Protein AF-A0A520Y6E5-F1 (afdb_monomer)

Secondary structure (DSSP, 8-state):
-THHHHHHHHHHSGGGSSS--GGGS-EEEEEE-TT--GGGGTTTS-SEETTEE-EEEEEETT----EEE--TTTS-HHHHHHHHHHHHHHHHHHHH-SSS-GGGS----HHHHHHHHHHT-------TT--HHHHHHHHHHH-TTSEEEEETTEEEEHHHHHHHHHHHHHHHHHTTPPTT-EEEEE--SSHHHHHHHHHHHHTTPEEEE--TTS-HHHHHHHHHHHT-SEEEESS--TTTGGGSS-EEEETGGGHHHHHHS--SPP-----TTSEEEEEEE--TTSS-EEEEEEHHHHHHHHHHHHTTS-SS--EEEE-S-TTSTTHHIIIIIHHTTTPEEEE---TTSS---------------------------SSPPPPP--EE---B--HHHHH-TTTTHHHHHHHHHHHHTT-SEEEEPPP-SSSBTTT-S-HHHHHHHHHHH-SSSEEEEEEEEGGGS-HHHHHHHHHHHHHHHTS-EEEEEE----GGGGGS-GGGSTTHHHHHHHHHHHHHHHHHT--EEEEETTEEEEE--SSPPSSSS--EEEE--S-HHHHHHHHHTT-EEEEE-TT--HHHHHHHHHHHHHHHHHTT-SS---EEEE------S-HHHHHHHHHS--

pLDDT: mean 82.21, std 18.99, range [22.2, 98.75]

Foldseek 3Di:
DPPPVVVVVCVVVVVSVPPCDVVQAAEAEDEAEPVDDPVNCVPVDDCADPNGRYWYWYHYPVDDDIDTDGDCVRDPPVRVVLVVQLVVQQVVVCVVDVPDDPVPRGSDDPVNVVVVVVVPPPDDDDDLFDFLLVLLVVLCVVFVQAWAEDEPPDTDGSLRLLLLLQLVLVVVVVLPQAAQAEEEEAEAQDSVSLSPLSNCVLVNYAYEYQDPQDDLVLLLLSQAVRLHAAYEYQDDDPDSCVSHNHHYDHVVVCVVSSVPDGRDGDPDDHTQQGWSYWAWDCDPVRRIDTDTDGRSNLVVVLVVVPVVDDQDAEEAEQDDRPSDPVSSCLRRSNSSRSHYRYYDDPPFVDDDDDDDDDDDDDDDDDDDDDDDDDDDPDDDDDDAAEAEDWFQADPVLVVDPCNCVVVQVVLLVCLHPRHQAYEQEEDDPISTCPVPNDLLVSLLVSLQRHAHHAYEHPEDLQLLDQLQCVLQSVLNSLVSNVNRYAYEYELDDRQRSCVSPNVCNVVSLVSRLVSVLVNFCLQLFHWDWDQDPVGTDTDHYPPHGPDNGHQYEYEDADDLVSLLSCLLSVHAYEYEPVVHDPVRVVVSLVNNQVSNVVNPHPDRHYYHYDDDDDDDPDPVVRVVVVPPDD

Sequence (630 aa):
MASGFLKDLYAREPRLDAGKSVSLYPIKIRVLDAGNQVGDLAGKYPVEVEGQNSLLIDIPVSGGKMQLRYCPQVLSKKEVSKISGLFLQLLGQLKLSTDRDIGRYTMLVEEDAAKISSWNNTGFSYDRSQCVHRLIEQQVAQSPDVMACRFENQRISFHELNQRANQLARLLVDEGVCVGDLVGIMLNRSINMLVALIAVHKAGAAYVPLDPVYPRARLQYMVEDSGLKVLLQEEATDGIALCSNAKALCIEQQAARLAAYPGGNLNRAVGADALAYVIYTSGSTGKPKGVMVEHGSVVNFFVGMDQRIEPGPGVWLAVTSISFDISVLELFWTLARGFTVLLYADALRQKTSNTPAALEVAGSQFASRPARHMHNEAAAPALEFGLFYWNVATEESEYDNDKYKLLLDSARYADQHGFNAVWTPERHFASFGGLYPNPSVTSAALATITTHVALRAGSCVVPLHSPIRIAEEWSVVDNLSRGRVGISIAAGWAPPDFAIKPENFDDAKNIMFESAQQVQKLWRGETLEFPGPNGSIKVRTLPRPIQNELPLWVTTAGNIDSFKRAGEIGANVLTHLLGQTIEEVAGKVKAYREAWQKAGHGGRGVITVMLHTFAGQDQQQVEGLVREPM

Radius of gyration: 31.66 Å; Cα contacts (8 Å, |Δi|>4): 998; chains: 1; bounding box: 92×65×75 Å

Mean predicted aligned error: 18.16 Å

Solvent-accessible surface area (backbone atoms only — not comparable to full-atom values): 35847 Å² total; per-residue (Å²): 131,72,69,60,61,53,52,54,49,26,71,77,40,56,82,75,57,64,85,67,55,67,90,74,36,53,75,46,81,43,78,33,56,90,87,59,56,81,76,85,47,73,84,79,65,68,52,50,55,98,89,36,59,22,41,36,38,40,41,50,72,76,60,80,82,69,47,77,44,64,46,69,94,80,46,49,73,69,57,52,53,48,53,51,52,28,50,49,47,38,52,56,49,48,73,77,51,74,91,62,63,79,89,74,64,60,52,76,46,71,70,57,51,52,48,55,50,58,73,67,64,70,85,76,92,72,81,68,66,46,35,65,56,55,41,33,51,51,32,28,74,76,42,32,83,44,57,33,37,34,40,88,95,45,72,37,26,27,44,57,45,48,23,53,13,26,15,47,15,49,50,43,41,77,75,64,52,44,70,70,37,41,32,32,40,39,54,67,85,47,68,65,39,57,27,48,57,47,8,33,44,55,36,30,13,15,37,28,54,42,65,85,84,52,56,66,71,58,50,41,48,52,49,54,76,61,63,29,54,35,31,40,26,70,62,92,62,92,60,57,48,77,74,41,93,29,48,71,42,42,59,75,85,37,48,73,61,40,70,72,42,66,49,61,82,68,91,65,95,62,57,14,82,37,45,47,32,35,45,61,42,88,31,97,83,77,54,70,42,72,48,77,39,32,17,31,59,53,50,52,49,43,60,57,44,63,77,75,47,83,91,71,65,49,78,40,77,30,72,61,57,74,58,39,75,70,24,49,52,40,54,49,45,34,38,44,59,55,15,24,29,35,47,53,59,77,68,53,83,71,79,82,89,87,87,90,88,85,86,86,86,82,89,79,91,85,88,85,89,84,92,82,86,84,91,77,93,88,65,83,78,72,90,79,52,58,52,75,50,78,49,72,38,45,76,66,49,75,70,43,93,61,66,56,47,67,64,54,54,50,44,44,47,33,38,73,67,80,31,54,29,40,26,34,33,33,56,36,84,47,24,51,17,41,85,33,75,45,39,53,60,56,42,38,56,49,23,78,68,42,85,68,39,24,40,28,30,57,30,40,46,45,39,61,54,53,43,67,54,53,34,24,50,46,14,48,30,12,54,64,36,71,50,35,53,33,39,19,35,23,39,70,86,63,71,76,51,28,74,76,34,60,89,35,62,91,50,11,62,59,48,24,57,55,38,49,53,49,24,49,41,32,47,59,63,40,75,46,77,41,89,48,100,90,44,80,38,80,45,65,56,64,60,70,41,69,45,72,64,76,52,41,26,37,49,53,77,75,63,57,62,61,35,25,54,25,13,54,74,68,31,20,37,34,33,54,53,82,98,46,54,72,66,60,51,49,55,30,52,49,48,15,40,52,29,20,54,74,60,66,46,79,85,72,69,55,80,45,73,57,75,92,78,89,85,64,97,43,71,68,60,43,54,50,60,69,68,47,86,130

Structure (mmCIF, N/CA/C/O backbone):
data_AF-A0A520Y6E5-F1
#
_entry.id   AF-A0A520Y6E5-F1
#
loop_
_atom_site.group_PDB
_atom_site.id
_atom_site.type_symbol
_atom_site.label_atom_id
_atom_site.label_alt_id
_atom_site.label_comp_id
_atom_site.label_asym_id
_atom_site.label_entity_id
_atom_site.label_seq_id
_atom_site.pdbx_PDB_ins_code
_atom_site.Cartn_x
_atom_site.Cartn_y
_atom_site.Cartn_z
_atom_site.occupancy
_atom_site.B_iso_or_equiv
_atom_site.auth_seq_id
_atom_site.auth_comp_id
_atom_site.auth_asym_id
_atom_site.auth_atom_id
_atom_site.pdbx_PDB_model_num
ATOM 1 N N . MET A 1 1 ? -23.614 -12.145 1.615 1.00 30.94 1 MET A N 1
ATOM 2 C CA . MET A 1 1 ? -23.249 -11.447 0.360 1.00 30.94 1 MET A CA 1
ATOM 3 C C . MET A 1 1 ? -23.806 -10.019 0.237 1.00 30.94 1 MET A C 1
ATOM 5 O O . MET A 1 1 ? -23.295 -9.281 -0.586 1.00 30.94 1 MET A O 1
ATOM 9 N N . ALA A 1 2 ? -24.761 -9.567 1.065 1.00 31.97 2 ALA A N 1
ATOM 10 C CA . ALA A 1 2 ? -25.351 -8.220 0.947 1.00 31.97 2 ALA A CA 1
ATOM 11 C C . ALA A 1 2 ? -24.549 -7.054 1.588 1.00 31.97 2 ALA A C 1
ATOM 13 O O . ALA A 1 2 ? -24.962 -5.905 1.479 1.00 31.97 2 ALA A O 1
ATOM 14 N N . SER A 1 3 ? -23.415 -7.307 2.258 1.00 48.91 3 SER A N 1
ATOM 15 C CA . SER A 1 3 ? -22.697 -6.273 3.030 1.00 48.91 3 SER A CA 1
ATOM 16 C C . SER A 1 3 ? -21.775 -5.370 2.202 1.00 48.91 3 SER A C 1
ATOM 18 O O . SER A 1 3 ? -21.513 -4.248 2.621 1.00 48.91 3 SER A O 1
ATOM 20 N N . GLY A 1 4 ? -21.281 -5.832 1.047 1.00 41.09 4 GLY A N 1
ATOM 21 C CA . GLY A 1 4 ? -20.385 -5.045 0.187 1.00 41.09 4 GLY A CA 1
ATOM 22 C C . GLY A 1 4 ? -21.124 -3.980 -0.624 1.00 41.09 4 GLY A C 1
ATOM 23 O O . GLY A 1 4 ? -20.715 -2.826 -0.640 1.00 41.09 4 GLY A O 1
ATOM 24 N N . PHE A 1 5 ? -22.262 -4.351 -1.219 1.00 42.41 5 PHE A N 1
ATOM 25 C CA . PHE A 1 5 ? -23.087 -3.440 -2.018 1.00 42.41 5 PHE A CA 1
ATOM 26 C C . PHE A 1 5 ? -23.641 -2.276 -1.190 1.00 42.41 5 PHE A C 1
ATOM 28 O O . PHE A 1 5 ? -23.579 -1.132 -1.622 1.00 42.41 5 PHE A O 1
ATOM 35 N N . LEU A 1 6 ? -24.133 -2.552 0.025 1.00 45.72 6 LEU A N 1
ATOM 36 C CA . LEU A 1 6 ? -24.637 -1.503 0.914 1.00 45.72 6 LEU A CA 1
ATOM 37 C C . LEU A 1 6 ? -23.528 -0.527 1.321 1.00 45.72 6 LEU A C 1
ATOM 39 O O . LEU A 1 6 ? -23.761 0.672 1.313 1.00 45.72 6 LEU A O 1
ATOM 43 N N . LYS A 1 7 ? -22.314 -1.019 1.595 1.00 51.03 7 LYS A N 1
ATOM 44 C CA . LYS A 1 7 ? -21.162 -0.161 1.911 1.00 51.03 7 LYS A CA 1
ATOM 45 C C . LYS A 1 7 ? -20.758 0.748 0.748 1.00 51.03 7 LYS A C 1
ATOM 47 O O . LYS A 1 7 ? -20.533 1.929 0.975 1.00 51.03 7 LYS A O 1
ATOM 52 N N . ASP A 1 8 ? -20.699 0.226 -0.477 1.00 44.12 8 ASP A N 1
ATOM 53 C CA . ASP A 1 8 ? -20.383 1.031 -1.670 1.00 44.12 8 ASP A CA 1
ATOM 54 C C . ASP A 1 8 ? -21.492 2.062 -1.961 1.00 44.12 8 ASP A C 1
ATOM 56 O O . ASP A 1 8 ? -21.220 3.219 -2.275 1.00 44.12 8 ASP A O 1
ATOM 60 N N . LEU A 1 9 ? -22.759 1.683 -1.758 1.00 43.88 9 LEU A N 1
ATOM 61 C CA . LEU A 1 9 ? -23.900 2.592 -1.878 1.00 43.88 9 LEU A CA 1
ATOM 62 C C . LEU A 1 9 ? -23.854 3.720 -0.829 1.00 43.88 9 LEU A C 1
ATOM 64 O O . LEU A 1 9 ? -24.098 4.876 -1.171 1.00 43.88 9 LEU A O 1
ATOM 68 N N . TYR A 1 10 ? -23.512 3.403 0.424 1.00 55.84 10 TYR A N 1
ATOM 69 C CA . TYR A 1 10 ? -23.336 4.379 1.505 1.00 55.84 10 TYR A CA 1
ATOM 70 C C . TYR A 1 10 ? -22.151 5.321 1.252 1.00 55.84 10 TYR A C 1
ATOM 72 O O . TYR A 1 10 ? -22.281 6.522 1.470 1.00 55.84 10 TYR A O 1
ATOM 80 N N . ALA A 1 11 ? -21.043 4.814 0.706 1.00 50.19 11 ALA A N 1
ATOM 81 C CA . ALA A 1 11 ? -19.883 5.629 0.346 1.00 50.19 11 ALA A CA 1
ATOM 82 C C . ALA A 1 11 ? -20.179 6.619 -0.798 1.00 50.19 11 ALA A C 1
ATOM 84 O O . ALA A 1 11 ? -19.700 7.751 -0.781 1.00 50.19 11 ALA A O 1
ATOM 85 N N . ARG A 1 12 ? -20.986 6.213 -1.789 1.00 45.78 12 ARG A N 1
ATOM 86 C CA . ARG A 1 12 ? -21.353 7.052 -2.947 1.00 45.78 12 ARG A CA 1
ATOM 87 C C . ARG A 1 12 ? -22.487 8.031 -2.657 1.00 45.78 12 ARG A C 1
ATOM 89 O O . ARG A 1 12 ? -22.552 9.093 -3.269 1.00 45.78 12 ARG A O 1
ATOM 96 N N . GLU A 1 13 ? -23.377 7.691 -1.728 1.00 44.69 13 GLU A N 1
ATOM 97 C CA . GLU A 1 13 ? -24.490 8.536 -1.288 1.00 44.69 13 GLU A CA 1
ATOM 98 C C . GLU A 1 13 ? -24.489 8.642 0.252 1.00 44.69 13 GLU A C 1
ATOM 100 O O . GLU A 1 13 ? -25.340 8.037 0.910 1.00 44.69 13 GLU A O 1
ATOM 105 N N . PRO A 1 14 ? -23.595 9.456 0.855 1.00 48.09 14 PRO A N 1
ATOM 106 C CA . PRO A 1 14 ? -23.373 9.524 2.312 1.00 48.09 14 PRO A CA 1
ATOM 107 C C . PRO A 1 14 ? -24.615 9.873 3.140 1.00 48.09 14 PRO A C 1
ATOM 109 O O . PRO A 1 14 ? -24.704 9.585 4.329 1.00 48.09 14 PRO A O 1
ATOM 112 N N . ARG A 1 15 ? -25.631 10.467 2.502 1.00 43.84 15 ARG A N 1
ATOM 113 C CA . ARG A 1 15 ? -26.946 10.728 3.110 1.00 43.84 15 ARG A CA 1
ATOM 114 C C . ARG A 1 15 ? -27.683 9.446 3.512 1.00 43.84 15 ARG A C 1
ATOM 116 O O . ARG A 1 15 ? -28.558 9.508 4.369 1.00 43.84 15 ARG A O 1
ATOM 123 N N . LEU A 1 16 ? -27.352 8.312 2.897 1.00 45.22 16 LEU A N 1
ATOM 124 C CA . LEU A 1 16 ? -27.880 6.994 3.244 1.00 45.22 16 LEU A CA 1
ATOM 125 C C . LEU A 1 16 ? -27.176 6.392 4.477 1.00 45.22 16 LEU A C 1
ATOM 127 O O . LEU A 1 16 ? -27.778 5.563 5.154 1.00 45.22 16 LEU A O 1
ATOM 131 N N . ASP A 1 17 ? -25.952 6.835 4.788 1.00 49.78 17 ASP A N 1
ATOM 132 C CA . ASP A 1 17 ? -25.125 6.380 5.921 1.00 49.78 17 ASP A CA 1
ATOM 133 C C . ASP A 1 17 ? -25.363 7.187 7.211 1.00 49.78 17 ASP A C 1
ATOM 135 O O . ASP A 1 17 ? -24.704 6.996 8.230 1.00 49.78 17 ASP A O 1
ATOM 139 N N . ALA A 1 18 ? -26.322 8.119 7.198 1.00 44.62 18 ALA A N 1
ATOM 140 C CA . ALA A 1 18 ? -26.621 8.998 8.322 1.00 44.62 18 ALA A CA 1
ATOM 141 C C . ALA A 1 18 ? -27.307 8.253 9.488 1.00 44.62 18 ALA A C 1
ATOM 143 O O . ALA A 1 18 ? -28.463 8.531 9.800 1.00 44.62 18 ALA A O 1
ATOM 144 N N . GLY A 1 19 ? -26.620 7.298 10.127 1.00 45.38 19 GLY A N 1
ATOM 145 C CA . GLY A 1 19 ? -26.845 6.811 11.498 1.00 45.38 19 GLY A CA 1
ATOM 146 C C . GLY A 1 19 ? -28.229 6.251 11.848 1.00 45.38 19 GLY A C 1
ATOM 147 O O . GLY A 1 19 ? -28.466 5.875 12.992 1.00 45.38 19 GLY A O 1
ATOM 148 N N . LYS A 1 20 ? -29.153 6.169 10.895 1.00 46.59 20 LYS A N 1
ATOM 149 C CA . LYS A 1 20 ? -30.518 5.677 11.066 1.00 46.59 20 LYS A CA 1
ATOM 150 C C . LYS A 1 20 ? -30.644 4.374 10.306 1.00 46.59 20 LYS A C 1
ATOM 152 O O . LYS A 1 20 ? -31.428 4.244 9.371 1.00 46.59 20 LYS A O 1
ATOM 157 N N . SER A 1 21 ? -29.847 3.389 10.718 1.00 44.38 21 SER A N 1
ATOM 158 C CA . SER A 1 21 ? -30.196 2.009 10.411 1.00 44.38 21 SER A CA 1
ATOM 159 C C . SER A 1 21 ? -31.646 1.809 10.847 1.00 44.38 21 SER A C 1
ATOM 161 O O . SER A 1 21 ? -31.994 2.067 11.999 1.00 44.38 21 SER A O 1
ATOM 163 N N . VAL A 1 22 ? -32.495 1.342 9.936 1.00 45.56 22 VAL A N 1
ATOM 164 C CA . VAL A 1 22 ? -33.890 0.972 10.220 1.00 45.56 22 VAL A CA 1
ATOM 165 C C . VAL A 1 22 ? -33.963 -0.069 11.358 1.00 45.56 22 VAL A C 1
ATOM 167 O O . VAL A 1 22 ? -34.993 -0.205 12.005 1.00 45.56 22 VAL A O 1
ATOM 170 N N . SER A 1 23 ? -32.845 -0.729 11.700 1.00 44.12 23 SER A N 1
ATOM 171 C CA . SER A 1 23 ? -32.721 -1.590 12.885 1.00 44.12 23 SER A CA 1
ATOM 172 C C . SER A 1 23 ? -32.792 -0.857 14.239 1.00 44.12 23 SER A C 1
ATOM 174 O O . SER A 1 23 ? -32.940 -1.525 15.255 1.00 44.12 23 SER A O 1
ATOM 176 N N . LEU A 1 24 ? -32.662 0.476 14.275 1.00 49.72 24 LEU A N 1
ATOM 177 C CA . LEU A 1 24 ? -32.772 1.329 15.476 1.00 49.72 24 LEU A CA 1
ATOM 178 C C . LEU A 1 24 ? -34.053 2.185 15.493 1.00 49.72 24 LEU A C 1
ATOM 180 O O . LEU A 1 24 ? -34.286 2.916 16.452 1.00 49.72 24 LEU A O 1
ATOM 184 N N . TYR A 1 25 ? -34.873 2.114 14.440 1.00 64.00 25 TYR A N 1
ATOM 185 C CA . TYR A 1 25 ? -36.153 2.815 14.341 1.00 64.00 25 TYR A CA 1
ATOM 186 C C . TYR A 1 25 ? -37.261 1.784 14.110 1.00 64.00 25 TYR A C 1
ATOM 188 O O . TYR A 1 25 ? -37.575 1.475 12.957 1.00 64.00 25 TYR A O 1
ATOM 196 N N . PRO A 1 26 ? -37.816 1.182 15.177 1.00 65.62 26 PRO A N 1
ATOM 197 C CA . PRO A 1 26 ? -38.751 0.076 15.035 1.00 65.62 26 PRO A CA 1
ATOM 198 C C . PRO A 1 26 ? -39.945 0.479 14.162 1.00 65.62 26 PRO A C 1
ATOM 200 O O . PRO A 1 26 ? -40.577 1.513 14.385 1.00 65.62 26 PRO A O 1
ATOM 203 N N . ILE A 1 27 ? -40.258 -0.353 13.167 1.00 73.69 27 ILE A N 1
ATOM 204 C CA . ILE A 1 27 ? -41.495 -0.245 12.391 1.00 73.69 27 ILE A CA 1
ATOM 205 C C . ILE A 1 27 ? -42.529 -1.127 13.080 1.00 73.69 27 ILE A C 1
ATOM 207 O O . ILE A 1 27 ? -42.343 -2.339 13.183 1.00 73.69 27 ILE A O 1
ATOM 211 N N . LYS A 1 28 ? -43.622 -0.532 13.556 1.00 75.06 28 LYS A N 1
ATOM 212 C CA . LYS A 1 28 ? -44.729 -1.274 14.165 1.00 75.06 28 LYS A CA 1
ATOM 213 C C . LYS A 1 28 ? -45.974 -1.130 13.299 1.00 75.06 28 LYS A C 1
ATOM 215 O O . LYS A 1 28 ? -46.413 -0.020 13.005 1.00 75.06 28 LYS A O 1
ATOM 220 N N . ILE A 1 29 ? -46.538 -2.265 12.900 1.00 75.75 29 ILE A N 1
ATOM 221 C CA . ILE A 1 29 ? -47.803 -2.330 12.167 1.00 75.75 29 ILE A CA 1
ATOM 222 C C . ILE A 1 29 ? -48.915 -2.575 13.181 1.00 75.75 29 ILE A C 1
ATOM 224 O O . ILE A 1 29 ? -48.821 -3.491 13.998 1.00 75.75 29 ILE A O 1
ATOM 228 N N . ARG A 1 30 ? -49.966 -1.760 13.127 1.00 76.31 30 ARG A N 1
ATOM 229 C CA . ARG A 1 30 ? -51.149 -1.906 13.970 1.00 76.31 30 ARG A CA 1
ATOM 230 C C . ARG A 1 30 ? -52.392 -1.997 13.106 1.00 76.31 30 ARG A C 1
ATOM 232 O O . ARG A 1 30 ? -52.636 -1.150 12.253 1.00 76.31 30 ARG A O 1
ATOM 239 N N . VAL A 1 31 ? -53.186 -3.021 13.373 1.00 75.69 31 VAL A N 1
ATOM 240 C CA . VAL A 1 31 ? -54.458 -3.273 12.703 1.00 75.69 31 VAL A CA 1
ATOM 241 C C . VAL A 1 31 ? -55.583 -2.692 13.572 1.00 75.69 31 VAL A C 1
ATOM 243 O O . VAL A 1 31 ? -55.606 -2.943 14.775 1.00 75.69 31 VAL A O 1
ATOM 246 N N . LEU A 1 32 ? -56.452 -1.846 13.006 1.00 72.31 32 LEU A N 1
ATOM 247 C CA . LEU A 1 32 ? -57.511 -1.121 13.730 1.00 72.31 32 LEU A CA 1
ATOM 248 C C . L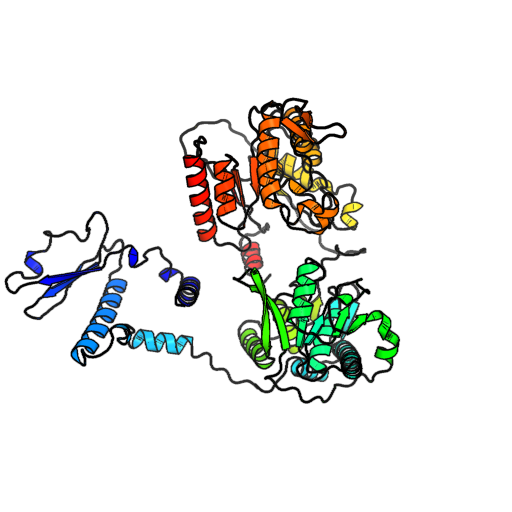EU A 1 32 ? -58.900 -1.708 13.433 1.00 72.31 32 LEU A C 1
ATOM 250 O O . LEU A 1 32 ? -59.324 -1.718 12.276 1.00 72.31 32 LEU A O 1
ATOM 254 N N . ASP A 1 33 ? -59.619 -2.142 14.471 1.00 68.69 33 ASP A N 1
ATOM 255 C CA . ASP A 1 33 ? -60.988 -2.670 14.366 1.00 68.69 33 ASP A CA 1
ATOM 256 C C . ASP A 1 33 ? -62.036 -1.581 14.067 1.00 68.69 33 ASP A C 1
ATOM 258 O O . ASP A 1 33 ? -61.833 -0.399 14.351 1.00 68.69 33 ASP A O 1
ATOM 262 N N . ALA A 1 34 ? -63.199 -1.995 13.547 1.00 57.91 34 ALA A N 1
ATOM 263 C CA . ALA A 1 34 ? -64.264 -1.136 13.004 1.00 57.91 34 ALA A CA 1
ATOM 264 C C . ALA A 1 34 ? -64.831 -0.056 13.959 1.00 57.91 34 ALA A C 1
ATOM 266 O O . ALA A 1 34 ? -65.510 0.859 13.497 1.00 57.91 34 ALA A O 1
ATOM 267 N N . GLY A 1 35 ? -64.555 -0.139 15.266 1.00 55.59 35 GLY A N 1
ATOM 268 C CA . GLY A 1 35 ? -64.977 0.842 16.275 1.00 55.59 35 GLY A CA 1
ATOM 269 C C . GLY A 1 35 ? -63.954 1.937 16.603 1.00 55.59 35 GLY A C 1
ATOM 270 O O . GLY A 1 35 ? -64.309 2.896 17.277 1.00 55.59 35 GLY A O 1
ATOM 271 N N . ASN A 1 36 ? -62.703 1.822 16.143 1.00 54.16 36 ASN A N 1
ATOM 272 C CA . ASN A 1 36 ? -61.637 2.785 16.427 1.00 54.16 36 ASN A CA 1
ATOM 273 C C . ASN A 1 36 ? -61.261 3.544 15.149 1.00 54.16 36 ASN A C 1
ATOM 275 O O . ASN A 1 36 ? -60.467 3.061 14.338 1.00 54.16 36 ASN A O 1
ATOM 279 N N . GLN A 1 37 ? -61.813 4.746 14.958 1.00 54.47 37 GLN A N 1
ATOM 280 C CA . GLN A 1 37 ? -61.376 5.612 13.864 1.00 54.47 37 GLN A CA 1
ATOM 281 C C . GLN A 1 37 ? -59.984 6.178 14.151 1.00 54.47 37 GLN A C 1
ATOM 283 O O . GLN A 1 37 ? -59.616 6.451 15.292 1.00 54.47 37 GLN A O 1
ATOM 288 N N . VAL A 1 38 ? -59.197 6.393 13.094 1.00 53.62 38 VAL A N 1
ATOM 289 C CA . VAL A 1 38 ? -57.789 6.799 13.228 1.00 53.62 38 VAL A CA 1
ATOM 290 C C . VAL A 1 38 ? -57.624 8.145 13.962 1.00 53.62 38 VAL A C 1
ATOM 292 O O . VAL A 1 38 ? -56.606 8.370 14.613 1.00 53.62 38 VAL A O 1
ATOM 295 N N . GLY A 1 39 ? -58.643 9.013 13.917 1.00 52.41 39 GLY A N 1
ATOM 296 C CA . GLY A 1 39 ? -58.680 10.286 14.645 1.00 52.41 39 GLY A CA 1
ATOM 297 C C . GLY A 1 39 ? -58.862 10.157 16.165 1.00 52.41 39 GLY A C 1
ATOM 298 O O . GLY A 1 39 ? -58.282 10.950 16.901 1.00 52.41 39 GLY A O 1
ATOM 299 N N . ASP A 1 40 ? -59.563 9.126 16.650 1.00 50.47 40 ASP A N 1
ATOM 300 C CA . ASP A 1 40 ? -59.924 8.958 18.075 1.00 50.47 40 ASP A CA 1
ATOM 301 C C . ASP A 1 40 ? -58.765 8.460 18.961 1.00 50.47 40 ASP A C 1
ATOM 303 O O . ASP A 1 40 ? -58.880 8.332 20.186 1.00 50.47 40 ASP A O 1
ATOM 307 N N . LEU A 1 41 ? -57.624 8.155 18.338 1.00 52.78 41 LEU A N 1
ATOM 308 C CA . LEU A 1 41 ? -56.424 7.618 18.981 1.00 52.78 41 LEU A CA 1
ATOM 309 C C . LEU A 1 41 ? -55.232 8.588 18.946 1.00 52.78 41 LEU A C 1
ATOM 311 O O . LEU A 1 41 ? -54.172 8.258 19.491 1.00 52.78 41 LEU A O 1
ATOM 315 N N . ALA A 1 42 ? -55.382 9.769 18.334 1.00 47.78 42 ALA A N 1
ATOM 316 C CA . ALA A 1 42 ? -54.356 10.808 18.335 1.00 47.78 42 ALA A CA 1
ATOM 317 C C . ALA A 1 42 ? -54.079 11.260 19.783 1.00 47.78 42 ALA A C 1
ATOM 319 O O . ALA A 1 42 ? -54.931 11.851 20.436 1.00 47.78 42 ALA A O 1
ATOM 320 N N . GLY A 1 43 ? -52.896 10.920 20.308 1.00 50.69 43 GLY A N 1
ATOM 321 C CA . GLY A 1 43 ? -52.481 11.217 21.688 1.00 50.69 43 GLY A CA 1
ATOM 322 C C . GLY A 1 43 ? -52.563 10.048 22.681 1.00 50.69 43 GLY A C 1
ATOM 323 O O . GLY A 1 43 ? -51.966 10.140 23.747 1.00 50.69 43 GLY A O 1
ATOM 324 N N . LYS A 1 44 ? -53.214 8.922 22.344 1.00 49.84 44 LYS A N 1
ATOM 325 C CA . LYS A 1 44 ? -53.287 7.741 23.238 1.00 49.84 44 LYS A CA 1
ATOM 326 C C . LYS A 1 44 ? -52.064 6.822 23.172 1.00 49.84 44 LYS A C 1
ATOM 328 O O . LYS A 1 44 ? -51.854 6.028 24.081 1.00 49.84 44 LYS A O 1
ATOM 333 N N . TYR A 1 45 ? -51.268 6.914 22.106 1.00 52.34 45 TYR A N 1
ATOM 334 C CA . TYR A 1 45 ? -50.087 6.073 21.899 1.00 52.34 45 TYR A CA 1
ATOM 335 C C . TYR A 1 45 ? -48.948 6.903 21.295 1.00 52.34 45 TYR A C 1
ATOM 337 O O . TYR A 1 45 ? -49.104 7.362 20.153 1.00 52.34 45 TYR A O 1
ATOM 345 N N . PRO A 1 46 ? -47.844 7.116 22.032 1.00 54.97 46 PRO A N 1
ATOM 346 C CA . PRO A 1 46 ? -46.726 7.920 21.560 1.00 54.97 46 PRO A CA 1
ATOM 347 C C . PRO A 1 46 ? -46.038 7.285 20.342 1.00 54.97 46 PRO A C 1
ATOM 349 O O . PRO A 1 46 ? -46.039 6.072 20.155 1.00 54.97 46 PRO A O 1
ATOM 352 N N . VAL A 1 47 ? -45.455 8.139 19.493 1.00 60.91 47 VAL A N 1
ATOM 353 C CA . VAL A 1 47 ? -44.518 7.737 18.420 1.00 60.91 47 VAL A CA 1
ATOM 354 C C . VAL A 1 47 ? -43.232 7.150 19.023 1.00 60.91 47 VAL A C 1
ATOM 356 O O . VAL A 1 47 ? -42.470 6.455 18.355 1.00 60.91 47 VAL A O 1
ATOM 359 N N . GLU A 1 48 ? -43.018 7.403 20.308 1.00 56.75 48 GLU A N 1
ATOM 360 C CA . GLU A 1 48 ? -42.030 6.761 21.157 1.00 56.75 48 GLU A CA 1
ATOM 361 C C . GLU A 1 48 ? -42.591 5.460 21.739 1.00 56.75 48 GLU A C 1
ATOM 363 O O . GLU A 1 48 ? -43.641 5.456 22.376 1.00 56.75 48 GLU A O 1
ATOM 368 N N . VAL A 1 49 ? -41.894 4.347 21.539 1.00 56.94 49 VAL A N 1
ATOM 369 C CA . VAL A 1 49 ? -42.247 3.051 22.123 1.00 56.94 49 VAL A CA 1
ATOM 370 C C . VAL A 1 49 ? -41.022 2.527 22.853 1.00 56.94 49 VAL A C 1
ATOM 372 O O . VAL A 1 49 ? -39.948 2.473 22.265 1.00 56.94 49 VAL A O 1
ATOM 375 N N . GLU A 1 50 ? -41.167 2.193 24.140 1.00 55.69 50 GLU A N 1
ATOM 376 C CA . GLU A 1 50 ? -40.051 1.728 24.991 1.00 55.69 50 GLU A CA 1
ATOM 377 C C . GLU A 1 50 ? -38.852 2.708 25.017 1.00 55.69 50 GLU A C 1
ATOM 379 O O . GLU A 1 50 ? -37.698 2.302 25.114 1.00 55.69 50 GLU A O 1
ATOM 384 N N . GLY A 1 51 ? -39.119 4.019 24.920 1.00 59.16 51 GLY A N 1
ATOM 385 C CA . GLY A 1 51 ? -38.084 5.064 24.929 1.00 59.16 51 GLY A CA 1
ATOM 386 C C . GLY A 1 51 ? -37.342 5.250 23.599 1.00 59.16 51 GLY A C 1
ATOM 387 O O . GLY A 1 51 ? -36.303 5.905 23.569 1.00 59.16 51 GLY A O 1
ATOM 388 N N . GLN A 1 52 ? -37.847 4.679 22.499 1.00 58.44 52 GLN A N 1
ATOM 389 C CA . GLN A 1 52 ? -37.292 4.854 21.155 1.00 58.44 52 GLN A CA 1
ATOM 390 C C . GLN A 1 52 ? -38.337 5.419 20.191 1.00 58.44 52 GLN A C 1
ATOM 392 O O . GLN A 1 52 ? -39.476 4.955 20.148 1.00 58.44 52 GLN A O 1
ATOM 397 N N . ASN A 1 53 ? -37.947 6.395 19.365 1.00 70.38 53 ASN A N 1
ATOM 398 C CA . ASN A 1 53 ? -38.801 6.879 18.279 1.00 70.38 53 ASN A CA 1
ATOM 399 C C . ASN A 1 53 ? -39.063 5.745 17.260 1.00 70.38 53 ASN A C 1
ATOM 401 O O . ASN A 1 53 ? -38.143 5.010 16.913 1.00 70.38 53 ASN A O 1
ATOM 405 N N . SER A 1 54 ? -40.296 5.625 16.756 1.00 72.62 54 SER A N 1
ATOM 406 C CA . SER A 1 54 ? -40.745 4.509 15.901 1.00 72.62 54 SER A CA 1
ATOM 407 C C . SER A 1 54 ? -41.583 4.965 14.698 1.00 72.62 54 SER A C 1
ATOM 409 O O . SER A 1 54 ? -42.210 6.026 14.746 1.00 72.62 54 SER A O 1
ATOM 411 N N . LEU A 1 55 ? -41.604 4.168 13.617 1.00 80.12 55 LEU A N 1
ATOM 412 C CA . LEU A 1 55 ? -42.549 4.344 12.507 1.00 80.12 55 LEU A CA 1
ATOM 413 C C . LEU A 1 55 ? -43.768 3.486 12.806 1.00 80.12 55 LEU A C 1
ATOM 415 O O . LEU A 1 55 ? -43.690 2.257 12.744 1.00 80.12 55 LEU A O 1
ATOM 419 N N . LEU A 1 56 ? -44.902 4.112 13.085 1.00 82.25 56 LEU A N 1
ATOM 420 C CA . LEU A 1 56 ? -46.134 3.372 13.300 1.00 82.25 56 LEU A CA 1
ATOM 421 C C . LEU A 1 56 ? -47.012 3.415 12.050 1.00 82.25 56 LEU A C 1
ATOM 423 O O . LEU A 1 56 ? -47.343 4.496 11.561 1.00 82.25 56 LEU A O 1
ATOM 427 N N . ILE A 1 57 ? -47.396 2.241 11.555 1.00 84.00 57 ILE A N 1
ATOM 428 C CA . ILE A 1 57 ? -48.271 2.066 10.396 1.00 84.00 57 ILE A CA 1
ATOM 429 C C . ILE A 1 57 ? -49.629 1.568 10.891 1.00 84.00 57 ILE A C 1
ATOM 431 O O . ILE A 1 57 ? -49.758 0.427 11.329 1.00 84.00 57 ILE A O 1
ATOM 435 N N . ASP A 1 58 ? -50.635 2.433 10.821 1.00 82.31 58 ASP A N 1
ATOM 436 C CA . ASP A 1 58 ? -52.008 2.148 11.230 1.00 82.31 58 ASP A CA 1
ATOM 437 C C . ASP A 1 58 ? -52.851 1.711 10.023 1.00 82.31 58 ASP A C 1
ATOM 439 O O . ASP A 1 58 ? -53.055 2.492 9.087 1.00 82.31 58 ASP A O 1
ATOM 443 N N . ILE A 1 59 ? -53.348 0.469 10.053 1.00 81.94 59 ILE A N 1
ATOM 444 C CA . ILE A 1 59 ? -54.108 -0.176 8.973 1.00 81.94 59 ILE A CA 1
ATOM 445 C C . ILE A 1 59 ? -55.529 -0.511 9.466 1.00 81.94 59 ILE A C 1
ATOM 447 O O . ILE A 1 59 ? -55.684 -1.393 10.309 1.00 81.94 59 ILE A O 1
ATOM 451 N N . PRO A 1 60 ? -56.586 0.149 8.967 1.00 79.81 60 PRO A N 1
ATOM 452 C CA . PRO A 1 60 ? -57.962 -0.173 9.347 1.00 79.81 60 PRO A CA 1
ATOM 453 C C . PRO A 1 60 ? -58.470 -1.466 8.689 1.00 79.81 60 PRO A C 1
ATOM 455 O O . PRO A 1 60 ? -58.361 -1.633 7.474 1.00 79.81 60 PRO A O 1
ATOM 458 N N . VAL A 1 61 ? -59.087 -2.352 9.483 1.00 74.06 61 VAL A N 1
ATOM 459 C CA . VAL A 1 61 ? -59.686 -3.626 9.021 1.00 74.06 61 VAL A CA 1
ATOM 460 C C . VAL A 1 61 ? -60.884 -3.387 8.101 1.00 74.06 61 VAL A C 1
ATOM 462 O O . VAL A 1 61 ? -61.125 -4.157 7.178 1.00 74.06 61 VAL A O 1
ATOM 465 N N . SER A 1 62 ? -61.617 -2.292 8.312 1.00 72.50 62 SER A N 1
ATOM 466 C CA . SER A 1 62 ? -62.777 -1.898 7.501 1.00 72.50 62 SER A CA 1
ATOM 467 C C . SER A 1 62 ? -62.424 -1.419 6.085 1.00 72.50 62 SER A C 1
ATOM 469 O O . SER A 1 62 ? -63.326 -1.140 5.295 1.00 72.50 62 SER A O 1
ATOM 471 N N . GLY A 1 63 ? -61.131 -1.323 5.749 1.00 67.50 63 GLY A N 1
ATOM 472 C CA . GLY A 1 63 ? -60.647 -0.683 4.530 1.00 67.50 63 GLY A CA 1
ATOM 473 C C . GLY A 1 63 ? -60.635 0.847 4.642 1.00 67.50 63 GLY A C 1
ATOM 474 O O . GLY A 1 63 ? -61.347 1.446 5.446 1.00 67.50 63 GLY A O 1
ATOM 475 N N . GLY A 1 64 ? -59.783 1.510 3.855 1.00 72.94 64 GLY A N 1
ATOM 476 C CA . GLY A 1 64 ? -59.679 2.974 3.846 1.00 72.94 64 GLY A CA 1
ATOM 477 C C . GLY A 1 64 ? -58.245 3.495 3.931 1.00 72.94 64 GLY A C 1
ATOM 478 O O . GLY A 1 64 ? -57.311 2.872 3.431 1.00 72.94 64 GLY A O 1
ATOM 479 N N . LYS A 1 65 ? -58.072 4.686 4.520 1.00 76.94 65 LYS A N 1
ATOM 480 C CA . LYS A 1 65 ? -56.778 5.385 4.564 1.00 76.94 65 LYS A CA 1
ATOM 481 C C . LYS A 1 65 ? -55.865 4.798 5.642 1.00 76.94 65 LYS A C 1
ATOM 483 O O . LYS A 1 65 ? -56.173 4.886 6.828 1.00 76.94 65 LYS A O 1
ATOM 488 N N . MET A 1 66 ? -54.715 4.283 5.219 1.00 81.00 66 MET A N 1
ATOM 489 C CA . MET A 1 66 ? -53.590 3.971 6.101 1.00 81.00 66 MET A CA 1
ATOM 490 C C . MET A 1 66 ? -52.947 5.269 6.611 1.00 81.00 66 MET A C 1
ATOM 492 O O . MET A 1 66 ? -52.816 6.232 5.852 1.00 81.00 66 MET A O 1
ATOM 496 N N . GLN A 1 67 ? -52.521 5.297 7.875 1.00 82.88 67 GLN A N 1
ATOM 497 C CA . GLN A 1 67 ? -51.757 6.420 8.428 1.00 82.88 67 GLN A CA 1
ATOM 498 C C . GLN A 1 67 ? -50.366 5.980 8.874 1.00 82.88 67 GLN A C 1
ATOM 500 O O . GLN A 1 67 ? -50.209 4.947 9.519 1.00 82.88 67 GLN A O 1
ATOM 505 N N . LEU A 1 68 ? -49.360 6.793 8.545 1.00 84.62 68 LEU A N 1
ATOM 506 C CA . LEU A 1 68 ? -47.989 6.628 9.017 1.00 84.62 68 LEU A CA 1
ATOM 507 C C . LEU A 1 68 ? -47.693 7.726 10.037 1.00 84.62 68 LEU A C 1
ATOM 509 O O . LEU A 1 68 ? -47.740 8.912 9.705 1.00 84.62 68 LEU A O 1
ATOM 513 N N . ARG A 1 69 ? -47.376 7.335 11.270 1.00 83.75 69 ARG A N 1
ATOM 514 C CA . ARG A 1 69 ? -46.995 8.247 12.355 1.00 83.75 69 ARG A CA 1
ATOM 515 C C . ARG A 1 69 ? -45.503 8.116 12.625 1.00 83.75 69 ARG A C 1
ATOM 517 O O . ARG A 1 69 ? -44.996 7.006 12.751 1.00 83.75 69 ARG A O 1
ATOM 524 N N . TYR A 1 70 ? -44.809 9.248 12.675 1.00 79.50 70 TYR A N 1
ATOM 525 C CA . TYR A 1 70 ? -43.350 9.302 12.726 1.00 79.50 70 TYR A CA 1
ATOM 526 C C . TYR A 1 70 ? -42.856 10.550 13.463 1.00 79.50 70 TYR A C 1
ATOM 528 O O . TYR A 1 70 ? -43.592 11.524 13.630 1.00 79.50 70 TYR A O 1
ATOM 536 N N . CYS A 1 71 ? -41.598 10.515 13.906 1.00 78.56 71 CYS A N 1
ATOM 537 C CA . CYS A 1 71 ? -40.955 11.630 14.595 1.00 78.56 71 CYS A CA 1
ATOM 538 C C . CYS A 1 71 ? -40.239 12.511 13.559 1.00 78.56 71 CYS A C 1
ATOM 540 O O . CYS A 1 71 ? -39.294 12.028 12.934 1.00 78.56 71 CYS A O 1
ATOM 542 N N . PRO A 1 72 ? -40.628 13.787 13.366 1.00 75.25 72 PRO A N 1
ATOM 543 C CA . PRO A 1 72 ? -40.059 14.645 12.323 1.00 75.25 72 PRO A CA 1
ATOM 544 C C . PRO A 1 72 ? -38.584 15.012 12.551 1.00 75.25 72 PRO A C 1
ATOM 546 O O . PRO A 1 72 ? -37.904 15.411 11.611 1.00 75.25 72 PRO A O 1
ATOM 549 N N . GLN A 1 73 ? -38.072 14.847 13.777 1.00 71.19 73 GLN A N 1
ATOM 550 C CA . GLN A 1 73 ? -36.643 14.982 14.095 1.00 71.19 73 GLN A CA 1
ATOM 551 C C . GLN A 1 73 ? -35.823 13.782 13.577 1.00 71.19 73 GLN A C 1
ATOM 553 O O . GLN A 1 73 ? -34.610 13.876 13.381 1.00 71.19 73 GLN A O 1
ATOM 558 N N . VAL A 1 74 ? -36.487 12.645 13.333 1.00 70.69 74 VAL A N 1
ATOM 559 C CA . VAL A 1 74 ? -35.864 11.392 12.887 1.00 70.69 74 VAL A CA 1
ATOM 560 C C . VAL A 1 74 ? -36.173 11.086 11.421 1.00 70.69 74 VAL A C 1
ATOM 562 O O . VAL A 1 74 ? -35.264 10.704 10.695 1.00 70.69 74 VAL A O 1
ATOM 565 N N . LEU A 1 75 ? -37.400 11.287 10.953 1.00 73.12 75 LEU A N 1
ATOM 566 C CA . LEU A 1 75 ? -37.771 11.089 9.553 1.00 73.12 75 LEU A CA 1
ATOM 567 C C . LEU A 1 75 ? -38.432 12.346 9.005 1.00 73.12 75 LEU A C 1
ATOM 569 O O . LEU A 1 75 ? -39.384 12.868 9.576 1.00 73.12 75 LEU A O 1
ATOM 573 N N . SER A 1 76 ? -37.965 12.815 7.859 1.00 79.44 76 SER A N 1
ATOM 574 C CA . SER A 1 76 ? -38.625 13.872 7.108 1.00 79.44 76 SER A CA 1
ATOM 575 C C . SER A 1 76 ? -39.896 13.351 6.434 1.00 79.44 76 SER A C 1
ATOM 577 O O . SER A 1 76 ? -40.034 12.174 6.093 1.00 79.44 76 SER A O 1
ATOM 579 N N . LYS A 1 77 ? -40.822 14.265 6.130 1.00 80.62 77 LYS A N 1
ATOM 580 C CA . LYS A 1 77 ? -42.036 13.947 5.360 1.00 80.62 77 LYS A CA 1
ATOM 581 C C . LYS A 1 77 ? -41.723 13.302 4.003 1.00 80.62 77 LYS A C 1
ATOM 583 O O . LYS A 1 77 ? -42.473 12.443 3.542 1.00 80.62 77 LYS A O 1
ATOM 588 N N . LYS A 1 78 ? -40.612 13.699 3.370 1.00 81.56 78 LYS A N 1
ATOM 589 C CA . LYS A 1 78 ? -40.160 13.149 2.085 1.00 81.56 78 LYS A CA 1
ATOM 590 C C . LYS A 1 78 ? -39.730 11.688 2.224 1.00 81.56 78 LYS A C 1
ATOM 592 O O . LYS A 1 78 ? -40.112 10.872 1.394 1.00 81.56 78 LYS A O 1
ATOM 597 N N . GLU A 1 79 ? -38.989 11.348 3.276 1.00 81.56 79 GLU A N 1
ATOM 598 C CA . GLU A 1 79 ? -38.570 9.967 3.556 1.00 81.56 79 GLU A CA 1
ATOM 599 C C . GLU A 1 79 ? -39.767 9.072 3.882 1.00 81.56 79 GLU A C 1
ATOM 601 O O . GLU A 1 79 ? -39.888 7.987 3.322 1.00 81.56 79 GLU A O 1
ATOM 606 N N . VAL A 1 80 ? -40.711 9.550 4.697 1.00 84.12 80 VAL A N 1
ATOM 607 C CA . VAL A 1 80 ? -41.932 8.787 5.009 1.00 84.12 80 VAL A CA 1
ATOM 608 C C . VAL A 1 80 ? -42.810 8.581 3.779 1.00 84.12 80 VAL A C 1
ATOM 610 O O . VAL A 1 80 ? -43.365 7.500 3.608 1.00 84.12 80 VAL A O 1
ATOM 613 N N . SER A 1 81 ? -42.880 9.569 2.883 1.00 84.50 81 SER A N 1
ATOM 614 C CA . SER A 1 81 ? -43.592 9.424 1.605 1.00 84.50 81 SER A CA 1
ATOM 615 C C . SER A 1 81 ? -42.945 8.363 0.704 1.00 84.50 81 SER A C 1
ATOM 617 O O . SER A 1 81 ? -43.647 7.616 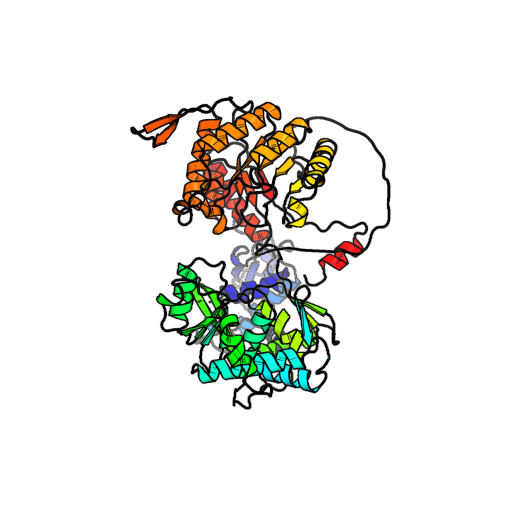0.023 1.00 84.50 81 SER A O 1
ATOM 619 N N . LYS A 1 82 ? -41.610 8.242 0.727 1.00 82.69 82 LYS A N 1
ATOM 620 C CA . LYS A 1 82 ? -40.911 7.152 0.032 1.00 82.69 82 LYS A CA 1
ATOM 621 C C . LYS A 1 82 ? -41.230 5.801 0.660 1.00 82.69 82 LYS A C 1
ATOM 623 O O . LYS A 1 82 ? -41.637 4.896 -0.054 1.00 82.69 82 LYS A O 1
ATOM 628 N N . ILE A 1 83 ? -41.127 5.682 1.987 1.00 84.06 83 ILE A N 1
ATOM 629 C CA . ILE A 1 83 ? -41.450 4.441 2.711 1.00 84.06 83 ILE A CA 1
ATOM 630 C C . ILE A 1 83 ? -42.894 4.006 2.434 1.00 84.06 83 ILE A C 1
ATOM 632 O O . ILE A 1 83 ? -43.137 2.828 2.177 1.00 84.06 83 ILE A O 1
ATOM 636 N N . SER A 1 84 ? -43.851 4.940 2.415 1.00 85.25 84 SER A N 1
ATOM 637 C CA . SER A 1 84 ? -45.233 4.615 2.056 1.00 85.25 84 SER A CA 1
ATOM 638 C C . SER A 1 84 ? -45.355 4.129 0.611 1.00 85.25 84 SER A C 1
ATOM 640 O O . SER A 1 84 ? -46.110 3.197 0.363 1.00 85.25 84 SER A O 1
ATOM 642 N N . GLY A 1 85 ? -44.604 4.714 -0.329 1.00 84.94 85 GLY A N 1
ATOM 643 C CA . GLY A 1 85 ? -44.540 4.243 -1.716 1.00 84.94 85 GLY A CA 1
ATOM 644 C C . GLY A 1 85 ? -44.024 2.805 -1.827 1.00 84.94 85 GLY A C 1
ATOM 645 O O . GLY A 1 85 ? -44.681 1.970 -2.445 1.00 84.94 85 GLY A O 1
ATOM 646 N N . LEU A 1 86 ? -42.912 2.489 -1.152 1.00 86.62 86 LEU A N 1
ATOM 647 C CA . LEU A 1 86 ? -42.342 1.133 -1.103 1.00 86.62 86 LEU A CA 1
ATOM 648 C C . LEU A 1 86 ? -43.333 0.122 -0.492 1.00 86.62 86 LEU A C 1
ATOM 650 O O . LEU A 1 86 ? -43.507 -0.985 -1.001 1.00 86.62 86 LEU A O 1
ATOM 654 N N . PHE A 1 87 ? -44.022 0.507 0.588 1.00 84.31 87 PHE A N 1
ATOM 655 C CA . PHE A 1 87 ? -45.001 -0.356 1.252 1.00 84.31 87 PHE A CA 1
ATOM 656 C C . PHE A 1 87 ? -46.249 -0.588 0.391 1.00 84.31 87 PHE A C 1
ATOM 658 O O . PHE A 1 87 ? -46.733 -1.713 0.292 1.00 84.31 87 PHE A O 1
ATOM 665 N N . LEU A 1 88 ? -46.745 0.447 -0.293 1.00 85.56 88 LEU A N 1
ATOM 666 C CA . LEU A 1 88 ? -47.853 0.313 -1.240 1.00 85.56 88 LEU A CA 1
ATOM 667 C C . LEU A 1 88 ? -47.484 -0.576 -2.434 1.00 85.56 88 LEU A C 1
ATOM 669 O O . LEU A 1 88 ? -48.321 -1.358 -2.876 1.00 85.56 88 LEU A O 1
ATOM 673 N N . GLN A 1 89 ? -46.239 -0.514 -2.910 1.00 87.38 89 GLN A N 1
ATOM 674 C CA . GLN A 1 89 ? -45.740 -1.388 -3.974 1.00 87.38 89 GLN A CA 1
ATOM 675 C C . GLN A 1 89 ? -45.748 -2.866 -3.557 1.00 87.38 89 GLN A C 1
ATOM 677 O O . GLN A 1 89 ? -46.136 -3.737 -4.343 1.00 87.38 89 GLN A O 1
ATOM 682 N N . LEU A 1 90 ? -45.375 -3.155 -2.307 1.00 86.88 90 LEU A N 1
ATOM 683 C CA . LEU A 1 90 ? -45.467 -4.497 -1.730 1.00 86.88 90 LEU A CA 1
ATOM 684 C C . LEU A 1 90 ? -46.928 -4.960 -1.610 1.00 86.88 90 LEU A C 1
ATOM 686 O O . LEU A 1 90 ? -47.269 -6.050 -2.071 1.00 86.88 90 LEU A O 1
ATOM 690 N N . LEU A 1 91 ? -47.805 -4.126 -1.041 1.00 84.69 91 LEU A N 1
ATOM 691 C CA . LEU A 1 91 ? -49.232 -4.440 -0.897 1.00 84.69 91 LEU A CA 1
ATOM 692 C C . LEU A 1 91 ? -49.921 -4.655 -2.253 1.00 84.69 91 LEU A C 1
ATOM 694 O O . LEU A 1 91 ? -50.765 -5.542 -2.383 1.00 84.69 91 LEU A O 1
ATOM 698 N N . GLY A 1 92 ? -49.543 -3.884 -3.275 1.00 86.50 92 GLY A N 1
ATOM 699 C CA . GLY A 1 92 ? -50.038 -4.043 -4.641 1.00 86.50 92 GLY A CA 1
ATOM 700 C C . GLY A 1 92 ? -49.701 -5.412 -5.233 1.00 86.50 92 GLY A C 1
ATOM 701 O O . GLY A 1 92 ? -50.561 -6.036 -5.850 1.00 86.50 92 GLY A O 1
ATOM 702 N N . GLN A 1 93 ? -48.490 -5.921 -4.994 1.00 86.69 93 GLN A N 1
ATOM 703 C CA . GLN A 1 93 ? -48.095 -7.260 -5.443 1.00 86.69 93 GLN A CA 1
ATOM 704 C C . GLN A 1 93 ? -48.777 -8.372 -4.639 1.00 86.69 93 GLN A C 1
ATOM 706 O O . G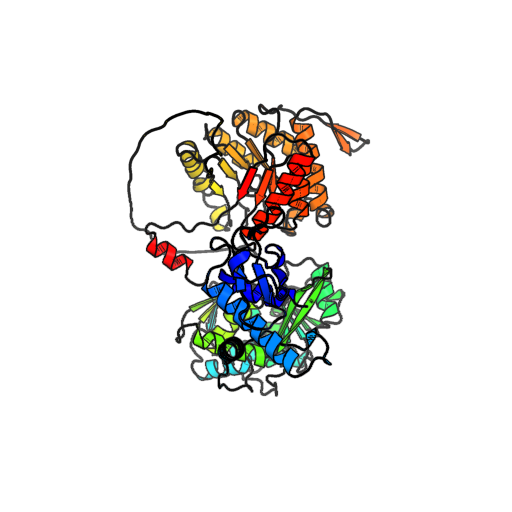LN A 1 93 ? -49.247 -9.337 -5.237 1.00 86.69 93 GLN A O 1
ATOM 711 N N . LEU A 1 94 ? -48.891 -8.216 -3.314 1.00 86.00 94 LEU A N 1
ATOM 712 C CA . LEU A 1 94 ? -49.596 -9.173 -2.449 1.00 86.00 94 LEU A CA 1
ATOM 713 C C . LEU A 1 94 ? -51.076 -9.311 -2.824 1.00 86.00 94 LEU A C 1
ATOM 715 O O . LEU A 1 94 ? -51.636 -10.398 -2.736 1.00 86.00 94 LEU A O 1
ATOM 719 N N . LYS A 1 95 ? -51.706 -8.228 -3.296 1.00 85.56 95 LYS A N 1
ATOM 720 C CA . LYS A 1 95 ? -53.081 -8.261 -3.813 1.00 85.56 95 LYS A CA 1
ATOM 721 C C . LYS A 1 95 ? -53.223 -9.137 -5.062 1.00 85.56 95 LYS A C 1
ATOM 723 O O . LYS A 1 95 ? -54.285 -9.711 -5.279 1.00 85.56 95 LYS A O 1
ATOM 728 N N . LEU A 1 96 ? -52.193 -9.191 -5.907 1.00 86.62 96 LEU A N 1
ATOM 729 C CA . LEU A 1 96 ? -52.223 -9.934 -7.170 1.00 86.62 96 LEU A CA 1
ATOM 730 C C . LEU A 1 96 ? -51.875 -11.414 -6.989 1.00 86.62 96 LEU A C 1
ATOM 732 O O . LEU A 1 96 ? -52.321 -12.242 -7.776 1.00 86.62 96 LEU A O 1
ATOM 736 N N . SER A 1 97 ? -51.048 -11.745 -5.997 1.00 81.94 97 SER A N 1
ATOM 737 C CA . SER A 1 97 ? -50.588 -13.108 -5.742 1.00 81.94 97 SER A CA 1
ATOM 738 C C . SER A 1 97 ? -50.071 -13.206 -4.312 1.00 81.94 97 SER A C 1
ATOM 740 O O . SER A 1 97 ? -49.168 -12.460 -3.950 1.00 81.94 97 SER A O 1
ATOM 742 N N . THR A 1 98 ? -50.580 -14.167 -3.540 1.00 82.81 98 THR A N 1
ATOM 743 C CA . THR A 1 98 ? -50.105 -14.479 -2.178 1.00 82.81 98 THR A CA 1
ATOM 744 C C . THR A 1 98 ? -49.203 -15.709 -2.117 1.00 82.81 98 THR A C 1
ATOM 746 O O . THR A 1 98 ? -48.511 -15.920 -1.127 1.00 82.81 98 THR A O 1
ATOM 749 N N . ASP A 1 99 ? -49.162 -16.494 -3.193 1.00 84.69 99 ASP A N 1
ATOM 750 C CA . ASP A 1 99 ? -48.632 -17.866 -3.182 1.00 84.69 99 ASP A CA 1
ATOM 751 C C . ASP A 1 99 ? -47.127 -17.934 -3.500 1.00 84.69 99 ASP A C 1
ATOM 753 O O . ASP A 1 99 ? -46.584 -18.989 -3.821 1.00 84.69 99 ASP A O 1
ATOM 757 N N . ARG A 1 100 ? -46.445 -16.783 -3.469 1.00 82.75 100 ARG A N 1
ATOM 758 C CA . ARG A 1 100 ? -45.013 -16.654 -3.765 1.00 82.75 100 ARG A CA 1
ATOM 759 C C . ARG A 1 100 ? -44.228 -16.458 -2.477 1.00 82.75 100 ARG A C 1
ATOM 761 O O . ARG A 1 100 ? -44.690 -15.767 -1.571 1.00 82.75 100 ARG A O 1
ATOM 768 N N . ASP A 1 101 ? -43.005 -16.983 -2.447 1.00 84.62 101 ASP A N 1
ATOM 769 C CA . ASP A 1 101 ? -42.072 -16.767 -1.341 1.00 84.62 101 ASP A CA 1
ATOM 770 C C . ASP A 1 101 ? -41.869 -15.275 -1.053 1.00 84.62 101 ASP A C 1
ATOM 772 O O . ASP A 1 101 ? -41.674 -14.471 -1.968 1.00 84.62 101 ASP A O 1
ATOM 776 N N . ILE A 1 102 ? -41.831 -14.905 0.231 1.00 80.12 102 ILE A N 1
ATOM 777 C CA . ILE A 1 102 ? -41.746 -13.502 0.670 1.00 80.12 102 ILE A CA 1
ATOM 778 C C . ILE A 1 102 ? -40.529 -12.750 0.094 1.00 80.12 102 ILE A C 1
ATOM 780 O O . ILE A 1 102 ? -40.598 -11.552 -0.161 1.00 80.12 102 ILE A O 1
ATOM 784 N N . GLY A 1 103 ? -39.425 -13.456 -0.183 1.00 80.19 103 GLY A N 1
ATOM 785 C CA . GLY A 1 103 ? -38.220 -12.885 -0.796 1.00 80.19 103 GLY A CA 1
ATOM 786 C C . GLY A 1 103 ? -38.341 -12.569 -2.294 1.00 80.19 103 GLY A C 1
ATOM 787 O O . GLY A 1 103 ? -37.408 -12.015 -2.869 1.00 80.19 103 GLY A O 1
ATOM 788 N N . ARG A 1 104 ? -39.455 -12.933 -2.945 1.00 82.56 104 ARG A N 1
ATOM 789 C CA . ARG A 1 104 ? -39.713 -12.676 -4.374 1.00 82.56 104 ARG A CA 1
ATOM 790 C C . ARG A 1 104 ? -40.535 -11.413 -4.629 1.00 82.56 104 ARG A C 1
ATOM 792 O O . ARG A 1 104 ? -40.641 -11.010 -5.785 1.00 82.56 104 ARG A O 1
ATOM 799 N N . TYR A 1 105 ? -41.094 -10.789 -3.593 1.00 83.94 105 TYR A N 1
ATOM 800 C CA . TYR A 1 105 ? -41.746 -9.487 -3.722 1.00 83.94 105 TYR A CA 1
ATOM 801 C C . TYR A 1 105 ? -40.689 -8.387 -3.783 1.00 83.94 105 TYR A C 1
ATOM 803 O O . TYR A 1 105 ? -39.773 -8.345 -2.961 1.00 83.94 105 TYR A O 1
ATOM 811 N N . THR A 1 106 ? -40.816 -7.481 -4.749 1.00 83.56 106 THR A N 1
ATOM 812 C CA . THR A 1 106 ? -39.910 -6.335 -4.851 1.00 83.56 106 THR A CA 1
ATOM 813 C C . THR A 1 106 ? -40.478 -5.140 -4.100 1.00 83.56 106 THR A C 1
ATOM 815 O O . THR A 1 106 ? -41.655 -4.819 -4.236 1.00 83.56 106 THR A O 1
ATOM 818 N N . MET A 1 107 ? -39.654 -4.452 -3.316 1.00 84.25 107 MET A N 1
ATOM 819 C CA . MET A 1 107 ? -40.029 -3.146 -2.762 1.00 84.25 107 MET A CA 1
ATOM 820 C C . MET A 1 107 ? -39.602 -1.993 -3.673 1.00 84.25 107 MET A C 1
ATOM 822 O O . MET A 1 107 ? -40.046 -0.876 -3.452 1.00 84.25 107 MET A O 1
ATOM 826 N N . LEU A 1 108 ? -38.776 -2.249 -4.698 1.00 83.25 108 LEU A N 1
ATOM 827 C CA . LEU A 1 108 ? -38.359 -1.227 -5.658 1.00 83.25 108 LEU A CA 1
ATOM 828 C C . LEU A 1 108 ? -39.573 -0.694 -6.418 1.00 83.25 108 LEU A C 1
ATOM 830 O O . LEU A 1 108 ? -40.277 -1.448 -7.096 1.00 83.25 108 LEU A O 1
ATOM 834 N N . VAL A 1 109 ? -39.788 0.615 -6.312 1.00 84.50 109 VAL A N 1
ATOM 835 C CA . VAL A 1 109 ? -40.730 1.340 -7.164 1.00 84.50 109 VAL A CA 1
ATOM 836 C C . VAL A 1 109 ? -40.100 1.608 -8.530 1.00 84.50 109 VAL A C 1
ATOM 838 O O . VAL A 1 109 ? -38.877 1.597 -8.685 1.00 84.50 109 VAL A O 1
ATOM 841 N N . GLU A 1 110 ? -40.941 1.861 -9.530 1.00 83.38 110 GLU A N 1
ATOM 842 C CA . GLU A 1 110 ? -40.515 2.087 -10.916 1.00 83.38 110 GLU A CA 1
ATOM 843 C C . GLU A 1 110 ? -39.514 3.245 -11.052 1.00 83.38 110 GLU A C 1
ATOM 845 O O . GLU A 1 110 ? -38.536 3.125 -11.784 1.00 83.38 110 GLU A O 1
ATOM 850 N N . GLU A 1 111 ? -39.692 4.323 -10.281 1.00 82.38 111 GLU A N 1
ATOM 851 C CA . GLU A 1 111 ? -38.762 5.460 -10.247 1.00 82.38 111 GLU A CA 1
ATOM 852 C C . GLU A 1 111 ? -37.352 5.042 -9.799 1.00 82.38 111 GLU A C 1
ATOM 854 O O . GLU A 1 111 ? -36.360 5.416 -10.425 1.00 82.38 111 GLU A O 1
ATOM 859 N N . ASP A 1 112 ? -37.247 4.224 -8.748 1.00 81.88 112 ASP A N 1
ATOM 860 C CA . ASP A 1 112 ? -35.960 3.748 -8.237 1.00 81.88 112 ASP A CA 1
ATOM 861 C C . ASP A 1 112 ? -35.306 2.767 -9.222 1.00 81.88 112 ASP A C 1
ATOM 863 O O . ASP A 1 112 ? -34.098 2.835 -9.455 1.00 81.88 112 ASP A O 1
ATOM 867 N N . ALA A 1 113 ? -36.096 1.892 -9.852 1.00 82.12 113 ALA A N 1
ATOM 868 C CA . ALA A 1 113 ? -35.611 0.988 -10.893 1.00 82.12 113 ALA A CA 1
ATOM 869 C C . ALA A 1 113 ? -35.084 1.761 -12.116 1.00 82.12 113 ALA A C 1
ATOM 871 O O . ALA A 1 113 ? -33.986 1.474 -12.600 1.00 82.12 113 ALA A O 1
ATOM 872 N N . ALA A 1 114 ? -35.812 2.786 -12.568 1.00 86.50 114 ALA A N 1
ATOM 873 C CA . ALA A 1 114 ? -35.378 3.677 -13.640 1.00 86.50 114 ALA A CA 1
ATOM 874 C C . ALA A 1 114 ? -34.096 4.432 -13.257 1.00 86.50 114 ALA A C 1
ATOM 876 O O . ALA A 1 114 ? -33.172 4.539 -14.066 1.00 86.50 114 ALA A O 1
ATOM 877 N N . LYS A 1 115 ? -33.986 4.891 -12.004 1.00 84.00 115 LYS A N 1
ATOM 878 C CA . LYS A 1 115 ? -32.786 5.568 -11.502 1.00 84.00 115 LYS A CA 1
ATOM 879 C C . LYS A 1 115 ? -31.567 4.642 -11.482 1.00 84.00 115 LYS A C 1
ATOM 881 O O . LYS A 1 115 ? -30.518 5.026 -11.993 1.00 84.00 115 LYS A O 1
ATOM 886 N N . ILE A 1 116 ? -31.702 3.416 -10.975 1.00 86.31 116 ILE A N 1
ATOM 887 C CA . ILE A 1 116 ? -30.631 2.405 -11.008 1.00 86.31 116 ILE A CA 1
ATOM 888 C C . ILE A 1 116 ? -30.240 2.088 -12.454 1.00 86.31 116 ILE A C 1
ATOM 890 O O . ILE A 1 116 ? -29.053 2.020 -12.771 1.00 86.31 116 ILE A O 1
ATOM 894 N N . SER A 1 117 ? -31.224 1.952 -13.346 1.00 88.31 117 SER A N 1
ATOM 895 C CA . SER A 1 117 ? -30.963 1.752 -14.772 1.00 88.31 117 SER A CA 1
ATOM 896 C C . SER A 1 117 ? -30.180 2.921 -15.372 1.00 88.31 117 SER A C 1
ATOM 898 O O . SER A 1 117 ? -29.274 2.691 -16.166 1.00 88.31 117 SER A O 1
ATOM 900 N N . SER A 1 118 ? -30.485 4.163 -14.981 1.00 90.44 118 SER A N 1
ATOM 901 C CA . SER A 1 118 ? -29.763 5.352 -15.448 1.00 90.44 118 SER A CA 1
ATOM 902 C C . SER A 1 118 ? -28.311 5.384 -14.960 1.00 90.44 118 SER A C 1
ATOM 904 O O . SER A 1 118 ? -27.418 5.703 -15.738 1.00 90.44 118 SER A O 1
ATOM 906 N N . TRP A 1 119 ? -28.052 4.980 -13.711 1.00 89.62 119 TRP A N 1
ATOM 907 C CA . TRP A 1 119 ? -26.698 4.891 -13.155 1.00 89.62 119 TRP A CA 1
ATOM 908 C C . TRP A 1 119 ? -25.847 3.818 -13.832 1.00 89.62 119 TRP A C 1
ATOM 910 O O . TRP A 1 119 ? -24.644 4.004 -13.992 1.00 89.62 119 TRP A O 1
ATOM 920 N N . ASN A 1 120 ? -26.472 2.714 -14.242 1.00 88.75 120 ASN A N 1
ATOM 921 C CA . ASN A 1 120 ? -25.803 1.617 -14.937 1.00 88.75 120 ASN A CA 1
ATOM 922 C C . ASN A 1 120 ? -25.735 1.816 -16.457 1.00 88.75 120 ASN A C 1
ATOM 924 O O . ASN A 1 120 ? -25.131 0.998 -17.148 1.00 88.75 120 ASN A O 1
ATOM 928 N N . ASN A 1 121 ? -26.331 2.885 -16.994 1.00 90.56 121 ASN A N 1
ATOM 929 C CA . ASN A 1 121 ? -26.250 3.215 -18.413 1.00 90.56 121 ASN A CA 1
ATOM 930 C C . ASN A 1 121 ? -24.907 3.887 -18.749 1.00 90.56 121 ASN A C 1
ATOM 932 O O . ASN A 1 121 ? -24.851 5.034 -19.185 1.00 90.56 121 ASN A O 1
ATOM 936 N N . THR A 1 122 ? -23.814 3.165 -18.515 1.00 89.50 122 THR A N 1
ATOM 937 C CA . THR A 1 122 ? -22.428 3.599 -18.750 1.00 89.50 122 THR A CA 1
ATOM 938 C C . THR A 1 122 ? -21.864 3.049 -20.062 1.00 89.50 122 THR A C 1
ATOM 940 O O . THR A 1 122 ? -20.650 3.016 -20.265 1.00 89.50 122 THR A O 1
ATOM 943 N N . GLY A 1 123 ? -22.741 2.586 -20.958 1.00 88.25 123 GLY A N 1
ATOM 944 C CA . GLY A 1 123 ? -22.356 2.035 -22.250 1.00 88.25 123 GLY A CA 1
ATOM 945 C C . GLY A 1 123 ? -21.604 3.065 -23.089 1.00 88.25 123 GLY A C 1
ATOM 946 O O . GLY A 1 123 ? -22.134 4.128 -23.401 1.00 88.25 123 GLY A O 1
ATOM 947 N N . PHE A 1 124 ? -20.378 2.727 -23.480 1.00 87.50 124 PHE A N 1
ATOM 948 C CA . PHE A 1 124 ? -19.542 3.557 -24.338 1.00 87.50 124 PHE A CA 1
ATOM 949 C C . PHE A 1 124 ? -18.955 2.715 -25.474 1.00 87.50 124 PHE A C 1
ATOM 951 O O . PHE A 1 124 ? -18.598 1.548 -25.276 1.00 87.50 124 PHE A O 1
ATOM 958 N N . SER A 1 125 ? -18.891 3.292 -26.675 1.00 92.00 125 SER A N 1
ATOM 959 C CA . SER A 1 125 ? -18.364 2.614 -27.861 1.00 92.00 125 SER A CA 1
ATOM 960 C C . SER A 1 125 ? -16.861 2.837 -27.974 1.00 92.00 125 SER A C 1
ATOM 962 O O . SER A 1 125 ? -16.404 3.973 -28.023 1.00 92.00 125 SER A O 1
ATOM 964 N N . TYR A 1 126 ? -16.102 1.749 -28.049 1.00 91.94 126 TYR A N 1
ATOM 965 C CA . TYR A 1 126 ? -14.658 1.739 -28.273 1.00 91.94 126 TYR A CA 1
ATOM 966 C C . TYR A 1 126 ? -14.250 0.382 -28.864 1.00 91.94 126 TYR A C 1
ATOM 968 O O . TYR A 1 126 ? -15.040 -0.567 -28.851 1.00 91.94 126 TYR A O 1
ATOM 976 N N . ASP A 1 127 ? -13.028 0.277 -29.383 1.00 92.00 127 ASP A N 1
ATOM 977 C CA . ASP A 1 127 ? -12.509 -0.984 -29.914 1.00 92.00 127 ASP A CA 1
ATOM 978 C C . ASP A 1 127 ? -12.132 -1.953 -28.780 1.00 92.00 127 ASP A C 1
ATOM 980 O O . ASP A 1 127 ? -11.135 -1.775 -28.080 1.00 92.00 127 ASP A O 1
ATOM 984 N N . ARG A 1 128 ? -12.943 -3.001 -28.614 1.00 90.88 128 ARG A N 1
ATOM 985 C CA . ARG A 1 128 ? -12.793 -4.024 -27.567 1.00 90.88 128 ARG A CA 1
ATOM 986 C C . ARG A 1 128 ? -11.788 -5.120 -27.914 1.00 90.88 128 ARG A C 1
ATOM 988 O O . ARG A 1 128 ? -11.561 -5.998 -27.091 1.00 90.88 128 ARG A O 1
ATOM 995 N N . SER A 1 129 ? -11.216 -5.099 -29.117 1.00 92.12 129 SER A N 1
ATOM 996 C CA . SER A 1 129 ? -10.229 -6.092 -29.555 1.00 92.12 129 SER A CA 1
ATOM 997 C C . SER A 1 129 ? -8.787 -5.717 -29.192 1.00 92.12 129 SER A C 1
ATOM 999 O O . SER A 1 129 ? -7.877 -6.530 -29.353 1.00 92.12 129 SER A O 1
ATOM 1001 N N . GLN A 1 130 ? -8.566 -4.495 -28.697 1.00 93.81 130 GLN A N 1
ATOM 1002 C CA . GLN A 1 130 ? -7.232 -3.968 -28.427 1.00 93.81 130 GLN A CA 1
ATOM 1003 C C . GLN A 1 130 ? -6.588 -4.593 -27.187 1.00 93.81 130 GLN A C 1
ATOM 1005 O O . GLN A 1 130 ? -7.237 -4.867 -26.179 1.00 93.81 130 GLN A O 1
ATOM 1010 N N . CYS A 1 131 ? -5.265 -4.730 -27.250 1.00 97.56 131 CYS A N 1
ATOM 1011 C CA . CYS A 1 131 ? -4.415 -5.032 -26.104 1.00 97.56 131 CYS A CA 1
ATOM 1012 C C . CYS A 1 131 ? -3.580 -3.806 -25.731 1.00 97.56 131 CYS A C 1
ATOM 1014 O O . CYS A 1 131 ? -3.251 -2.979 -26.582 1.00 97.56 131 CYS A O 1
ATOM 1016 N N . VAL A 1 132 ? -3.154 -3.732 -24.470 1.00 97.75 132 VAL A N 1
ATOM 1017 C CA . VAL A 1 132 ? -2.369 -2.602 -23.934 1.00 97.75 132 VAL A CA 1
ATOM 1018 C C . VAL A 1 132 ? -1.114 -2.330 -24.773 1.00 97.75 132 VAL A C 1
ATOM 1020 O O . VAL A 1 132 ? -0.879 -1.200 -25.191 1.00 97.75 132 VAL A O 1
ATOM 1023 N N . HIS A 1 133 ? -0.344 -3.371 -25.107 1.00 97.62 133 HIS A N 1
ATOM 1024 C CA . HIS A 1 133 ? 0.872 -3.226 -25.912 1.00 97.62 133 HIS A CA 1
ATOM 1025 C C . HIS A 1 133 ? 0.599 -2.714 -27.338 1.00 97.62 133 HIS A C 1
ATOM 1027 O O . HIS A 1 133 ? 1.449 -2.028 -27.897 1.00 97.62 133 HIS A O 1
ATOM 1033 N N . ARG A 1 134 ? -0.578 -2.992 -27.921 1.00 97.00 134 ARG A N 1
ATOM 1034 C CA . ARG A 1 134 ? -0.961 -2.488 -29.253 1.00 97.00 134 ARG A CA 1
ATOM 1035 C C . ARG A 1 134 ? -1.281 -0.999 -29.231 1.00 97.00 134 ARG A C 1
ATOM 1037 O O . ARG A 1 134 ? -0.891 -0.294 -30.154 1.00 97.00 134 ARG A O 1
ATOM 1044 N N . LEU A 1 135 ? -1.914 -0.512 -28.164 1.00 96.88 135 LEU A N 1
ATOM 1045 C CA . LEU A 1 135 ? -2.138 0.925 -27.975 1.00 96.88 135 LEU A CA 1
ATOM 1046 C C . LEU A 1 135 ? -0.806 1.682 -27.849 1.00 96.88 135 LEU A C 1
ATOM 1048 O O . LEU A 1 135 ? -0.634 2.742 -28.442 1.00 96.88 135 LEU A O 1
ATOM 1052 N N . ILE A 1 136 ? 0.174 1.097 -27.154 1.00 97.75 136 ILE A N 1
ATOM 1053 C CA . ILE A 1 136 ? 1.530 1.659 -27.073 1.00 97.75 136 ILE A CA 1
ATOM 1054 C C . ILE A 1 136 ? 2.216 1.623 -28.448 1.00 97.75 136 ILE A C 1
ATOM 1056 O O . ILE A 1 136 ? 2.813 2.611 -28.854 1.00 97.75 136 ILE A O 1
ATOM 1060 N N . GLU A 1 137 ? 2.104 0.531 -29.212 1.00 98.06 137 GLU A N 1
ATOM 1061 C CA . GLU A 1 137 ? 2.647 0.456 -30.580 1.00 98.06 137 GLU A CA 1
ATOM 1062 C C . GLU A 1 137 ? 2.043 1.509 -31.521 1.00 98.06 137 GLU A C 1
ATOM 1064 O O . GLU A 1 137 ? 2.759 2.070 -32.351 1.00 98.06 137 GLU A O 1
ATOM 1069 N N . GLN A 1 138 ? 0.745 1.800 -31.385 1.00 96.56 138 GLN A N 1
ATOM 1070 C CA . GLN A 1 138 ? 0.083 2.878 -32.126 1.00 96.56 138 GLN A CA 1
ATOM 1071 C C . GLN A 1 138 ? 0.676 4.240 -31.756 1.00 96.56 138 GLN A C 1
ATOM 1073 O O . GLN A 1 138 ? 0.988 5.023 -32.653 1.00 96.56 138 GLN A O 1
ATOM 1078 N N . GLN A 1 139 ? 0.910 4.497 -30.465 1.00 95.94 139 GLN A N 1
ATOM 1079 C CA . GLN A 1 139 ? 1.576 5.721 -30.018 1.00 95.94 139 GLN A CA 1
ATOM 1080 C C . GLN A 1 139 ? 3.007 5.833 -30.568 1.00 95.94 139 GLN A C 1
ATOM 1082 O O . GLN A 1 139 ? 3.415 6.898 -31.029 1.00 95.94 139 GLN A O 1
ATOM 1087 N N . VAL A 1 140 ? 3.756 4.725 -30.592 1.00 97.69 140 VAL A N 1
ATOM 1088 C CA . VAL A 1 140 ? 5.114 4.666 -31.161 1.00 97.69 140 VAL A CA 1
ATOM 1089 C C . VAL A 1 140 ? 5.109 5.002 -32.652 1.00 97.69 140 VAL A C 1
ATOM 1091 O O . VAL A 1 140 ? 6.003 5.701 -33.119 1.00 97.69 140 VAL A O 1
ATOM 1094 N N . ALA A 1 141 ? 4.110 4.534 -33.404 1.00 97.88 141 ALA A N 1
ATOM 1095 C CA . ALA A 1 141 ? 3.977 4.853 -34.824 1.00 97.88 141 ALA A CA 1
ATOM 1096 C C . ALA A 1 141 ? 3.614 6.329 -35.069 1.00 97.88 141 ALA A C 1
ATOM 1098 O O . ALA A 1 141 ? 4.030 6.899 -36.075 1.00 97.88 141 ALA A O 1
ATOM 1099 N N . GLN A 1 142 ? 2.852 6.947 -34.163 1.00 96.56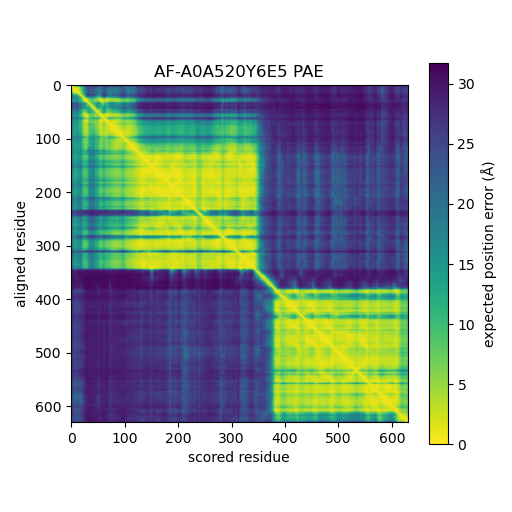 142 GLN A N 1
ATOM 1100 C CA . GLN A 1 142 ? 2.431 8.347 -34.275 1.00 96.56 142 GLN A CA 1
ATOM 1101 C C . GLN A 1 142 ? 3.525 9.339 -33.871 1.00 96.56 142 GLN A C 1
ATOM 1103 O O . GLN A 1 142 ? 3.619 10.423 -34.444 1.00 96.56 142 GLN A O 1
ATOM 1108 N N . SER A 1 143 ? 4.318 9.022 -32.849 1.00 93.62 143 SER A N 1
ATOM 1109 C CA . SER A 1 143 ? 5.293 9.952 -32.264 1.00 93.62 143 SER A CA 1
ATOM 1110 C C . SER A 1 143 ? 6.539 9.212 -31.759 1.00 93.62 143 SER A C 1
ATOM 1112 O O . SER A 1 143 ? 6.780 9.163 -30.552 1.00 93.62 143 SER A O 1
ATOM 1114 N N . PRO A 1 144 ? 7.342 8.624 -32.667 1.00 96.75 144 PRO A N 1
ATOM 1115 C CA . PRO A 1 144 ? 8.453 7.739 -32.306 1.00 96.75 144 PRO A CA 1
ATOM 1116 C C . PRO A 1 144 ? 9.547 8.438 -31.492 1.00 96.75 144 PRO A C 1
ATOM 1118 O O . PRO A 1 144 ? 10.093 7.844 -30.562 1.00 96.75 144 PRO A O 1
ATOM 1121 N N . ASP A 1 145 ? 9.836 9.698 -31.820 1.00 97.06 145 ASP A N 1
ATOM 1122 C CA . ASP A 1 145 ? 10.947 10.458 -31.240 1.00 97.06 145 ASP A CA 1
ATOM 1123 C C . ASP A 1 145 ? 10.558 11.223 -29.965 1.00 97.06 145 ASP A C 1
ATOM 1125 O O . ASP A 1 145 ? 11.412 11.818 -29.305 1.00 97.06 145 ASP A O 1
ATOM 1129 N N . VAL A 1 146 ? 9.273 11.203 -29.586 1.00 95.38 146 VAL A N 1
ATOM 1130 C CA . VAL A 1 146 ? 8.807 11.810 -28.334 1.00 95.38 146 VAL A CA 1
ATOM 1131 C C . VAL A 1 146 ? 9.292 10.974 -27.153 1.00 95.38 146 VAL A C 1
ATOM 1133 O O . VAL A 1 146 ? 9.401 9.748 -27.213 1.00 95.38 146 VAL A O 1
ATOM 1136 N N . MET A 1 147 ? 9.603 11.659 -26.058 1.00 97.62 147 MET A N 1
ATOM 1137 C CA . MET A 1 147 ? 10.065 11.032 -24.830 1.00 97.62 147 MET A CA 1
ATOM 1138 C C . MET A 1 147 ? 8.941 10.212 -24.194 1.00 97.62 147 MET A C 1
ATOM 1140 O O . MET A 1 147 ? 7.907 10.758 -23.817 1.00 97.62 147 MET A O 1
ATOM 1144 N N . ALA A 1 148 ? 9.158 8.906 -24.051 1.00 97.50 148 ALA A N 1
ATOM 1145 C CA . ALA A 1 148 ? 8.191 8.001 -23.439 1.00 97.50 148 ALA A CA 1
ATOM 1146 C C . ALA A 1 148 ? 8.384 7.912 -21.930 1.00 97.50 148 ALA A C 1
ATOM 1148 O O . ALA A 1 148 ? 7.417 7.904 -21.179 1.00 97.50 148 ALA A O 1
ATOM 1149 N N . CYS A 1 149 ? 9.637 7.840 -21.478 1.00 97.75 149 CYS A N 1
ATOM 1150 C CA . CYS A 1 149 ? 9.935 7.650 -20.070 1.00 97.75 149 CYS A CA 1
ATOM 1151 C C . CYS A 1 149 ? 11.200 8.399 -19.648 1.00 97.75 149 CYS A C 1
ATOM 1153 O O . CYS A 1 149 ? 12.194 8.454 -20.377 1.00 97.75 149 CYS A O 1
ATOM 1155 N N . ARG A 1 150 ? 11.155 8.944 -18.434 1.00 95.31 150 ARG A N 1
ATOM 1156 C CA . ARG A 1 150 ? 12.281 9.521 -17.704 1.00 95.31 150 ARG A CA 1
ATOM 1157 C C . ARG A 1 150 ? 12.452 8.778 -16.395 1.00 95.31 150 ARG A C 1
ATOM 1159 O O . ARG A 1 150 ? 11.472 8.494 -15.715 1.00 95.31 150 ARG A O 1
ATOM 1166 N N . PHE A 1 151 ? 13.695 8.498 -16.051 1.00 89.56 151 PHE A N 1
ATOM 1167 C CA . PHE A 1 151 ? 14.065 7.916 -14.776 1.00 89.56 151 PHE A CA 1
ATOM 1168 C C . PHE A 1 151 ? 15.432 8.463 -14.392 1.00 89.56 151 PHE A C 1
ATOM 1170 O O . PHE A 1 151 ? 16.407 8.189 -15.090 1.00 89.56 151 PHE A O 1
ATOM 1177 N N . GLU A 1 152 ? 15.495 9.276 -13.337 1.00 83.88 152 GLU A N 1
ATOM 1178 C CA . GLU A 1 152 ? 16.718 9.995 -12.957 1.00 83.88 152 GLU A CA 1
ATOM 1179 C C . GLU A 1 152 ? 17.317 10.761 -14.162 1.00 83.88 152 GLU A C 1
ATOM 1181 O O . GLU A 1 152 ? 16.625 11.546 -14.818 1.00 83.88 152 GLU A O 1
ATOM 1186 N N . ASN A 1 153 ? 18.588 10.501 -14.491 1.00 83.19 153 ASN A N 1
ATOM 1187 C CA . ASN A 1 153 ? 19.296 11.070 -15.641 1.00 83.19 153 ASN A CA 1
ATOM 1188 C C . ASN A 1 153 ? 19.049 10.306 -16.952 1.00 83.19 153 ASN A C 1
ATOM 1190 O O . ASN A 1 153 ? 19.516 10.720 -18.016 1.00 83.19 153 ASN A O 1
ATOM 1194 N N . GLN A 1 154 ? 18.332 9.184 -16.896 1.00 89.69 154 GLN A N 1
ATOM 1195 C CA . GLN A 1 154 ? 18.001 8.386 -18.064 1.00 89.69 154 GLN A CA 1
ATOM 1196 C C . GLN A 1 154 ? 16.705 8.879 -18.703 1.00 89.69 154 GLN A C 1
ATOM 1198 O O . GLN A 1 154 ? 15.726 9.244 -18.046 1.00 89.69 154 GLN A O 1
ATOM 1203 N N . ARG A 1 155 ? 16.691 8.845 -20.030 1.00 93.75 155 ARG A N 1
ATOM 1204 C CA . ARG A 1 155 ? 15.524 9.138 -20.855 1.00 93.75 155 ARG A CA 1
ATOM 1205 C C . ARG A 1 155 ? 15.476 8.147 -21.998 1.00 93.75 155 ARG A C 1
ATOM 1207 O O . ARG A 1 155 ? 16.524 7.715 -22.475 1.00 93.75 155 ARG A O 1
ATOM 1214 N N . ILE A 1 156 ? 14.271 7.805 -22.419 1.00 98.38 156 ILE A N 1
ATOM 1215 C CA . ILE A 1 156 ? 14.050 6.897 -23.536 1.00 98.38 156 ILE A CA 1
ATOM 1216 C C . ILE A 1 156 ? 12.858 7.382 -24.359 1.00 98.38 156 ILE A C 1
ATOM 1218 O O . ILE A 1 156 ? 11.830 7.788 -23.801 1.00 98.38 156 ILE A O 1
ATOM 1222 N N . SER A 1 157 ? 13.005 7.392 -25.683 1.00 98.62 157 SER A N 1
ATOM 1223 C CA . SER A 1 157 ? 11.909 7.723 -26.598 1.00 98.62 157 SER A CA 1
ATOM 1224 C C . SER A 1 157 ? 10.910 6.571 -26.721 1.00 98.62 157 SER A C 1
ATOM 1226 O O . SER A 1 157 ? 11.184 5.439 -26.309 1.00 98.62 157 SER A O 1
ATOM 1228 N N . PHE A 1 158 ? 9.744 6.834 -27.312 1.00 98.56 158 PHE A N 1
ATOM 1229 C CA . PHE A 1 158 ? 8.785 5.779 -27.646 1.00 98.56 158 PHE A CA 1
ATOM 1230 C C . PHE A 1 158 ? 9.408 4.717 -28.561 1.00 98.56 158 PHE A C 1
ATOM 1232 O O . PHE A 1 158 ? 9.233 3.521 -28.316 1.00 98.56 158 PHE A O 1
ATOM 1239 N N . HIS A 1 159 ? 10.181 5.126 -29.571 1.00 98.56 159 HIS A N 1
ATOM 1240 C CA . HIS A 1 159 ? 10.873 4.207 -30.474 1.00 98.56 159 HIS A CA 1
ATOM 1241 C C . HIS A 1 159 ? 11.847 3.284 -29.731 1.00 98.56 159 HIS A C 1
ATOM 1243 O O . HIS A 1 159 ? 11.777 2.061 -29.877 1.00 98.56 159 HIS A O 1
ATOM 1249 N N . GLU A 1 160 ? 12.714 3.855 -28.894 1.00 98.62 160 GLU A N 1
ATOM 1250 C CA . GLU A 1 160 ? 13.723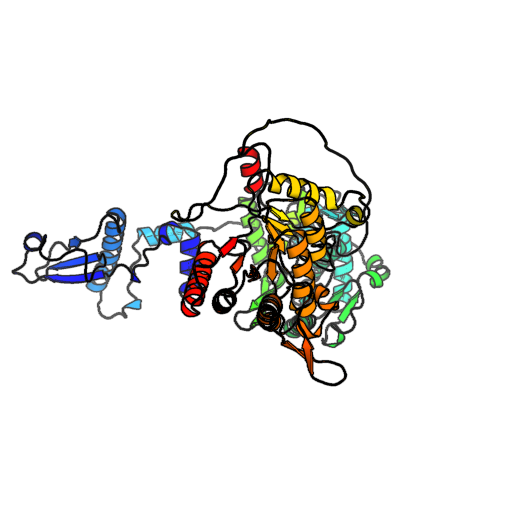 3.107 -28.142 1.00 98.62 160 GLU A CA 1
ATOM 1251 C C . GLU A 1 160 ? 13.086 2.175 -27.100 1.00 98.62 160 GLU A C 1
ATOM 1253 O O . GLU A 1 160 ? 13.500 1.020 -26.966 1.00 98.62 160 GLU A O 1
ATOM 1258 N N . LEU A 1 161 ? 12.055 2.645 -26.384 1.00 98.69 161 LEU A N 1
ATOM 1259 C CA . LEU A 1 161 ? 11.319 1.848 -25.399 1.00 98.69 161 LEU A CA 1
ATOM 1260 C C . LEU A 1 161 ? 10.687 0.627 -26.067 1.00 98.69 161 LEU A C 1
ATOM 1262 O O . LEU A 1 161 ? 10.831 -0.502 -25.594 1.00 98.69 161 LEU A O 1
ATOM 1266 N N . ASN A 1 162 ? 10.034 0.850 -27.207 1.00 98.75 162 ASN A N 1
ATOM 1267 C CA . ASN A 1 162 ? 9.402 -0.204 -27.980 1.00 98.75 162 ASN A CA 1
ATOM 1268 C C . ASN A 1 162 ? 10.424 -1.202 -28.537 1.00 98.75 162 ASN A C 1
ATOM 1270 O O . ASN A 1 162 ? 10.210 -2.409 -28.438 1.00 98.75 162 ASN A O 1
ATOM 1274 N N . GLN A 1 163 ? 11.555 -0.723 -29.062 1.00 98.62 163 GLN A N 1
ATOM 1275 C CA . GLN A 1 163 ? 12.642 -1.575 -29.542 1.00 98.62 163 GLN A CA 1
ATOM 1276 C C . GLN A 1 163 ? 13.182 -2.489 -28.436 1.00 98.62 163 GLN A C 1
ATOM 1278 O O . GLN A 1 163 ? 13.274 -3.700 -28.641 1.00 98.62 163 GLN A O 1
ATOM 1283 N N . ARG A 1 164 ? 13.498 -1.940 -27.256 1.00 98.50 164 ARG A N 1
ATOM 1284 C CA . ARG A 1 164 ? 14.011 -2.737 -26.130 1.00 98.50 164 ARG A CA 1
ATOM 1285 C C . ARG A 1 164 ? 12.977 -3.749 -25.638 1.00 98.50 164 ARG A C 1
ATOM 1287 O O . ARG A 1 164 ? 13.320 -4.907 -25.404 1.00 98.50 164 ARG A O 1
ATOM 1294 N N . ALA A 1 165 ? 11.705 -3.354 -25.558 1.00 98.62 165 ALA A N 1
ATOM 1295 C CA . ALA A 1 165 ? 10.621 -4.265 -25.191 1.00 98.62 165 ALA A CA 1
ATOM 1296 C C . ALA A 1 165 ? 10.443 -5.392 -26.222 1.00 98.62 165 ALA A C 1
ATOM 1298 O O . ALA A 1 165 ? 10.232 -6.544 -25.852 1.00 98.62 165 ALA A O 1
ATOM 1299 N N . ASN A 1 166 ? 10.594 -5.096 -27.516 1.00 98.75 166 ASN A N 1
ATOM 1300 C CA . ASN A 1 166 ? 10.560 -6.088 -28.590 1.00 98.75 166 ASN A CA 1
ATOM 1301 C C . ASN A 1 166 ? 11.747 -7.071 -28.531 1.00 98.75 166 ASN A C 1
ATOM 1303 O O . ASN A 1 166 ? 11.590 -8.250 -28.849 1.00 98.75 166 ASN A O 1
ATOM 1307 N N . GLN A 1 167 ? 12.937 -6.615 -28.142 1.00 98.62 167 GLN A N 1
ATOM 1308 C CA . GLN A 1 167 ? 14.108 -7.482 -27.975 1.00 98.62 167 GLN A CA 1
ATOM 1309 C C . GLN A 1 167 ? 13.945 -8.411 -26.768 1.00 98.62 167 GLN A C 1
ATOM 1311 O O . GLN A 1 167 ? 14.137 -9.620 -26.889 1.00 98.62 167 GLN A O 1
ATOM 1316 N N . LEU A 1 168 ? 13.505 -7.872 -25.628 1.00 98.56 168 LEU A N 1
ATOM 1317 C CA . LEU A 1 168 ? 13.246 -8.672 -24.433 1.00 98.56 168 LEU A CA 1
ATOM 1318 C C . LEU A 1 168 ? 12.080 -9.650 -24.632 1.00 98.56 168 LEU A C 1
ATOM 1320 O O . LEU A 1 168 ? 12.163 -10.790 -24.189 1.00 98.56 168 LEU A O 1
ATOM 1324 N N . ALA A 1 169 ? 11.033 -9.266 -25.365 1.00 98.50 169 ALA A N 1
ATOM 1325 C CA . ALA A 1 169 ? 9.938 -10.177 -25.695 1.00 98.50 169 ALA A CA 1
ATOM 1326 C C . ALA A 1 169 ? 10.418 -11.382 -26.521 1.00 98.50 169 ALA A C 1
ATOM 1328 O O . ALA A 1 169 ? 9.968 -12.499 -26.285 1.00 98.50 169 ALA A O 1
ATOM 1329 N N . ARG A 1 170 ? 11.358 -11.188 -27.459 1.00 98.38 170 ARG A N 1
ATOM 1330 C CA . ARG A 1 170 ? 11.965 -12.295 -28.224 1.00 98.38 170 ARG A CA 1
ATOM 1331 C C . ARG A 1 170 ? 12.818 -13.198 -27.351 1.00 98.38 170 ARG A C 1
ATOM 1333 O O . ARG A 1 170 ? 12.709 -14.411 -27.473 1.00 98.38 170 ARG A O 1
ATOM 1340 N N . LEU A 1 171 ? 13.593 -12.617 -26.438 1.00 97.75 171 LEU A N 1
ATOM 1341 C CA . LEU A 1 171 ? 14.313 -13.399 -25.442 1.00 97.75 171 LEU A CA 1
ATOM 1342 C C . LEU A 1 171 ? 13.342 -14.264 -24.626 1.00 97.75 171 LEU A C 1
ATOM 1344 O O . LEU A 1 171 ? 13.555 -15.462 -24.527 1.00 97.75 171 LEU A O 1
ATOM 1348 N N . LEU A 1 172 ? 12.250 -13.699 -24.102 1.00 97.75 172 LEU A N 1
ATOM 1349 C CA . LEU A 1 172 ? 11.243 -14.466 -23.358 1.00 97.75 172 LEU A CA 1
ATOM 1350 C C . LEU A 1 172 ? 10.666 -15.626 -24.187 1.00 97.75 172 LEU A C 1
ATOM 1352 O O . LEU A 1 172 ? 10.499 -16.726 -23.666 1.00 97.75 172 LEU A O 1
ATOM 1356 N N . VAL A 1 173 ? 10.397 -15.403 -25.477 1.00 97.25 173 VAL A N 1
ATOM 1357 C CA . VAL A 1 173 ? 9.931 -16.451 -26.401 1.00 97.25 173 VAL A CA 1
ATOM 1358 C C . VAL A 1 173 ? 10.966 -17.564 -26.568 1.00 97.25 173 VAL A C 1
ATOM 1360 O O . VAL A 1 173 ? 10.604 -18.735 -26.474 1.00 97.25 173 VAL A O 1
ATOM 1363 N N . ASP A 1 174 ? 12.239 -17.220 -26.758 1.00 96.31 174 ASP A N 1
ATOM 1364 C CA . ASP A 1 174 ? 13.331 -18.194 -26.890 1.00 96.31 174 ASP A CA 1
ATOM 1365 C C . ASP A 1 174 ? 13.584 -18.964 -25.583 1.00 96.31 174 ASP A C 1
ATOM 1367 O O . ASP A 1 174 ? 13.997 -20.121 -25.601 1.00 96.31 174 ASP A O 1
ATOM 1371 N N . GLU A 1 175 ? 13.273 -18.348 -24.441 1.00 95.44 175 GLU A N 1
ATOM 1372 C CA . GLU A 1 175 ? 13.261 -18.977 -23.114 1.00 95.44 175 GLU A CA 1
ATOM 1373 C C . GLU A 1 175 ? 11.982 -19.802 -22.857 1.00 95.44 175 GLU A C 1
ATOM 1375 O O . GLU A 1 175 ? 11.799 -20.384 -21.787 1.00 95.44 175 GLU A O 1
ATOM 1380 N N . GLY A 1 176 ? 11.112 -19.899 -23.866 1.00 95.38 176 GLY A N 1
ATOM 1381 C CA . GLY A 1 176 ? 9.969 -20.797 -23.918 1.00 95.38 176 GLY A CA 1
ATOM 1382 C C . GLY A 1 176 ? 8.628 -20.164 -23.561 1.00 95.38 176 GLY A C 1
ATOM 1383 O O . GLY A 1 176 ? 7.651 -20.903 -23.494 1.00 95.38 176 GLY A O 1
ATOM 1384 N N . VAL A 1 177 ? 8.532 -18.852 -23.322 1.00 96.88 177 VAL A N 1
ATOM 1385 C CA . VAL A 1 177 ? 7.270 -18.185 -22.942 1.00 96.88 177 VAL A CA 1
ATOM 1386 C C . VAL A 1 177 ? 6.231 -18.237 -24.075 1.00 96.88 177 VAL A C 1
ATOM 1388 O O . VAL A 1 177 ? 6.411 -17.704 -25.179 1.00 96.88 177 VAL A O 1
ATOM 1391 N N . CYS A 1 178 ? 5.091 -18.856 -23.777 1.00 95.06 178 CYS A N 1
ATOM 1392 C CA . CYS A 1 178 ? 3.931 -18.982 -24.651 1.00 95.06 178 CYS A CA 1
ATOM 1393 C C . CYS A 1 178 ? 2.871 -17.913 -24.347 1.00 95.06 178 CYS A C 1
ATOM 1395 O O . CYS A 1 178 ? 2.888 -17.271 -23.299 1.00 95.06 178 CYS A O 1
ATOM 1397 N N . VAL A 1 179 ? 1.927 -17.728 -25.277 1.00 95.25 179 VAL A N 1
ATOM 1398 C CA . VAL A 1 179 ? 0.752 -16.883 -25.016 1.00 95.25 179 VAL A CA 1
ATOM 1399 C C . VAL A 1 179 ? -0.050 -17.498 -23.867 1.00 95.25 179 VAL A C 1
ATOM 1401 O O . VAL A 1 179 ? -0.318 -18.698 -23.896 1.00 95.25 179 VAL A O 1
ATOM 1404 N N . GLY A 1 180 ? -0.417 -16.685 -22.878 1.00 93.94 180 GLY A N 1
ATOM 1405 C CA . GLY A 1 180 ? -1.136 -17.111 -21.674 1.00 93.94 180 GLY A CA 1
ATOM 1406 C C . GLY A 1 180 ? -0.248 -17.549 -20.503 1.00 93.94 180 GLY A C 1
ATOM 1407 O O . GLY A 1 180 ? -0.774 -17.748 -19.411 1.00 93.94 180 GLY A O 1
ATOM 1408 N N . ASP A 1 181 ? 1.073 -17.660 -20.689 1.00 97.31 181 ASP A N 1
ATOM 1409 C CA . ASP A 1 181 ? 1.993 -17.946 -19.583 1.00 97.31 181 ASP A CA 1
ATOM 1410 C C . ASP A 1 181 ? 2.089 -16.749 -18.613 1.00 97.31 181 ASP A C 1
ATOM 1412 O O . ASP A 1 181 ? 1.804 -15.599 -18.964 1.00 97.31 181 ASP A O 1
ATOM 1416 N N . LEU A 1 182 ? 2.539 -17.022 -17.386 1.00 97.94 182 LEU A N 1
ATOM 1417 C CA . LEU A 1 182 ? 2.846 -16.006 -16.380 1.00 97.94 182 LEU A CA 1
ATOM 1418 C C . LEU A 1 182 ? 4.358 -15.791 -16.263 1.00 97.94 182 LEU A C 1
ATOM 1420 O O . LEU A 1 182 ? 5.135 -16.750 -16.190 1.00 97.94 182 LEU A O 1
ATOM 1424 N N . VAL A 1 183 ? 4.770 -14.523 -16.214 1.00 98.06 183 VAL A N 1
ATOM 1425 C CA . VAL A 1 183 ? 6.170 -14.106 -16.052 1.00 98.06 183 VAL A CA 1
ATOM 1426 C C . VAL A 1 183 ? 6.305 -13.250 -14.796 1.00 98.06 183 VAL A C 1
ATOM 1428 O O . VAL A 1 183 ? 5.662 -12.210 -14.667 1.00 98.06 183 VAL A O 1
ATOM 1431 N N . GLY A 1 184 ? 7.150 -13.679 -13.864 1.00 96.12 184 GLY A N 1
ATOM 1432 C CA . GLY A 1 184 ? 7.460 -12.927 -12.652 1.00 96.12 184 GLY A CA 1
ATOM 1433 C C . GLY A 1 184 ? 8.359 -11.731 -12.943 1.00 96.12 184 GLY A C 1
ATOM 1434 O O . GLY A 1 184 ? 9.337 -11.862 -13.678 1.00 96.12 184 GLY A O 1
ATOM 1435 N N . ILE A 1 185 ? 8.054 -10.584 -12.339 1.00 95.56 185 ILE A N 1
ATOM 1436 C CA . ILE A 1 185 ? 8.857 -9.360 -12.418 1.00 95.56 185 ILE A CA 1
ATOM 1437 C C . ILE A 1 185 ? 9.322 -8.994 -11.012 1.00 95.56 185 ILE A C 1
ATOM 1439 O O . ILE A 1 185 ? 8.530 -8.502 -10.210 1.00 95.56 185 ILE A O 1
ATOM 1443 N N . MET A 1 186 ? 10.602 -9.225 -10.730 1.00 91.06 186 MET A N 1
ATOM 1444 C CA . MET A 1 186 ? 11.272 -8.877 -9.475 1.00 91.06 186 MET A CA 1
ATOM 1445 C C . MET A 1 186 ? 12.403 -7.887 -9.770 1.00 91.06 186 MET A C 1
ATOM 1447 O O . MET A 1 186 ? 13.586 -8.192 -9.635 1.00 91.06 186 MET A O 1
ATOM 1451 N N . LEU A 1 187 ? 12.017 -6.710 -10.259 1.00 87.44 187 LEU A N 1
ATOM 1452 C CA . LEU A 1 187 ? 12.922 -5.638 -10.671 1.00 87.44 187 LEU A CA 1
ATOM 1453 C C . LEU A 1 187 ? 12.670 -4.406 -9.807 1.00 87.44 187 LEU A C 1
ATOM 1455 O O . LEU A 1 187 ? 11.524 -4.138 -9.430 1.00 87.44 187 LEU A O 1
ATOM 1459 N N . ASN A 1 188 ? 13.722 -3.638 -9.535 1.00 84.88 188 ASN A N 1
ATOM 1460 C CA . ASN A 1 188 ? 13.555 -2.323 -8.943 1.00 84.88 188 ASN A CA 1
ATOM 1461 C C . ASN A 1 188 ? 12.972 -1.364 -9.985 1.00 84.88 188 ASN A C 1
ATOM 1463 O O . ASN A 1 188 ? 12.955 -1.627 -11.192 1.00 84.88 188 ASN A O 1
ATOM 1467 N N . ARG A 1 189 ? 12.460 -0.223 -9.521 1.00 85.56 189 ARG A N 1
ATOM 1468 C CA . ARG A 1 189 ? 11.911 0.786 -10.424 1.00 85.56 189 ARG A CA 1
ATOM 1469 C C . ARG A 1 189 ? 13.025 1.323 -11.318 1.00 85.56 189 ARG A C 1
ATOM 1471 O O . ARG A 1 189 ? 13.994 1.889 -10.836 1.00 85.56 189 ARG A O 1
ATOM 1478 N N . SER A 1 190 ? 12.866 1.129 -12.620 1.00 91.06 190 SER A N 1
ATOM 1479 C CA . SER A 1 190 ? 13.841 1.505 -13.640 1.00 91.06 190 SER A CA 1
ATOM 1480 C C . SER A 1 190 ? 13.179 1.512 -15.020 1.00 91.06 190 SER A C 1
ATOM 1482 O O . SER A 1 190 ? 12.066 1.005 -15.202 1.00 91.06 190 SER A O 1
ATOM 1484 N N . ILE A 1 191 ? 13.877 2.031 -16.034 1.00 95.38 191 ILE A N 1
ATOM 1485 C CA . ILE A 1 191 ? 13.444 1.858 -17.430 1.00 95.38 191 ILE A CA 1
ATOM 1486 C C . ILE A 1 191 ? 13.404 0.365 -17.797 1.00 95.38 191 ILE A C 1
ATOM 1488 O O . ILE A 1 191 ? 12.510 -0.048 -18.532 1.00 95.38 191 ILE A O 1
ATOM 1492 N N . ASN A 1 192 ? 14.305 -0.463 -17.253 1.00 95.00 192 ASN A N 1
ATOM 1493 C CA . ASN A 1 192 ? 14.312 -1.909 -17.494 1.00 95.00 192 ASN A CA 1
ATOM 1494 C C . ASN A 1 192 ? 13.053 -2.591 -16.941 1.00 95.00 192 ASN A C 1
ATOM 1496 O O . ASN A 1 192 ? 12.499 -3.459 -17.612 1.00 95.00 192 ASN A O 1
ATOM 1500 N N . MET A 1 193 ? 12.546 -2.159 -15.781 1.00 95.19 193 MET A N 1
ATOM 1501 C CA . MET A 1 193 ? 11.255 -2.617 -15.256 1.00 95.19 193 MET A CA 1
ATOM 1502 C C . MET A 1 193 ? 10.113 -2.290 -16.222 1.00 95.19 193 MET A C 1
ATOM 1504 O O . MET A 1 193 ? 9.323 -3.171 -16.557 1.00 95.19 193 MET A O 1
ATOM 1508 N N . LEU A 1 194 ? 10.044 -1.055 -16.726 1.00 97.69 194 LEU A N 1
ATOM 1509 C CA . LEU A 1 194 ? 9.012 -0.665 -17.690 1.00 97.69 194 LEU A CA 1
ATOM 1510 C C . LEU A 1 194 ? 9.128 -1.448 -19.011 1.00 97.69 194 LEU A C 1
ATOM 1512 O O . LEU A 1 194 ? 8.126 -1.927 -19.543 1.00 97.69 194 LEU A O 1
ATOM 1516 N N . VAL A 1 195 ? 10.353 -1.640 -19.509 1.00 98.44 195 VAL A N 1
ATOM 1517 C CA . VAL A 1 195 ? 10.654 -2.490 -20.672 1.00 98.44 195 VAL A CA 1
ATOM 1518 C C . VAL A 1 195 ? 10.170 -3.923 -20.438 1.00 98.44 195 VAL A C 1
ATOM 1520 O O . VAL A 1 195 ? 9.539 -4.491 -21.326 1.00 98.44 195 VAL A O 1
ATOM 1523 N N . ALA A 1 196 ? 10.422 -4.498 -19.260 1.00 98.31 196 ALA A N 1
ATOM 1524 C CA . ALA A 1 196 ? 10.022 -5.857 -18.907 1.00 98.31 196 ALA A CA 1
ATOM 1525 C C . ALA A 1 196 ? 8.503 -6.037 -18.887 1.00 98.31 196 ALA A C 1
ATOM 1527 O O . ALA A 1 196 ? 7.993 -6.983 -19.484 1.00 98.31 196 ALA A O 1
ATOM 1528 N N . LEU A 1 197 ? 7.776 -5.096 -18.287 1.00 98.56 197 LEU A N 1
ATOM 1529 C CA . LEU A 1 197 ? 6.314 -5.103 -18.265 1.00 98.56 197 LEU A CA 1
ATOM 1530 C C . LEU A 1 197 ? 5.717 -5.116 -19.685 1.00 98.56 197 LEU A C 1
ATOM 1532 O O . LEU A 1 197 ? 4.870 -5.952 -20.003 1.00 98.56 197 LEU A O 1
ATOM 1536 N N . ILE A 1 198 ? 6.211 -4.241 -20.568 1.00 98.69 198 ILE A N 1
ATOM 1537 C CA . ILE A 1 198 ? 5.750 -4.162 -21.963 1.00 98.69 198 ILE A CA 1
ATOM 1538 C C . ILE A 1 198 ? 6.192 -5.403 -22.759 1.00 98.69 198 ILE A C 1
ATOM 1540 O O . ILE A 1 198 ? 5.437 -5.914 -23.588 1.00 98.69 198 ILE A O 1
ATOM 1544 N N . ALA A 1 199 ? 7.403 -5.910 -22.515 1.00 98.69 199 ALA A N 1
ATOM 1545 C CA . ALA A 1 199 ? 7.931 -7.103 -23.170 1.00 98.69 199 ALA A CA 1
ATOM 1546 C C . ALA A 1 199 ? 7.100 -8.352 -22.856 1.00 98.69 199 ALA A C 1
ATOM 1548 O O . ALA A 1 199 ? 6.843 -9.149 -23.757 1.00 98.69 199 ALA A O 1
ATOM 1549 N N . VAL A 1 200 ? 6.635 -8.501 -21.612 1.00 98.62 200 VAL A N 1
ATOM 1550 C CA . VAL A 1 200 ? 5.751 -9.601 -21.203 1.00 98.62 200 VAL A CA 1
ATOM 1551 C C . VAL A 1 200 ? 4.430 -9.555 -21.975 1.00 98.62 200 VAL A C 1
ATOM 1553 O O . VAL A 1 200 ? 4.052 -10.556 -22.586 1.00 98.62 200 VAL A O 1
ATOM 1556 N N . HIS A 1 201 ? 3.797 -8.380 -22.082 1.00 98.44 201 HIS A N 1
ATOM 1557 C CA . HIS A 1 201 ? 2.590 -8.215 -22.906 1.00 98.44 201 HIS A CA 1
ATOM 1558 C C . HIS A 1 201 ? 2.839 -8.514 -24.387 1.00 98.44 201 HIS A C 1
ATOM 1560 O O . HIS A 1 201 ? 2.019 -9.163 -25.030 1.00 98.44 201 HIS A O 1
ATOM 1566 N N . LYS A 1 202 ? 3.979 -8.084 -24.941 1.00 98.38 202 LYS A N 1
ATOM 1567 C CA . LYS A 1 202 ? 4.368 -8.362 -26.339 1.00 98.38 202 LYS A CA 1
ATOM 1568 C C . LYS A 1 202 ? 4.688 -9.834 -26.591 1.00 98.38 202 LYS A C 1
ATOM 1570 O O . LYS A 1 202 ? 4.473 -10.334 -27.696 1.00 98.38 202 LYS A O 1
ATOM 1575 N N . ALA A 1 203 ? 5.174 -10.543 -25.576 1.00 98.00 203 ALA A N 1
ATOM 1576 C CA . ALA A 1 203 ? 5.287 -11.992 -25.593 1.00 98.00 203 ALA A CA 1
ATOM 1577 C C . ALA A 1 203 ? 3.912 -12.676 -25.453 1.00 98.00 203 ALA A C 1
ATOM 1579 O O . ALA A 1 203 ? 3.832 -13.882 -25.640 1.00 98.00 203 ALA A O 1
ATOM 1580 N N . GLY A 1 204 ? 2.821 -11.950 -25.197 1.00 97.31 204 GLY A N 1
ATOM 1581 C CA . GLY A 1 204 ? 1.482 -12.515 -25.005 1.00 97.31 204 GLY A CA 1
ATOM 1582 C C . GLY A 1 204 ? 1.282 -13.190 -23.650 1.00 97.31 204 GLY A C 1
ATOM 1583 O O . GLY A 1 204 ? 0.359 -13.986 -23.500 1.00 97.31 204 GLY A O 1
ATOM 1584 N N . ALA A 1 205 ? 2.159 -12.901 -22.692 1.00 98.25 205 ALA A N 1
ATOM 1585 C CA . ALA A 1 205 ? 2.092 -13.381 -21.322 1.00 98.25 205 ALA A CA 1
ATOM 1586 C C . ALA A 1 205 ? 1.551 -12.283 -20.388 1.00 98.25 205 ALA A C 1
ATOM 1588 O O . ALA A 1 205 ? 1.539 -11.100 -20.740 1.00 98.25 205 ALA A O 1
ATOM 1589 N N . ALA A 1 206 ? 1.149 -12.678 -19.180 1.00 98.50 206 ALA A N 1
ATOM 1590 C CA . ALA A 1 206 ? 0.806 -11.756 -18.100 1.00 98.50 206 ALA A CA 1
ATOM 1591 C C . ALA A 1 206 ? 1.959 -11.629 -17.106 1.00 98.50 206 ALA A C 1
ATOM 1593 O O . ALA A 1 206 ? 2.623 -12.614 -16.773 1.00 98.50 206 ALA A O 1
ATOM 1594 N N . TYR A 1 207 ? 2.183 -10.416 -16.599 1.00 98.50 207 TYR A N 1
ATOM 1595 C CA . TYR A 1 207 ? 3.204 -10.207 -15.578 1.00 98.50 207 TYR A CA 1
ATOM 1596 C C . TYR A 1 207 ? 2.654 -10.459 -14.169 1.00 98.50 207 TYR A C 1
ATOM 1598 O O . TYR A 1 207 ? 1.496 -10.158 -13.868 1.00 98.50 207 TYR A O 1
ATOM 1606 N N . VAL A 1 208 ? 3.513 -10.982 -13.295 1.00 97.94 208 VAL A N 1
ATOM 1607 C CA . VAL A 1 208 ? 3.271 -11.139 -11.856 1.00 97.94 208 VAL A CA 1
ATOM 1608 C C . VAL A 1 208 ? 4.300 -10.280 -11.118 1.00 97.94 208 VAL A C 1
ATOM 1610 O O . VAL A 1 208 ? 5.478 -10.643 -11.093 1.00 97.94 208 VAL A O 1
ATOM 1613 N N . PRO A 1 209 ? 3.913 -9.125 -10.554 1.00 95.19 209 PRO A N 1
ATOM 1614 C CA . PRO A 1 209 ? 4.842 -8.274 -9.828 1.00 95.19 209 PRO A CA 1
ATOM 1615 C C . PRO A 1 209 ? 5.218 -8.926 -8.493 1.00 95.19 209 PRO A C 1
ATOM 1617 O O . PRO A 1 209 ? 4.361 -9.360 -7.718 1.00 95.19 209 PRO A O 1
ATOM 1620 N N . LEU A 1 210 ? 6.520 -9.000 -8.239 1.00 89.94 210 LEU A N 1
ATOM 1621 C CA . LEU A 1 210 ? 7.124 -9.569 -7.042 1.00 89.94 210 LEU A CA 1
ATOM 1622 C C . LEU A 1 210 ? 7.982 -8.482 -6.402 1.00 89.94 210 LEU A C 1
ATOM 1624 O O . LEU A 1 210 ? 9.118 -8.262 -6.811 1.00 89.94 210 LEU A O 1
ATOM 1628 N N . ASP A 1 211 ? 7.418 -7.776 -5.423 1.00 82.19 211 ASP A N 1
ATOM 1629 C CA . ASP A 1 211 ? 8.134 -6.706 -4.728 1.00 82.19 211 ASP A CA 1
ATOM 1630 C C . ASP A 1 211 ? 9.296 -7.298 -3.905 1.00 82.19 211 ASP A C 1
ATOM 1632 O O . ASP A 1 211 ? 9.030 -8.061 -2.968 1.00 82.19 211 ASP A O 1
ATOM 1636 N N . PRO A 1 212 ? 10.568 -6.958 -4.197 1.00 72.00 212 PRO A N 1
ATOM 1637 C CA . PRO A 1 212 ? 11.723 -7.518 -3.487 1.00 72.00 212 PRO A CA 1
ATOM 1638 C C . PRO A 1 212 ? 11.710 -7.259 -1.972 1.00 72.00 212 PRO A C 1
ATOM 1640 O O . PRO A 1 212 ? 12.410 -7.924 -1.215 1.00 72.00 212 PRO A O 1
ATOM 1643 N N . VAL A 1 213 ? 10.910 -6.292 -1.516 1.00 68.88 213 VAL A N 1
ATOM 1644 C CA . VAL A 1 213 ? 10.748 -5.917 -0.102 1.00 68.88 213 VAL A CA 1
ATOM 1645 C C . VAL A 1 213 ? 9.909 -6.922 0.670 1.00 68.88 213 VAL A C 1
ATOM 1647 O O . VAL A 1 213 ? 9.954 -6.963 1.902 1.00 68.88 213 VAL A O 1
ATOM 1650 N N . TYR A 1 214 ? 9.081 -7.697 -0.027 1.00 73.94 214 TYR A N 1
ATOM 1651 C CA . TYR A 1 214 ? 8.210 -8.656 0.624 1.00 73.94 214 TYR A CA 1
ATOM 1652 C C . TYR A 1 214 ? 9.022 -9.741 1.339 1.00 73.94 214 TYR A C 1
ATOM 1654 O O . TYR A 1 214 ? 10.072 -10.160 0.849 1.00 73.94 214 TYR A O 1
ATOM 1662 N N . PRO A 1 215 ? 8.529 -10.251 2.486 1.00 75.81 215 PRO A N 1
ATOM 1663 C CA . PRO A 1 215 ? 9.185 -11.354 3.172 1.00 75.81 215 PRO A CA 1
ATOM 1664 C C . PRO A 1 215 ? 9.408 -12.537 2.228 1.00 75.81 215 PRO A C 1
ATOM 1666 O O . PRO A 1 215 ? 8.516 -12.903 1.459 1.00 75.81 215 PRO A O 1
ATOM 1669 N N . ARG A 1 216 ? 10.570 -13.188 2.327 1.00 79.69 216 ARG A N 1
ATOM 1670 C CA . ARG A 1 216 ? 10.957 -14.301 1.444 1.00 79.69 216 ARG A CA 1
ATOM 1671 C C . ARG A 1 216 ? 9.894 -15.398 1.350 1.00 79.69 216 ARG A C 1
ATOM 1673 O O . ARG A 1 216 ? 9.597 -15.847 0.250 1.00 79.69 216 ARG A O 1
ATOM 1680 N N . ALA A 1 217 ? 9.279 -15.777 2.471 1.00 80.00 217 ALA A N 1
ATOM 1681 C CA . ALA A 1 217 ? 8.216 -16.785 2.498 1.00 80.00 217 ALA A CA 1
ATOM 1682 C C . ALA A 1 217 ? 6.981 -16.367 1.676 1.00 80.00 217 ALA A C 1
ATOM 1684 O O . ALA A 1 217 ? 6.346 -17.198 1.029 1.00 80.00 217 ALA A O 1
ATOM 1685 N N . ARG A 1 218 ? 6.656 -15.067 1.656 1.00 84.19 218 ARG A N 1
ATOM 1686 C CA . ARG A 1 218 ? 5.577 -14.522 0.824 1.00 84.19 218 ARG A CA 1
ATOM 1687 C C . ARG A 1 218 ? 5.941 -14.593 -0.657 1.00 84.19 218 ARG A C 1
ATOM 1689 O O . ARG A 1 218 ? 5.097 -14.992 -1.452 1.00 84.19 218 ARG A O 1
ATOM 1696 N N . LEU A 1 219 ? 7.171 -14.226 -1.016 1.00 86.12 219 LEU A N 1
ATOM 1697 C CA . LEU A 1 219 ? 7.652 -14.306 -2.398 1.00 86.12 219 LEU A CA 1
ATOM 1698 C C . LEU A 1 219 ? 7.685 -15.753 -2.897 1.00 86.12 219 LEU A C 1
ATOM 1700 O O . LEU A 1 219 ? 7.165 -16.023 -3.972 1.00 86.12 219 LEU A O 1
ATOM 1704 N N . GLN A 1 220 ? 8.199 -16.687 -2.094 1.00 85.69 220 GLN A N 1
ATOM 1705 C CA . GLN A 1 220 ? 8.184 -18.121 -2.404 1.00 85.69 220 GLN A CA 1
ATOM 1706 C C . GLN A 1 220 ? 6.759 -18.623 -2.647 1.00 85.69 220 GLN A C 1
ATOM 1708 O O . GLN A 1 220 ? 6.492 -19.194 -3.700 1.00 85.69 220 GLN A O 1
ATOM 1713 N N . TYR A 1 221 ? 5.823 -18.305 -1.746 1.00 87.56 221 TYR A N 1
ATOM 1714 C CA . TYR A 1 221 ? 4.415 -18.652 -1.931 1.00 87.56 221 TYR A CA 1
ATOM 1715 C C . TYR A 1 221 ? 3.839 -18.090 -3.238 1.00 87.56 221 TYR A C 1
ATOM 1717 O O . TYR A 1 221 ? 3.175 -18.814 -3.965 1.00 87.56 221 TYR A O 1
ATOM 1725 N N . MET A 1 222 ? 4.084 -16.815 -3.559 1.00 90.44 222 MET A N 1
ATOM 1726 C CA . MET A 1 222 ? 3.565 -16.198 -4.788 1.00 90.44 222 MET A CA 1
ATOM 1727 C C . MET A 1 222 ? 4.145 -16.846 -6.049 1.00 90.44 222 MET A C 1
ATOM 1729 O O . MET A 1 222 ? 3.432 -17.018 -7.039 1.00 90.44 222 MET A O 1
ATOM 1733 N N . VAL A 1 223 ? 5.429 -17.206 -6.028 1.00 89.75 223 VAL A N 1
ATOM 1734 C CA . VAL A 1 223 ? 6.087 -17.896 -7.143 1.00 89.75 223 VAL A CA 1
ATOM 1735 C C . VAL A 1 223 ? 5.513 -19.308 -7.315 1.00 89.75 223 VAL A C 1
ATOM 1737 O O . VAL A 1 223 ? 5.201 -19.699 -8.438 1.00 89.75 223 VAL A O 1
ATOM 1740 N N . GLU A 1 224 ? 5.316 -20.047 -6.222 1.00 89.50 224 GLU A N 1
ATOM 1741 C CA . GLU A 1 224 ? 4.721 -21.389 -6.238 1.00 89.50 224 GLU A CA 1
ATOM 1742 C C . GLU A 1 224 ? 3.252 -21.369 -6.692 1.00 89.50 224 GLU A C 1
ATOM 1744 O O . GLU A 1 224 ? 2.880 -22.111 -7.598 1.00 89.50 224 GLU A O 1
ATOM 1749 N N . ASP A 1 225 ? 2.430 -20.494 -6.105 1.00 92.56 225 ASP A N 1
ATOM 1750 C CA . ASP A 1 225 ? 0.989 -20.384 -6.378 1.00 92.56 225 ASP A CA 1
ATOM 1751 C C . ASP A 1 225 ? 0.710 -19.874 -7.799 1.00 92.56 225 ASP A C 1
ATOM 1753 O O . ASP A 1 225 ? -0.236 -20.318 -8.447 1.00 92.56 225 ASP A O 1
ATOM 1757 N N . SER A 1 226 ? 1.562 -18.986 -8.330 1.00 92.56 226 SER A N 1
ATOM 1758 C CA . SER A 1 226 ? 1.414 -18.500 -9.709 1.00 92.56 226 SER A CA 1
ATOM 1759 C C . SER A 1 226 ? 1.854 -19.511 -10.765 1.00 92.56 226 SER A C 1
ATOM 1761 O O . SER A 1 226 ? 1.428 -19.395 -11.910 1.00 92.56 226 SER A O 1
ATOM 1763 N N . GLY A 1 227 ? 2.724 -20.471 -10.434 1.00 91.69 227 GLY A N 1
ATOM 1764 C CA . GLY A 1 227 ? 3.289 -21.385 -11.430 1.00 91.69 227 GLY A CA 1
ATOM 1765 C C . GLY A 1 227 ? 4.014 -20.662 -12.574 1.00 91.69 227 GLY A C 1
ATOM 1766 O O . GLY A 1 227 ? 4.008 -21.146 -13.706 1.00 91.69 227 GLY A O 1
ATOM 1767 N N . LEU A 1 228 ? 4.592 -19.483 -12.302 1.00 92.44 228 LEU A N 1
ATOM 1768 C CA . LEU A 1 228 ? 5.246 -18.661 -13.320 1.00 92.44 228 LEU A CA 1
ATOM 1769 C C . LEU A 1 228 ? 6.397 -19.415 -14.001 1.00 92.44 228 LEU A C 1
ATOM 1771 O O . LEU A 1 228 ? 7.114 -20.201 -13.381 1.00 92.44 228 LEU A O 1
ATOM 1775 N N . LYS A 1 229 ? 6.589 -19.161 -15.296 1.00 90.31 229 LYS A N 1
ATOM 1776 C CA . LYS A 1 229 ? 7.556 -19.897 -16.126 1.00 90.31 229 LYS A CA 1
ATOM 1777 C C . LYS A 1 229 ? 8.951 -19.292 -16.097 1.00 90.31 229 LYS A C 1
ATOM 1779 O O . LYS A 1 229 ? 9.954 -20.003 -16.092 1.00 90.31 229 LYS A O 1
ATOM 1784 N N . VAL A 1 230 ? 8.998 -17.965 -16.091 1.00 94.38 230 VAL A N 1
ATOM 1785 C CA . VAL A 1 230 ? 10.222 -17.167 -16.090 1.00 94.38 230 VAL A CA 1
ATOM 1786 C C . VAL A 1 230 ? 10.112 -16.113 -15.001 1.00 94.38 230 VAL A C 1
ATOM 1788 O O . VAL A 1 230 ? 9.063 -15.487 -14.865 1.00 94.38 230 VAL A O 1
ATOM 1791 N N . LEU A 1 231 ? 11.197 -15.899 -14.262 1.00 93.81 231 LEU A N 1
ATOM 1792 C CA . LEU A 1 231 ? 11.344 -14.819 -13.289 1.00 93.81 231 LEU A CA 1
ATOM 1793 C C . LEU A 1 231 ? 12.428 -13.850 -13.771 1.00 93.81 231 LEU A C 1
ATOM 1795 O O . LEU A 1 231 ? 13.601 -14.218 -13.820 1.00 93.81 231 LEU A O 1
ATOM 1799 N N . LEU A 1 232 ? 12.044 -12.625 -14.125 1.00 93.56 232 LEU A N 1
ATOM 1800 C CA . LEU A 1 232 ? 12.978 -11.544 -14.442 1.00 93.56 232 LEU A CA 1
ATOM 1801 C C . LEU A 1 232 ? 13.458 -10.873 -13.147 1.00 93.56 232 LEU A C 1
ATOM 1803 O O . LEU A 1 232 ? 12.631 -10.494 -12.318 1.00 93.56 232 LEU A O 1
ATOM 1807 N N . GLN A 1 233 ? 14.775 -10.721 -12.990 1.00 88.31 233 GLN A N 1
ATOM 1808 C CA . GLN A 1 233 ? 15.424 -10.128 -11.809 1.00 88.31 233 GLN A CA 1
ATOM 1809 C C . GLN A 1 233 ? 16.657 -9.283 -12.191 1.00 88.31 233 GLN A C 1
ATOM 1811 O O . GLN A 1 233 ? 17.178 -9.440 -13.293 1.00 88.31 233 GLN A O 1
ATOM 1816 N N . GLU A 1 234 ? 17.118 -8.394 -11.302 1.00 75.06 234 GLU A N 1
ATOM 1817 C CA . GLU A 1 234 ? 18.335 -7.574 -11.510 1.00 75.06 234 GLU A CA 1
ATOM 1818 C C . GLU A 1 234 ? 19.605 -8.298 -11.029 1.00 75.06 234 GLU A C 1
ATOM 1820 O O . GLU A 1 234 ? 20.603 -8.359 -11.740 1.00 75.06 234 GLU A O 1
ATOM 1825 N N . GLU A 1 235 ? 19.557 -8.948 -9.863 1.00 69.38 235 GLU A N 1
ATOM 1826 C CA . GLU A 1 235 ? 20.650 -9.779 -9.342 1.00 69.38 235 GLU A CA 1
ATOM 1827 C C . GLU A 1 235 ? 20.181 -11.215 -9.090 1.00 69.38 235 GLU A C 1
ATOM 1829 O O . GLU A 1 235 ? 19.001 -11.479 -8.839 1.00 69.38 235 GLU A O 1
ATOM 1834 N N . ALA A 1 236 ? 21.114 -12.170 -9.157 1.00 58.59 236 ALA A N 1
ATOM 1835 C CA . ALA A 1 236 ? 20.837 -13.551 -8.786 1.00 58.59 236 ALA A CA 1
ATOM 1836 C C . ALA A 1 236 ? 20.505 -13.613 -7.288 1.00 58.59 236 ALA A C 1
ATOM 1838 O O . ALA A 1 236 ? 21.390 -13.559 -6.441 1.00 58.59 236 ALA A O 1
ATOM 1839 N N . THR A 1 237 ? 19.217 -13.699 -6.955 1.00 55.97 237 THR A N 1
ATOM 1840 C CA . THR A 1 237 ? 18.791 -13.782 -5.556 1.00 55.97 237 THR A CA 1
ATOM 1841 C C . THR A 1 237 ? 18.816 -15.243 -5.121 1.00 55.97 237 THR A C 1
ATOM 1843 O O . THR A 1 237 ? 17.963 -16.036 -5.535 1.00 55.97 237 THR A O 1
ATOM 1846 N N . ASP A 1 238 ? 19.791 -15.615 -4.289 1.00 48.47 238 ASP A N 1
ATOM 1847 C CA . ASP A 1 238 ? 19.969 -17.000 -3.851 1.00 48.47 238 ASP A CA 1
ATOM 1848 C C . ASP A 1 238 ? 18.739 -17.523 -3.076 1.00 48.47 238 ASP A C 1
ATOM 1850 O O . ASP A 1 238 ? 18.482 -17.245 -1.897 1.00 48.47 238 ASP A O 1
ATOM 1854 N N . GLY A 1 239 ? 17.959 -18.341 -3.788 1.00 51.88 239 GLY A N 1
ATOM 1855 C CA . GLY A 1 239 ? 16.979 -19.282 -3.259 1.00 51.88 239 GLY A CA 1
ATOM 1856 C C . GLY A 1 239 ? 15.504 -18.871 -3.208 1.00 51.88 239 GLY A C 1
ATOM 1857 O O . GLY A 1 239 ? 14.728 -19.603 -2.596 1.00 51.88 239 GLY A O 1
ATOM 1858 N N . ILE A 1 240 ? 15.088 -17.783 -3.868 1.00 58.69 240 ILE A N 1
ATOM 1859 C CA . ILE A 1 240 ? 13.681 -17.650 -4.316 1.00 58.69 240 ILE A CA 1
ATOM 1860 C C . ILE A 1 240 ? 13.466 -18.544 -5.546 1.00 58.69 240 ILE A C 1
ATOM 1862 O O . ILE A 1 240 ? 12.531 -19.338 -5.579 1.00 58.69 240 ILE A O 1
ATOM 1866 N N . ALA A 1 241 ? 14.402 -18.504 -6.501 1.00 54.12 241 ALA A N 1
ATOM 1867 C CA . ALA A 1 241 ? 14.374 -19.346 -7.697 1.00 54.12 241 ALA A CA 1
ATOM 1868 C C . ALA A 1 241 ? 14.498 -20.851 -7.385 1.00 54.12 241 ALA A C 1
ATOM 1870 O O . ALA A 1 241 ? 13.867 -21.660 -8.056 1.00 54.12 241 ALA A O 1
ATOM 1871 N N . LEU A 1 242 ? 15.248 -21.230 -6.336 1.00 51.34 242 LEU A N 1
ATOM 1872 C CA . LEU A 1 242 ? 15.465 -22.638 -5.949 1.00 51.34 242 LEU A CA 1
ATOM 1873 C C . LEU A 1 242 ? 14.200 -23.341 -5.425 1.00 51.34 242 LEU A C 1
ATOM 1875 O O . LEU A 1 242 ? 14.169 -24.567 -5.381 1.00 51.34 242 LEU A O 1
ATOM 1879 N N . CYS A 1 243 ? 13.172 -22.587 -5.025 1.00 52.12 243 CYS A N 1
ATOM 1880 C CA . CYS A 1 243 ? 11.895 -23.127 -4.544 1.00 52.12 243 CYS A CA 1
ATOM 1881 C C . CYS A 1 243 ? 10.844 -23.255 -5.658 1.00 52.12 243 CYS A C 1
ATOM 1883 O O . CYS A 1 243 ? 9.711 -23.636 -5.392 1.00 52.12 243 CYS A O 1
ATOM 1885 N N . SER A 1 244 ? 11.201 -22.939 -6.906 1.00 66.38 244 SER A N 1
ATOM 1886 C CA . SER A 1 244 ? 10.267 -22.905 -8.029 1.00 66.38 244 SER A CA 1
ATOM 1887 C C . SER A 1 244 ? 10.807 -23.629 -9.256 1.00 66.38 244 SER A C 1
ATOM 1889 O O . SER A 1 244 ? 12.015 -23.724 -9.449 1.00 66.38 244 SER A O 1
ATOM 1891 N N . ASN A 1 245 ? 9.906 -24.058 -10.140 1.00 73.38 245 ASN A N 1
ATOM 1892 C CA . ASN A 1 245 ? 10.272 -24.543 -11.474 1.00 73.38 245 ASN A CA 1
ATOM 1893 C C . ASN A 1 245 ? 10.537 -23.396 -12.472 1.00 73.38 245 ASN A C 1
ATOM 1895 O O . ASN A 1 245 ? 10.752 -23.653 -13.657 1.00 73.38 245 ASN A O 1
ATOM 1899 N N . ALA A 1 246 ? 10.487 -22.138 -12.023 1.00 84.06 246 ALA A N 1
ATOM 1900 C CA . ALA A 1 246 ? 10.672 -20.980 -12.879 1.00 84.06 246 ALA A CA 1
ATOM 1901 C C . ALA A 1 246 ? 12.139 -20.804 -13.278 1.00 84.06 246 ALA A C 1
ATOM 1903 O O . ALA A 1 246 ? 13.046 -20.869 -12.445 1.00 84.06 246 ALA A O 1
ATOM 1904 N N . LYS A 1 247 ? 12.380 -20.478 -14.550 1.00 88.75 247 LYS A N 1
ATOM 1905 C CA . LYS A 1 247 ? 13.711 -20.083 -15.008 1.00 88.75 247 LYS A CA 1
ATOM 1906 C C . LYS A 1 247 ? 13.985 -18.633 -14.618 1.00 88.75 247 LYS A C 1
ATOM 1908 O O . LYS A 1 247 ? 13.328 -17.718 -15.110 1.00 88.75 247 LYS A O 1
ATOM 1913 N N . ALA A 1 248 ? 14.967 -18.416 -13.751 1.00 89.06 248 ALA A N 1
ATOM 1914 C CA . ALA A 1 248 ? 15.383 -17.073 -13.371 1.00 89.06 248 ALA A CA 1
ATOM 1915 C C . ALA A 1 248 ? 16.315 -16.463 -14.433 1.00 89.06 248 ALA A C 1
ATOM 1917 O O . ALA A 1 248 ? 17.286 -17.096 -14.849 1.00 89.06 248 ALA A O 1
ATOM 1918 N N . LEU A 1 249 ? 16.029 -15.234 -14.866 1.00 90.50 249 LEU A N 1
ATOM 1919 C CA . LEU A 1 249 ? 16.808 -14.498 -15.861 1.00 90.50 249 LEU A CA 1
ATOM 1920 C C . LEU A 1 249 ? 17.198 -13.126 -15.305 1.00 90.50 249 LEU A C 1
ATOM 1922 O O . LEU A 1 249 ? 16.338 -12.302 -14.999 1.00 90.50 249 LEU A O 1
ATOM 1926 N N . CYS A 1 250 ? 18.505 -12.884 -15.211 1.00 90.38 250 CYS A N 1
ATOM 1927 C CA . CYS A 1 250 ? 19.062 -11.566 -14.911 1.00 90.38 250 CYS A CA 1
ATOM 1928 C C . CYS A 1 250 ? 19.163 -10.748 -16.204 1.00 90.38 250 CYS A C 1
ATOM 1930 O O . CYS A 1 250 ? 19.858 -11.182 -17.123 1.00 90.38 250 CYS A O 1
ATOM 1932 N N . ILE A 1 251 ? 18.473 -9.606 -16.305 1.00 87.00 251 ILE A N 1
ATOM 1933 C CA . ILE A 1 251 ? 18.362 -8.832 -17.560 1.00 87.00 251 ILE A CA 1
ATOM 1934 C C . ILE A 1 251 ? 19.735 -8.335 -18.031 1.00 87.00 251 ILE A C 1
ATOM 1936 O O . ILE A 1 251 ? 20.072 -8.445 -19.212 1.00 87.00 251 ILE A O 1
ATOM 1940 N N . GLU A 1 252 ? 20.551 -7.852 -17.103 1.00 86.12 252 GLU A N 1
ATOM 1941 C CA . GLU A 1 252 ? 21.873 -7.274 -17.334 1.00 86.12 252 GLU A CA 1
ATOM 1942 C C . GLU A 1 252 ? 22.823 -8.303 -17.958 1.00 86.12 252 GLU A C 1
ATOM 1944 O O . GLU A 1 252 ? 23.549 -8.006 -18.910 1.00 86.12 252 GLU A O 1
ATOM 1949 N N . GLN A 1 253 ? 22.754 -9.555 -17.498 1.00 89.38 253 GLN A N 1
ATOM 1950 C CA . GLN A 1 253 ? 23.551 -10.662 -18.036 1.00 89.38 253 GLN A CA 1
ATOM 1951 C C . GLN A 1 253 ? 23.136 -11.068 -19.459 1.00 89.38 253 GLN A C 1
ATOM 1953 O O . GLN A 1 253 ? 23.892 -11.750 -20.150 1.00 89.38 253 GLN A O 1
ATOM 1958 N N . GLN A 1 254 ? 21.955 -10.650 -19.924 1.00 91.06 254 GLN A N 1
ATOM 1959 C CA . GLN A 1 254 ? 21.456 -10.956 -21.267 1.00 91.06 254 GLN A CA 1
ATOM 1960 C C . GLN A 1 254 ? 21.716 -9.831 -22.278 1.00 91.06 254 GLN A C 1
ATOM 1962 O O . GLN A 1 254 ? 21.304 -9.963 -23.430 1.00 91.06 254 GLN A O 1
ATOM 1967 N N . ALA A 1 255 ? 22.422 -8.754 -21.909 1.00 89.81 255 ALA A N 1
ATOM 1968 C CA . ALA A 1 255 ? 22.621 -7.574 -22.760 1.00 89.81 255 ALA A CA 1
ATOM 1969 C C . ALA A 1 255 ? 23.125 -7.902 -24.182 1.00 89.81 255 ALA A C 1
ATOM 1971 O O . ALA A 1 255 ? 22.590 -7.384 -25.163 1.00 89.81 255 ALA A O 1
ATOM 1972 N N . ALA A 1 256 ? 24.096 -8.815 -24.315 1.00 92.19 256 ALA A N 1
ATOM 1973 C CA . ALA A 1 256 ? 24.628 -9.227 -25.618 1.00 92.19 256 ALA A CA 1
ATOM 1974 C C . ALA A 1 256 ? 23.588 -9.960 -26.487 1.00 92.19 256 ALA A C 1
ATOM 1976 O O . ALA A 1 256 ? 23.510 -9.724 -27.692 1.00 92.19 256 ALA A O 1
ATOM 1977 N N . ARG A 1 257 ? 22.756 -10.819 -25.880 1.00 94.50 257 ARG A N 1
ATOM 1978 C CA . ARG A 1 257 ? 21.660 -11.513 -26.579 1.00 94.50 257 ARG A CA 1
ATOM 1979 C C . ARG A 1 257 ? 20.562 -10.534 -26.974 1.00 94.50 257 ARG A C 1
ATOM 1981 O O . ARG A 1 257 ? 20.105 -10.561 -28.110 1.00 94.50 257 ARG A O 1
ATOM 1988 N N . LEU A 1 258 ? 20.181 -9.640 -26.060 1.00 95.31 258 LEU A N 1
ATOM 1989 C CA . LEU A 1 258 ? 19.174 -8.606 -26.301 1.00 95.31 258 LEU A CA 1
ATOM 1990 C C . LEU A 1 258 ? 19.553 -7.721 -27.495 1.00 95.31 258 LEU A C 1
ATOM 1992 O O . LEU A 1 258 ? 18.725 -7.510 -28.379 1.00 95.31 258 LEU A O 1
ATOM 1996 N N . ALA A 1 259 ? 20.814 -7.286 -27.572 1.00 93.81 259 ALA A N 1
ATOM 1997 C CA . ALA A 1 259 ? 21.320 -6.473 -28.676 1.00 93.81 259 ALA A CA 1
ATOM 1998 C C . ALA A 1 259 ? 21.312 -7.196 -30.038 1.00 93.81 259 ALA A C 1
ATOM 2000 O O . ALA A 1 259 ? 21.219 -6.535 -31.071 1.00 93.81 259 ALA A O 1
ATOM 2001 N N . ALA A 1 260 ? 21.387 -8.532 -30.053 1.00 95.75 260 ALA A N 1
ATOM 2002 C CA . ALA A 1 260 ? 21.363 -9.328 -31.279 1.00 95.75 260 ALA A CA 1
ATOM 2003 C C . ALA A 1 260 ? 19.949 -9.504 -31.866 1.00 95.75 260 ALA A C 1
ATOM 2005 O O . ALA A 1 260 ? 19.811 -9.797 -33.055 1.00 95.75 260 ALA A O 1
ATOM 2006 N N . TYR A 1 261 ? 18.892 -9.326 -31.065 1.00 97.38 261 TYR A N 1
ATOM 2007 C CA . TYR A 1 261 ? 17.522 -9.435 -31.562 1.00 97.38 261 TYR A CA 1
ATOM 2008 C C . TYR A 1 261 ? 17.098 -8.194 -32.366 1.00 97.38 261 TYR A C 1
ATOM 2010 O O . TYR A 1 261 ? 17.444 -7.061 -32.011 1.00 97.38 261 TYR A O 1
ATOM 2018 N N . PRO A 1 262 ? 16.271 -8.369 -33.415 1.00 96.25 262 PRO A N 1
ATOM 2019 C CA . PRO A 1 262 ? 15.722 -7.250 -34.170 1.00 96.25 262 PRO A CA 1
ATOM 2020 C C . PRO A 1 262 ? 14.739 -6.428 -33.321 1.00 96.25 262 PRO A C 1
ATOM 2022 O O . PRO A 1 262 ? 13.989 -6.968 -32.509 1.00 96.25 262 PRO A O 1
ATOM 2025 N N . GLY A 1 263 ? 14.705 -5.114 -33.557 1.00 94.94 263 GLY A N 1
ATOM 2026 C CA . GLY A 1 263 ? 13.906 -4.158 -32.779 1.00 94.94 263 GLY A CA 1
ATOM 2027 C C . GLY A 1 263 ? 12.433 -4.007 -33.174 1.00 94.94 263 GLY A C 1
ATOM 2028 O O . GLY A 1 263 ? 11.685 -3.328 -32.476 1.00 94.94 263 GLY A O 1
ATOM 2029 N N . GLY A 1 264 ? 11.990 -4.607 -34.283 1.00 97.06 264 GLY A N 1
ATOM 2030 C CA . GLY A 1 264 ? 10.614 -4.464 -34.781 1.00 97.06 264 GLY A CA 1
ATOM 2031 C C . GLY A 1 264 ? 9.570 -5.205 -33.935 1.00 97.06 264 GLY A C 1
ATOM 2032 O O . GLY A 1 264 ? 9.903 -6.182 -33.255 1.00 97.06 264 GLY A O 1
ATOM 2033 N N . ASN A 1 265 ? 8.304 -4.775 -34.007 1.00 97.31 265 ASN A N 1
ATOM 2034 C CA . ASN A 1 265 ? 7.196 -5.376 -33.250 1.00 97.31 265 ASN A CA 1
ATOM 2035 C C . ASN A 1 265 ? 7.060 -6.879 -33.509 1.00 97.31 265 ASN A C 1
ATOM 2037 O O . ASN A 1 265 ? 7.333 -7.370 -34.608 1.00 97.31 265 ASN A O 1
ATOM 2041 N N . LEU A 1 266 ? 6.635 -7.616 -32.483 1.00 93.06 266 LEU A N 1
ATOM 2042 C CA . LEU A 1 266 ? 6.298 -9.025 -32.623 1.00 93.06 266 LEU A CA 1
ATOM 2043 C C . LEU A 1 266 ? 4.863 -9.126 -33.148 1.00 93.06 266 LEU A C 1
ATOM 2045 O O . LEU A 1 266 ? 3.929 -8.612 -32.542 1.00 93.06 266 LEU A O 1
ATOM 2049 N N . ASN A 1 267 ? 4.661 -9.842 -34.251 1.00 86.19 267 ASN A N 1
ATOM 2050 C CA . ASN A 1 267 ? 3.325 -10.105 -34.789 1.00 86.19 267 ASN A CA 1
ATOM 2051 C C . ASN A 1 267 ? 2.710 -11.360 -34.150 1.00 86.19 267 ASN A C 1
ATOM 2053 O O . ASN A 1 267 ? 2.292 -12.278 -34.852 1.00 86.19 267 ASN A O 1
ATOM 2057 N N . ARG A 1 268 ? 2.688 -11.424 -32.810 1.00 89.50 268 ARG A N 1
ATOM 2058 C CA . ARG A 1 268 ? 1.987 -12.497 -32.087 1.00 89.50 268 ARG A CA 1
ATOM 2059 C C . ARG A 1 268 ? 0.484 -12.211 -32.057 1.00 89.50 268 ARG A C 1
ATOM 2061 O O . ARG A 1 268 ? 0.066 -11.061 -31.906 1.00 89.50 268 ARG A O 1
ATOM 2068 N N . ALA A 1 269 ? -0.315 -13.267 -32.187 1.00 90.31 269 ALA A N 1
ATOM 2069 C CA . ALA A 1 269 ? -1.757 -13.209 -31.993 1.00 90.31 269 ALA A CA 1
ATOM 2070 C C . ALA A 1 269 ? -2.060 -13.236 -30.486 1.00 90.31 269 ALA A C 1
ATOM 2072 O O . ALA A 1 269 ? -1.923 -14.277 -29.847 1.00 90.31 269 ALA A O 1
ATOM 2073 N N . VAL A 1 270 ? -2.420 -12.079 -29.931 1.00 93.00 270 VAL A N 1
ATOM 2074 C CA . VAL A 1 270 ? -2.833 -11.899 -28.532 1.00 93.00 270 VAL A CA 1
ATOM 2075 C C . VAL A 1 270 ? -4.190 -11.204 -28.560 1.00 93.00 270 VAL A C 1
ATOM 2077 O O . VAL A 1 270 ? -4.319 -10.153 -29.190 1.00 93.00 270 VAL A O 1
ATOM 2080 N N . GLY A 1 271 ? -5.199 -11.831 -27.956 1.00 93.62 271 GLY A N 1
ATOM 2081 C CA . GLY A 1 271 ? -6.561 -11.306 -27.875 1.00 93.62 271 GLY A CA 1
ATOM 2082 C C . GLY A 1 271 ? -6.787 -10.467 -26.619 1.00 93.62 271 GLY A C 1
ATOM 2083 O O . GLY A 1 271 ? -6.021 -10.544 -25.660 1.00 93.62 271 GLY A O 1
ATOM 2084 N N . ALA A 1 272 ? -7.854 -9.667 -26.616 1.00 96.56 272 ALA A N 1
ATOM 2085 C CA . ALA A 1 272 ? -8.236 -8.856 -25.458 1.00 96.56 272 ALA A CA 1
ATOM 2086 C C . ALA A 1 272 ? -8.655 -9.698 -24.234 1.00 96.56 272 ALA A C 1
ATOM 2088 O O . ALA A 1 272 ? -8.621 -9.194 -23.116 1.00 96.56 272 ALA A O 1
ATOM 2089 N N . ASP A 1 273 ? -9.015 -10.963 -24.442 1.00 96.75 273 ASP A N 1
ATOM 2090 C CA . ASP A 1 273 ? -9.302 -11.978 -23.422 1.00 96.75 273 ASP A CA 1
ATOM 2091 C C . ASP A 1 273 ? -8.033 -12.581 -22.790 1.00 96.75 273 ASP A C 1
ATOM 2093 O O . ASP A 1 273 ? -8.108 -13.297 -21.793 1.00 96.75 273 ASP A O 1
ATOM 2097 N N . ALA A 1 274 ? -6.845 -12.289 -23.330 1.00 97.38 274 ALA A N 1
ATOM 2098 C CA . ALA A 1 274 ? -5.592 -12.691 -22.707 1.00 97.38 274 ALA A CA 1
ATOM 2099 C C . ALA A 1 274 ? -5.324 -11.876 -21.433 1.00 97.38 274 ALA A C 1
ATOM 2101 O O . ALA A 1 274 ? -5.595 -10.671 -21.361 1.00 97.38 274 ALA A O 1
ATOM 2102 N N . LEU A 1 275 ? -4.727 -12.530 -20.434 1.00 98.38 275 LEU A N 1
ATOM 2103 C CA . LEU A 1 275 ? -4.322 -11.877 -19.193 1.00 98.38 275 LEU A CA 1
ATOM 2104 C C . LEU A 1 275 ? -3.263 -10.800 -19.464 1.00 98.38 275 LEU A C 1
ATOM 2106 O O . LEU A 1 275 ? -2.268 -11.043 -20.142 1.00 98.38 275 LEU A O 1
ATOM 2110 N N . ALA A 1 276 ? -3.464 -9.624 -18.874 1.00 98.31 276 ALA A N 1
ATOM 2111 C CA . ALA A 1 276 ? -2.486 -8.545 -18.832 1.00 98.31 276 ALA A CA 1
ATOM 2112 C C . ALA A 1 276 ? -1.581 -8.668 -17.598 1.00 98.31 276 ALA A C 1
ATOM 2114 O O . ALA A 1 276 ? -0.371 -8.457 -17.688 1.00 98.31 276 ALA A O 1
ATOM 2115 N N . TYR A 1 277 ? -2.152 -9.001 -16.439 1.00 98.62 277 TYR A N 1
ATOM 2116 C CA . TYR A 1 277 ? -1.400 -9.147 -15.194 1.00 98.62 277 TYR A CA 1
ATOM 2117 C C . TYR A 1 277 ? -2.107 -10.041 -14.177 1.00 98.62 277 TYR A C 1
ATOM 2119 O O . TYR A 1 277 ? -3.319 -10.269 -14.251 1.00 98.62 277 TYR A O 1
ATOM 2127 N N . VAL A 1 278 ? -1.334 -10.495 -13.188 1.00 98.44 278 VAL A N 1
ATOM 2128 C CA . VAL A 1 278 ? -1.839 -11.130 -11.967 1.00 98.44 278 VAL A CA 1
ATOM 2129 C C . VAL A 1 278 ? -1.252 -10.422 -10.751 1.00 98.44 278 VAL A C 1
ATOM 2131 O O . VAL A 1 278 ? -0.062 -10.549 -10.479 1.00 98.44 278 VAL A O 1
ATOM 2134 N N . ILE A 1 279 ? -2.078 -9.686 -10.004 1.00 97.00 279 ILE A N 1
ATOM 2135 C CA . ILE A 1 279 ? -1.645 -8.938 -8.810 1.00 97.00 279 ILE A CA 1
ATOM 2136 C C . ILE A 1 279 ? -2.172 -9.618 -7.545 1.00 97.00 279 ILE A C 1
ATOM 2138 O O . ILE A 1 279 ? -3.361 -9.915 -7.432 1.00 97.00 279 ILE A O 1
ATOM 2142 N N . TYR A 1 280 ? -1.290 -9.866 -6.574 1.00 92.25 280 TYR A N 1
ATOM 2143 C CA . TYR A 1 280 ? -1.653 -10.531 -5.323 1.00 92.25 280 TYR A CA 1
ATOM 2144 C C . TYR A 1 280 ? -2.198 -9.563 -4.272 1.00 92.25 280 TYR A C 1
ATOM 2146 O O . TYR A 1 280 ? -1.548 -8.588 -3.908 1.00 92.25 280 TYR A O 1
ATOM 2154 N N . THR A 1 281 ? -3.342 -9.909 -3.683 1.00 84.44 281 THR A N 1
ATOM 2155 C CA . THR A 1 281 ? -3.984 -9.142 -2.599 1.00 84.44 281 THR A CA 1
ATOM 2156 C C . THR A 1 281 ? -3.918 -9.883 -1.260 1.00 84.44 281 THR A C 1
ATOM 2158 O O . THR A 1 281 ? -3.654 -11.089 -1.214 1.00 84.44 281 THR A O 1
ATOM 2161 N N . SER A 1 282 ? -4.128 -9.180 -0.139 1.00 75.69 282 SER A N 1
ATOM 2162 C CA . SER A 1 282 ? -4.274 -9.799 1.185 1.00 75.69 282 SER A CA 1
ATOM 2163 C C . SER A 1 282 ? -5.584 -10.592 1.237 1.00 75.69 282 SER A C 1
ATOM 2165 O O . SER A 1 282 ? -6.670 -10.052 1.429 1.00 75.69 282 SER A O 1
ATOM 2167 N N . GLY A 1 283 ? -5.505 -11.906 1.024 1.00 60.88 283 GLY A N 1
ATOM 2168 C CA . GLY A 1 283 ? -6.684 -12.761 1.098 1.00 60.88 283 GLY A CA 1
ATOM 2169 C C . GLY A 1 283 ? -7.282 -12.756 2.507 1.00 60.88 283 GLY A C 1
ATOM 2170 O O . GLY A 1 283 ? -6.566 -12.870 3.500 1.00 60.88 283 GLY A O 1
ATOM 2171 N N . SER A 1 284 ? -8.613 -12.703 2.602 1.00 45.09 284 SER A N 1
ATOM 2172 C CA . SER A 1 284 ? -9.355 -12.779 3.875 1.00 45.09 284 SER A CA 1
ATOM 2173 C C . SER A 1 284 ? -9.094 -14.063 4.677 1.00 45.09 284 SER A C 1
ATOM 2175 O O . SER A 1 284 ? -9.399 -14.131 5.862 1.00 45.09 284 SER A O 1
ATOM 2177 N N . THR A 1 285 ? -8.529 -15.082 4.027 1.00 57.81 285 THR A N 1
ATOM 2178 C CA . THR A 1 285 ? -8.149 -16.385 4.586 1.00 57.81 285 THR A CA 1
ATOM 2179 C C . THR A 1 285 ? -6.695 -16.431 5.076 1.00 57.81 285 THR A C 1
ATOM 2181 O O . THR A 1 285 ? -6.198 -17.507 5.390 1.00 57.81 285 THR A O 1
ATOM 2184 N N . GLY A 1 286 ? -5.979 -15.301 5.082 1.00 68.19 286 GLY A N 1
ATOM 2185 C CA . GLY A 1 286 ? -4.576 -15.189 5.506 1.00 68.19 286 GLY A CA 1
ATOM 2186 C C . GLY A 1 286 ? -3.546 -15.504 4.414 1.00 68.19 286 GLY A C 1
ATOM 2187 O O . GLY A 1 286 ? -2.446 -14.958 4.445 1.00 68.19 286 GLY A O 1
ATOM 2188 N N . LYS A 1 287 ? -3.900 -16.314 3.407 1.00 76.81 287 LYS A N 1
ATOM 2189 C CA . LYS A 1 287 ? -3.058 -16.557 2.223 1.00 76.81 287 LYS A CA 1
ATOM 2190 C C . LYS A 1 287 ? -3.318 -15.519 1.122 1.00 76.81 287 LYS A C 1
ATOM 2192 O O . LYS A 1 287 ? -4.490 -15.268 0.821 1.00 76.81 287 LYS A O 1
ATOM 2197 N N . PRO A 1 288 ? -2.272 -14.922 0.518 1.00 84.38 288 PRO A N 1
ATOM 2198 C CA . PRO A 1 288 ? -2.425 -14.021 -0.621 1.00 84.38 288 PRO A CA 1
ATOM 2199 C C . PRO A 1 288 ? -3.142 -14.692 -1.798 1.00 84.38 288 PRO A C 1
ATOM 2201 O O . PRO A 1 288 ? -3.009 -15.898 -1.984 1.00 84.38 288 PRO A O 1
ATOM 2204 N N . LYS A 1 289 ? -3.895 -13.920 -2.589 1.00 90.94 289 LYS A N 1
ATOM 2205 C CA . LYS A 1 289 ? -4.606 -14.424 -3.780 1.00 90.94 289 LYS A CA 1
ATOM 2206 C C . LYS A 1 289 ? -4.267 -13.584 -5.004 1.00 90.94 289 LYS A C 1
ATOM 2208 O O . LYS A 1 289 ? -4.408 -12.361 -4.932 1.00 90.94 289 LYS A O 1
ATOM 2213 N N . GLY A 1 290 ? -3.866 -14.234 -6.096 1.00 94.25 290 GLY A N 1
ATOM 2214 C CA . GLY A 1 290 ? -3.617 -13.592 -7.386 1.00 94.25 290 GLY A CA 1
ATOM 2215 C C . GLY A 1 290 ? -4.919 -13.217 -8.095 1.00 94.25 290 GLY A C 1
ATOM 2216 O O . GLY A 1 290 ? -5.727 -14.082 -8.426 1.00 94.25 290 GLY A O 1
ATOM 2217 N N . VAL A 1 291 ? -5.134 -11.924 -8.324 1.00 97.12 291 VAL A N 1
ATOM 2218 C CA . VAL A 1 291 ? -6.253 -11.405 -9.117 1.00 97.12 291 VAL A CA 1
ATOM 2219 C C . VAL A 1 291 ? -5.811 -11.330 -10.570 1.00 97.12 291 VAL A C 1
ATOM 2221 O O . VAL A 1 291 ? -4.910 -10.562 -10.900 1.00 97.12 291 VAL A O 1
ATOM 2224 N N . MET A 1 292 ? -6.440 -12.137 -11.421 1.00 98.25 292 MET A N 1
ATOM 2225 C CA . MET A 1 292 ? -6.159 -12.206 -12.853 1.00 98.25 292 MET A CA 1
ATOM 2226 C C . MET A 1 292 ? -6.993 -11.163 -13.599 1.00 98.25 292 MET A C 1
ATOM 2228 O O . MET A 1 292 ? -8.215 -11.139 -13.448 1.00 98.25 292 MET A O 1
ATOM 2232 N N . VAL A 1 293 ? -6.345 -10.309 -14.393 1.00 98.56 293 VAL A N 1
ATOM 2233 C CA . VAL A 1 293 ? -7.018 -9.246 -15.155 1.00 98.56 293 VAL A CA 1
ATOM 2234 C C . VAL A 1 293 ? -6.642 -9.330 -16.627 1.00 98.56 293 VAL A C 1
ATOM 2236 O O . VAL A 1 293 ? -5.464 -9.370 -16.975 1.00 98.56 293 VAL A O 1
ATOM 2239 N N . GLU A 1 294 ? -7.656 -9.337 -17.489 1.00 98.56 294 GLU A N 1
ATOM 2240 C CA . GLU A 1 294 ? -7.528 -9.393 -18.949 1.00 98.56 294 GLU A CA 1
ATOM 2241 C C . GLU A 1 294 ? -7.214 -8.023 -19.564 1.00 98.56 294 GLU A C 1
ATOM 2243 O O . GLU A 1 294 ? -7.610 -6.976 -19.041 1.00 98.56 294 GLU A O 1
ATOM 2248 N N . HIS A 1 295 ? -6.566 -8.019 -20.730 1.00 98.50 295 HIS A N 1
ATOM 2249 C CA . HIS A 1 295 ? -6.279 -6.799 -21.486 1.00 98.50 295 HIS A CA 1
ATOM 2250 C C . HIS A 1 295 ? -7.533 -5.963 -21.772 1.00 98.50 295 HIS A C 1
ATOM 2252 O O . HIS A 1 295 ? -7.494 -4.744 -21.607 1.00 98.50 295 HIS A O 1
ATOM 2258 N N . GLY A 1 296 ? -8.649 -6.594 -22.137 1.00 97.94 296 GLY A N 1
ATOM 2259 C CA . GLY A 1 296 ? -9.911 -5.915 -22.427 1.00 97.94 296 GLY A CA 1
ATOM 2260 C C . GLY A 1 296 ? -10.461 -5.151 -21.221 1.00 97.94 296 GLY A C 1
ATOM 2261 O O . GLY A 1 296 ? -10.986 -4.049 -21.380 1.00 97.94 296 GLY A O 1
ATOM 2262 N N . SER A 1 297 ? -10.262 -5.674 -20.006 1.00 97.88 297 SER A N 1
ATOM 2263 C CA . SER A 1 297 ? -10.642 -4.983 -18.765 1.00 97.88 297 SER A CA 1
ATOM 2264 C C . SER A 1 297 ? -9.796 -3.728 -18.538 1.00 97.88 297 SER A C 1
ATOM 2266 O O . SER A 1 297 ? -10.328 -2.677 -18.177 1.00 97.88 297 SER A O 1
ATOM 2268 N N . VAL A 1 298 ? -8.491 -3.807 -18.814 1.00 98.25 298 VAL A N 1
ATOM 2269 C CA . VAL A 1 298 ? -7.571 -2.662 -18.718 1.00 98.25 298 VAL A CA 1
ATOM 2270 C C . VAL A 1 298 ? -7.887 -1.600 -19.775 1.00 98.25 298 VAL A C 1
ATOM 2272 O O . VAL A 1 298 ? -7.948 -0.415 -19.463 1.00 98.25 298 VAL A O 1
ATOM 2275 N N . VAL A 1 299 ? -8.157 -2.006 -21.017 1.00 97.62 299 VAL A N 1
ATOM 2276 C CA . VAL A 1 299 ? -8.533 -1.074 -22.094 1.00 97.62 299 VAL A CA 1
ATOM 2277 C C . VAL A 1 299 ? -9.874 -0.400 -21.795 1.00 97.62 299 VAL A C 1
ATOM 2279 O O . VAL A 1 299 ? -10.006 0.807 -21.989 1.00 97.62 299 VAL A O 1
ATOM 2282 N N . ASN A 1 300 ? -10.850 -1.134 -21.252 1.00 97.12 300 ASN A N 1
ATOM 2283 C CA . ASN A 1 300 ? -12.101 -0.546 -20.772 1.00 97.12 300 ASN A CA 1
ATOM 2284 C C . ASN A 1 300 ? -11.855 0.514 -19.686 1.00 97.12 300 ASN A C 1
ATOM 2286 O O . ASN A 1 300 ? -12.467 1.581 -19.710 1.00 97.12 300 ASN A O 1
ATOM 2290 N N . PHE A 1 301 ? -10.947 0.231 -18.747 1.00 96.81 301 PHE A N 1
ATOM 2291 C CA . PHE A 1 301 ? -10.541 1.188 -17.720 1.00 96.81 301 PHE A CA 1
ATOM 2292 C C . PHE A 1 301 ? -9.915 2.450 -18.333 1.00 96.81 301 PHE A C 1
ATOM 2294 O O . PHE A 1 301 ? -10.304 3.552 -17.951 1.00 96.81 301 PHE A O 1
ATOM 2301 N N . PHE A 1 302 ? -9.042 2.314 -19.336 1.00 95.62 302 PHE A N 1
ATOM 2302 C CA . PHE A 1 302 ? -8.441 3.459 -20.036 1.00 95.62 302 PHE A CA 1
ATOM 2303 C C . PHE A 1 302 ? -9.489 4.361 -20.680 1.00 95.62 302 PHE A C 1
ATOM 2305 O O . PHE A 1 302 ? -9.454 5.571 -20.488 1.00 95.62 302 PHE A O 1
ATOM 2312 N N . VAL A 1 303 ? -10.470 3.772 -21.365 1.00 94.31 303 VAL A N 1
ATOM 2313 C CA . VAL A 1 303 ? -11.583 4.515 -21.976 1.00 94.31 303 VAL A CA 1
ATOM 2314 C C . VAL A 1 303 ? -12.414 5.257 -20.925 1.00 94.31 303 VAL A C 1
ATOM 2316 O O . VAL A 1 303 ? -12.871 6.371 -21.168 1.00 94.31 303 VAL A O 1
ATOM 2319 N N . GLY A 1 304 ? -12.593 4.671 -19.739 1.00 93.25 304 GLY A N 1
ATOM 2320 C CA . GLY A 1 304 ? -13.229 5.354 -18.613 1.00 93.25 304 GLY A CA 1
ATOM 2321 C C . GLY A 1 304 ? -12.407 6.536 -18.085 1.00 93.25 304 GLY A C 1
ATOM 2322 O O . GLY A 1 304 ? -12.980 7.566 -17.733 1.00 93.25 304 GLY A O 1
ATOM 2323 N N . MET A 1 305 ? -11.079 6.408 -18.045 1.00 92.88 305 MET A N 1
ATOM 2324 C CA . MET A 1 305 ? -10.170 7.474 -17.602 1.00 92.88 305 MET A CA 1
ATOM 2325 C C . MET A 1 305 ? -10.067 8.619 -18.607 1.00 92.88 305 MET A C 1
ATOM 2327 O O . MET A 1 305 ? -10.030 9.775 -18.192 1.00 92.88 305 MET A O 1
ATOM 2331 N N . ASP A 1 306 ? -10.150 8.325 -19.906 1.00 91.44 306 ASP A N 1
ATOM 2332 C CA . ASP A 1 306 ? -10.192 9.338 -20.970 1.00 91.44 306 ASP A CA 1
ATOM 2333 C C . ASP A 1 306 ? -11.370 10.325 -20.798 1.00 91.44 306 ASP A C 1
ATOM 2335 O O . ASP A 1 306 ? -11.321 11.449 -21.284 1.00 91.44 306 ASP A O 1
ATOM 2339 N N . GLN A 1 307 ? -12.439 9.931 -20.093 1.00 88.50 307 GLN A N 1
ATOM 2340 C CA . GLN A 1 307 ? -13.588 10.803 -19.800 1.00 88.50 307 GLN A CA 1
ATOM 2341 C C . GLN A 1 307 ? -13.397 11.682 -18.556 1.00 88.50 307 GLN A C 1
ATOM 2343 O O . GLN A 1 307 ? -14.251 12.520 -18.258 1.00 88.50 307 GLN A O 1
ATOM 2348 N N . ARG A 1 308 ? -12.346 11.437 -17.769 1.00 88.25 308 ARG A N 1
ATOM 2349 C CA . ARG A 1 308 ? -12.111 12.076 -16.464 1.00 88.25 308 ARG A CA 1
ATOM 2350 C C . ARG A 1 308 ? -10.858 12.932 -16.436 1.00 88.25 308 ARG A C 1
ATOM 2352 O O . ARG A 1 308 ? -10.805 13.859 -15.636 1.00 88.25 308 ARG A O 1
ATOM 2359 N N . ILE A 1 309 ? -9.880 12.610 -17.273 1.00 85.94 309 ILE A N 1
ATOM 2360 C CA . ILE A 1 309 ? -8.598 13.302 -17.358 1.00 85.94 309 ILE A CA 1
ATOM 2361 C C . ILE A 1 309 ? -8.564 14.072 -18.677 1.00 85.94 309 ILE A C 1
ATOM 2363 O O . ILE A 1 309 ? -9.015 13.565 -19.704 1.00 85.94 309 ILE A O 1
ATOM 2367 N N . GLU A 1 310 ? -8.070 15.311 -18.648 1.00 77.50 310 GLU A N 1
ATOM 2368 C CA . GLU A 1 310 ? -8.011 16.148 -19.845 1.00 77.50 310 GLU A CA 1
ATOM 2369 C C . GLU A 1 310 ? -7.139 15.517 -20.948 1.00 77.50 310 GLU A C 1
ATOM 2371 O O . GLU A 1 310 ? -6.085 14.937 -20.663 1.00 77.50 310 GLU A O 1
ATOM 2376 N N . PRO A 1 311 ? -7.549 15.634 -22.223 1.00 61.16 311 PRO A N 1
ATOM 2377 C CA . PRO A 1 311 ? -6.774 15.119 -23.340 1.00 61.16 311 PRO A CA 1
ATOM 2378 C C . PRO A 1 311 ? -5.568 16.020 -23.649 1.00 61.16 311 PRO A C 1
ATOM 2380 O O . PRO A 1 311 ? -5.726 17.202 -23.945 1.00 61.16 311 PRO A O 1
ATOM 2383 N N . GLY A 1 312 ? -4.364 15.444 -23.675 1.00 66.44 312 GLY A N 1
ATOM 2384 C CA . GLY A 1 312 ? -3.160 16.098 -24.204 1.00 66.44 312 GLY A CA 1
ATOM 2385 C C . GLY A 1 312 ? -1.872 15.558 -23.575 1.00 66.44 312 GLY A C 1
ATOM 2386 O O . GLY A 1 312 ? -1.840 15.384 -22.362 1.00 66.44 312 GLY A O 1
ATOM 2387 N N . PRO A 1 313 ? -0.809 15.275 -24.353 1.00 72.19 313 PRO A N 1
ATOM 2388 C CA . PRO A 1 313 ? 0.385 14.635 -23.812 1.00 72.19 313 PRO A CA 1
ATOM 2389 C C . PRO A 1 313 ? 1.156 15.596 -22.898 1.00 72.19 313 PRO A C 1
ATOM 2391 O O . PRO A 1 313 ? 1.691 16.612 -23.343 1.00 72.19 313 PRO A O 1
ATOM 2394 N N . GLY A 1 314 ? 1.211 15.255 -21.613 1.00 87.06 314 GLY A N 1
ATOM 2395 C CA . GLY A 1 314 ? 2.010 15.930 -20.592 1.00 87.06 314 GLY A CA 1
ATOM 2396 C C . GLY A 1 314 ? 3.071 15.010 -19.988 1.00 87.06 314 GLY A C 1
ATOM 2397 O O . GLY A 1 314 ? 3.462 13.996 -20.573 1.00 87.06 314 GLY A O 1
ATOM 2398 N N . VAL A 1 315 ? 3.521 15.355 -18.784 1.00 91.00 315 VAL A N 1
ATOM 2399 C CA . VAL A 1 315 ? 4.376 14.492 -17.960 1.00 91.00 315 VAL A CA 1
ATOM 2400 C C . VAL A 1 315 ? 3.525 13.914 -16.837 1.00 91.00 315 VAL A C 1
ATOM 2402 O O . VAL A 1 315 ? 2.841 14.665 -16.150 1.00 91.00 315 VAL A O 1
ATOM 2405 N N . TRP A 1 316 ? 3.578 12.598 -16.648 1.00 92.38 316 TRP A N 1
ATOM 2406 C CA . TRP A 1 316 ? 2.876 11.911 -15.567 1.00 92.38 316 TRP A CA 1
ATOM 2407 C C . TRP A 1 316 ? 3.869 11.324 -14.572 1.00 92.38 316 TRP A C 1
ATOM 2409 O O . TRP A 1 316 ? 4.796 10.619 -14.970 1.00 92.38 316 TRP A O 1
ATOM 2419 N N . LEU A 1 317 ? 3.677 11.592 -13.284 1.00 90.12 317 LEU A N 1
ATOM 2420 C CA . LEU A 1 317 ? 4.511 11.045 -12.221 1.00 90.12 317 LEU A CA 1
ATOM 2421 C C . LEU A 1 317 ? 4.037 9.630 -11.855 1.00 90.12 317 LEU A C 1
ATOM 2423 O O . LEU A 1 317 ? 2.880 9.431 -11.501 1.00 90.12 317 LEU A O 1
ATOM 2427 N N . ALA A 1 318 ? 4.929 8.644 -11.938 1.00 87.25 318 ALA A N 1
ATOM 2428 C CA . ALA A 1 318 ? 4.645 7.265 -11.553 1.00 87.25 318 ALA A CA 1
ATOM 2429 C C . ALA A 1 318 ? 5.354 6.918 -10.236 1.00 87.25 318 ALA A C 1
ATOM 2431 O O . ALA A 1 318 ? 6.580 6.744 -10.199 1.00 87.25 318 ALA A O 1
ATOM 2432 N N . VAL A 1 319 ? 4.571 6.820 -9.159 1.00 84.12 319 VAL A N 1
ATOM 2433 C CA . VAL A 1 319 ? 5.023 6.596 -7.774 1.00 84.12 319 VAL A CA 1
ATOM 2434 C C . VAL A 1 319 ? 4.538 5.266 -7.206 1.00 84.12 319 VAL A C 1
ATOM 2436 O O . VAL A 1 319 ? 5.211 4.691 -6.344 1.00 84.12 319 VAL A O 1
ATOM 2439 N N . THR A 1 320 ? 3.447 4.699 -7.715 1.00 83.25 320 THR A N 1
ATOM 2440 C CA . THR A 1 320 ? 2.812 3.517 -7.129 1.00 83.25 320 THR A CA 1
ATOM 2441 C C . THR A 1 320 ? 3.563 2.229 -7.471 1.00 83.25 320 THR A C 1
ATOM 2443 O O . THR A 1 320 ? 3.935 1.990 -8.622 1.00 83.25 320 THR 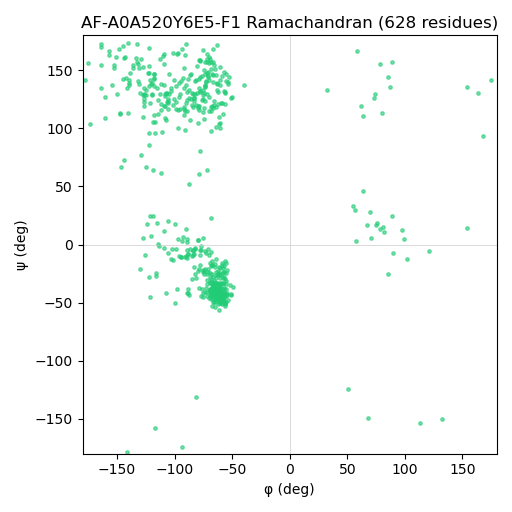A O 1
ATOM 2446 N N . SER A 1 321 ? 3.840 1.386 -6.464 1.00 85.00 321 SER A N 1
ATOM 2447 C CA . SER A 1 321 ? 4.497 0.083 -6.680 1.00 85.00 321 SER A CA 1
ATOM 2448 C C . SER A 1 321 ? 3.713 -0.752 -7.696 1.00 85.00 321 SER A C 1
ATOM 2450 O O . SER A 1 321 ? 2.484 -0.786 -7.664 1.00 85.00 321 SER A O 1
ATOM 2452 N N . ILE A 1 322 ? 4.428 -1.460 -8.577 1.00 91.00 322 ILE A N 1
ATOM 2453 C CA . ILE A 1 322 ? 3.822 -2.312 -9.613 1.00 91.00 322 ILE A CA 1
ATOM 2454 C C . ILE A 1 322 ? 3.031 -3.491 -9.031 1.00 91.00 322 ILE A C 1
ATOM 2456 O O . ILE A 1 322 ? 2.262 -4.129 -9.742 1.00 91.00 322 ILE A O 1
ATOM 2460 N N . SER A 1 323 ? 3.191 -3.756 -7.731 1.00 89.62 323 SER A N 1
ATOM 2461 C CA . SER A 1 323 ? 2.387 -4.712 -6.965 1.00 89.62 323 SER A CA 1
ATOM 2462 C C . SER A 1 323 ? 0.997 -4.184 -6.584 1.00 89.62 323 SER A C 1
ATOM 2464 O O . SER A 1 323 ? 0.224 -4.915 -5.970 1.00 89.62 323 SER A O 1
ATOM 2466 N N . PHE A 1 324 ? 0.663 -2.941 -6.944 1.00 87.81 324 PHE A N 1
ATOM 2467 C CA . PHE A 1 324 ? -0.676 -2.362 -6.839 1.00 87.81 324 PHE A CA 1
ATOM 2468 C C . PHE A 1 324 ? -1.205 -1.995 -8.228 1.00 87.81 324 PHE A C 1
ATOM 2470 O O . PHE A 1 324 ? -0.472 -1.512 -9.091 1.00 87.81 324 PHE A O 1
ATOM 2477 N N . ASP A 1 325 ? -2.498 -2.208 -8.441 1.00 91.31 325 ASP A N 1
ATOM 2478 C CA . ASP A 1 325 ? -3.176 -2.035 -9.729 1.00 91.31 325 ASP A CA 1
ATOM 2479 C C . ASP A 1 325 ? -3.248 -0.576 -10.203 1.00 91.31 325 ASP A C 1
ATOM 2481 O O . ASP A 1 325 ? -3.242 -0.338 -11.407 1.00 91.31 325 ASP A O 1
ATOM 2485 N N . ILE A 1 326 ? -3.206 0.407 -9.297 1.00 90.75 326 ILE A N 1
ATOM 2486 C CA . ILE A 1 326 ? -3.113 1.840 -9.645 1.00 90.75 326 ILE A CA 1
ATOM 2487 C C . ILE A 1 326 ? -1.904 2.135 -10.556 1.00 90.75 326 ILE A C 1
ATOM 2489 O O . ILE A 1 326 ? -2.003 2.982 -11.443 1.00 90.75 326 ILE A O 1
ATOM 2493 N N . SER A 1 327 ? -0.800 1.388 -10.432 1.00 93.19 327 SER A N 1
ATOM 2494 C CA . SER A 1 327 ? 0.370 1.537 -11.318 1.00 93.19 327 SER A CA 1
ATOM 2495 C C . SER A 1 327 ? 0.041 1.335 -12.806 1.00 93.19 327 SER A C 1
ATOM 2497 O O . SER A 1 327 ? 0.729 1.868 -13.675 1.00 93.19 327 SER A O 1
ATOM 2499 N N . VAL A 1 328 ? -1.037 0.612 -13.129 1.00 97.62 328 VAL A N 1
ATOM 2500 C CA . VAL A 1 328 ? -1.490 0.387 -14.508 1.00 97.62 328 VAL A CA 1
ATOM 2501 C C . VAL A 1 328 ? -1.942 1.697 -15.160 1.00 97.62 328 VAL A C 1
ATOM 2503 O O . VAL A 1 328 ? -1.677 1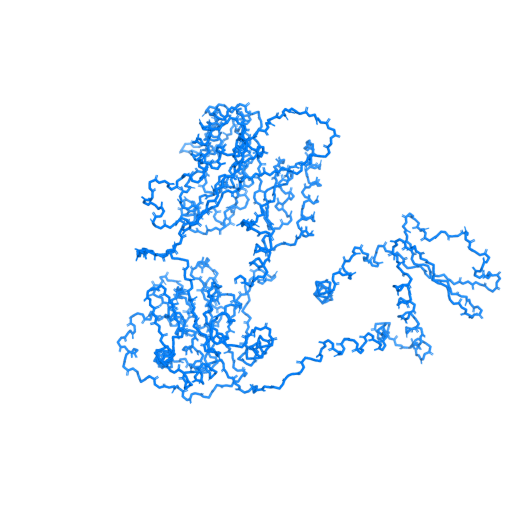.910 -16.344 1.00 97.62 328 VAL A O 1
ATOM 2506 N N . LEU A 1 329 ? -2.572 2.594 -14.392 1.00 95.50 329 LEU A N 1
ATOM 2507 C CA . LEU A 1 329 ? -2.898 3.950 -14.839 1.00 95.50 329 LEU A CA 1
ATOM 2508 C C . LEU A 1 329 ? -1.615 4.746 -15.094 1.00 95.50 329 LEU A C 1
ATOM 2510 O O . LEU A 1 329 ? -1.410 5.253 -16.193 1.00 95.50 329 LEU A O 1
ATOM 2514 N N . GLU A 1 330 ? -0.735 4.805 -14.095 1.00 94.69 330 GLU A N 1
ATOM 2515 C CA . GLU A 1 330 ? 0.475 5.635 -14.129 1.00 94.69 330 GLU A CA 1
ATOM 2516 C C . GLU A 1 330 ? 1.445 5.243 -15.253 1.00 94.69 330 GLU A C 1
ATOM 2518 O O . GLU A 1 330 ? 2.126 6.104 -15.811 1.00 94.69 330 GLU A O 1
ATOM 2523 N N . LEU A 1 331 ? 1.508 3.952 -15.596 1.00 97.50 331 LEU A N 1
ATOM 2524 C CA . LEU A 1 331 ? 2.454 3.421 -16.577 1.00 97.50 331 LEU A CA 1
ATOM 2525 C C . LEU A 1 331 ? 1.838 3.200 -17.959 1.00 97.50 331 LEU A C 1
ATOM 2527 O O . LEU A 1 331 ? 2.429 3.585 -18.961 1.00 97.50 331 LEU A O 1
ATOM 2531 N N . PHE A 1 332 ? 0.694 2.523 -18.052 1.00 98.19 332 PHE A N 1
ATOM 2532 C CA . PHE A 1 332 ? 0.214 2.028 -19.343 1.00 98.19 332 PHE A CA 1
ATOM 2533 C C . PHE A 1 332 ? -0.821 2.940 -19.995 1.00 98.19 332 PHE A C 1
ATOM 2535 O O . PHE A 1 332 ? -0.774 3.102 -21.214 1.00 98.19 332 PHE A O 1
ATOM 2542 N N . TRP A 1 333 ? -1.735 3.541 -19.224 1.00 96.88 333 TRP A N 1
ATOM 2543 C CA . TRP A 1 333 ? -2.687 4.518 -19.774 1.00 96.88 333 TRP A CA 1
ATOM 2544 C C . TRP A 1 333 ? -1.936 5.731 -20.331 1.00 96.88 333 TRP A C 1
ATOM 2546 O O . TRP A 1 333 ? -2.156 6.131 -21.471 1.00 96.88 333 TRP A O 1
ATOM 2556 N N . THR A 1 334 ? -0.977 6.243 -19.560 1.00 94.88 334 THR A N 1
ATOM 2557 C CA . THR A 1 334 ? -0.105 7.369 -19.919 1.00 94.88 334 THR A CA 1
ATOM 2558 C C . THR A 1 334 ? 0.657 7.114 -21.222 1.00 94.88 334 THR A C 1
ATOM 2560 O O . THR A 1 334 ? 0.542 7.896 -22.171 1.00 94.88 334 THR A O 1
ATOM 2563 N N . LEU A 1 335 ? 1.367 5.984 -21.326 1.00 97.06 335 LEU A N 1
ATOM 2564 C CA . LEU A 1 335 ? 2.082 5.597 -22.547 1.00 97.06 335 LEU A CA 1
ATOM 2565 C C . LEU A 1 335 ? 1.137 5.395 -23.735 1.00 97.06 335 LEU A C 1
ATOM 2567 O O . LEU A 1 335 ? 1.457 5.808 -24.846 1.00 97.06 335 LEU A O 1
ATOM 2571 N N . ALA A 1 336 ? -0.038 4.800 -23.521 1.00 95.94 336 ALA A N 1
ATOM 2572 C CA . ALA A 1 336 ? -1.049 4.599 -24.561 1.00 95.94 336 ALA A CA 1
ATOM 2573 C C . ALA A 1 336 ? -1.706 5.906 -25.056 1.00 95.94 336 ALA A C 1
ATOM 2575 O O . ALA A 1 336 ? -2.506 5.868 -25.997 1.00 95.94 336 ALA A O 1
ATOM 2576 N N . ARG A 1 337 ? -1.413 7.046 -24.419 1.00 94.56 337 ARG A N 1
ATOM 2577 C CA . ARG A 1 337 ? -1.912 8.386 -24.772 1.00 94.56 337 ARG A CA 1
ATOM 2578 C C . ARG A 1 337 ? -0.793 9.379 -25.102 1.00 94.56 337 ARG A C 1
ATOM 2580 O O . ARG A 1 337 ? -1.065 10.561 -25.291 1.00 94.56 337 ARG A O 1
ATOM 2587 N N . GLY A 1 338 ? 0.456 8.915 -25.177 1.00 94.38 338 GLY A N 1
ATOM 2588 C CA . GLY A 1 338 ? 1.595 9.743 -25.582 1.00 94.38 338 GLY A CA 1
ATOM 2589 C C . GLY A 1 338 ? 2.201 10.617 -24.490 1.00 94.38 338 GLY A C 1
ATOM 2590 O O . GLY A 1 338 ? 3.032 11.465 -24.807 1.00 94.38 338 GLY A O 1
ATOM 2591 N N . PHE A 1 339 ? 1.824 10.423 -23.226 1.00 94.88 339 PHE A N 1
ATOM 2592 C CA . PHE A 1 339 ? 2.460 11.115 -22.107 1.00 94.88 339 PHE A CA 1
ATOM 2593 C C . PHE A 1 339 ? 3.895 10.622 -21.910 1.00 94.88 339 PHE A C 1
ATOM 2595 O O . PHE A 1 339 ? 4.212 9.455 -22.152 1.00 94.88 339 PHE A O 1
ATOM 2602 N N . THR A 1 340 ? 4.748 11.500 -21.385 1.00 95.69 340 THR A N 1
ATOM 2603 C CA . THR A 1 340 ? 6.025 11.086 -20.809 1.00 95.69 340 THR A CA 1
ATOM 2604 C C . THR A 1 340 ? 5.793 10.582 -19.388 1.00 95.69 340 THR A C 1
ATOM 2606 O O . THR A 1 340 ? 5.364 11.339 -18.519 1.00 95.69 340 THR A O 1
ATOM 2609 N N . VAL A 1 341 ? 6.136 9.326 -19.118 1.00 96.38 341 VAL A N 1
ATOM 2610 C CA . VAL A 1 341 ? 6.146 8.767 -17.763 1.00 96.38 341 VAL A CA 1
ATOM 2611 C C . VAL A 1 341 ? 7.419 9.204 -17.045 1.00 96.38 341 VAL A C 1
ATOM 2613 O O . VAL A 1 341 ? 8.526 8.861 -17.452 1.00 96.38 341 VAL A O 1
ATOM 2616 N N . LEU A 1 342 ? 7.287 9.958 -15.962 1.00 93.56 342 LEU A N 1
ATOM 2617 C CA . LEU A 1 342 ? 8.367 10.218 -15.022 1.00 93.56 342 LEU A CA 1
ATOM 2618 C C . LEU A 1 342 ? 8.318 9.145 -13.937 1.00 93.56 342 LEU A C 1
ATOM 2620 O O . LEU A 1 342 ? 7.529 9.225 -12.998 1.00 93.56 342 LEU A O 1
ATOM 2624 N N . LEU A 1 343 ? 9.163 8.127 -14.078 1.00 88.44 343 LEU A N 1
ATOM 2625 C CA . LEU A 1 343 ? 9.357 7.135 -13.034 1.00 88.44 343 LEU A CA 1
ATOM 2626 C C . LEU A 1 343 ? 10.053 7.813 -11.857 1.00 88.44 343 LEU A C 1
ATOM 2628 O O . LEU A 1 343 ? 11.186 8.280 -11.974 1.00 88.44 343 LEU A O 1
ATOM 2632 N N . TYR A 1 344 ? 9.382 7.833 -10.716 1.00 79.31 344 TYR A N 1
ATOM 2633 C CA . TYR A 1 344 ? 9.990 8.257 -9.469 1.00 79.31 344 TYR A CA 1
ATOM 2634 C C . TYR A 1 344 ? 10.440 7.020 -8.716 1.00 79.31 344 TYR A C 1
ATOM 2636 O O . TYR A 1 344 ? 9.611 6.344 -8.120 1.00 79.31 344 TYR A O 1
ATOM 2644 N N . ALA A 1 345 ? 11.721 6.664 -8.746 1.00 62.19 345 ALA A N 1
ATOM 2645 C CA . ALA A 1 345 ? 12.230 5.828 -7.664 1.00 62.19 345 ALA A CA 1
ATOM 2646 C C . ALA A 1 345 ? 12.463 6.747 -6.479 1.00 62.19 345 ALA A C 1
ATOM 2648 O O . ALA A 1 345 ? 13.052 7.816 -6.619 1.00 62.19 345 ALA A O 1
ATOM 2649 N N . ASP A 1 346 ? 12.020 6.307 -5.313 1.00 48.03 346 ASP A N 1
ATOM 2650 C CA . ASP A 1 346 ? 12.542 6.838 -4.071 1.00 48.03 346 ASP A CA 1
ATOM 2651 C C . ASP A 1 346 ? 14.050 6.518 -4.077 1.00 48.03 346 ASP A C 1
ATOM 2653 O O . ASP A 1 346 ? 14.447 5.364 -3.887 1.00 48.03 346 ASP A O 1
ATOM 2657 N N . ALA A 1 347 ? 14.891 7.500 -4.424 1.00 37.16 347 ALA A N 1
ATOM 2658 C CA . ALA A 1 347 ? 16.327 7.350 -4.710 1.00 37.16 347 ALA A CA 1
ATOM 2659 C C . ALA A 1 347 ? 17.170 6.992 -3.466 1.00 37.16 347 ALA A C 1
ATOM 2661 O O . ALA A 1 347 ? 18.372 7.226 -3.404 1.00 37.16 347 ALA A O 1
ATOM 2662 N N . LEU A 1 348 ? 16.543 6.407 -2.447 1.00 41.38 348 LEU A N 1
ATOM 2663 C CA . LEU A 1 348 ? 17.150 6.065 -1.173 1.00 41.38 348 LEU A CA 1
ATOM 2664 C C . LEU A 1 348 ? 17.026 4.597 -0.786 1.00 41.38 348 LEU A C 1
ATOM 2666 O O . LEU A 1 348 ? 17.275 4.212 0.359 1.00 41.38 348 LEU A O 1
ATOM 2670 N N . ARG A 1 349 ? 16.724 3.750 -1.770 1.00 39.00 349 ARG A N 1
ATOM 2671 C CA . ARG A 1 349 ? 17.082 2.336 -1.682 1.00 39.00 349 ARG A CA 1
ATOM 2672 C C . ARG A 1 349 ? 18.400 1.956 -2.337 1.00 39.00 349 ARG A C 1
ATOM 2674 O O . ARG A 1 349 ? 18.833 0.851 -2.037 1.00 39.00 349 ARG A O 1
ATOM 2681 N N . GLN A 1 350 ? 19.062 2.822 -3.119 1.00 32.19 350 GLN A N 1
ATOM 2682 C CA . GLN A 1 350 ? 20.460 2.634 -3.550 1.00 32.19 350 GLN A CA 1
ATOM 2683 C C . GLN A 1 350 ? 21.032 3.865 -4.309 1.00 32.19 350 GLN A C 1
ATOM 2685 O O . GLN A 1 350 ? 20.766 4.038 -5.488 1.00 32.19 350 GLN A O 1
ATOM 2690 N N . LYS A 1 351 ? 21.875 4.649 -3.618 1.00 28.73 351 LYS A N 1
ATOM 2691 C CA . LYS A 1 351 ? 23.040 5.440 -4.086 1.00 28.73 351 LYS A CA 1
ATOM 2692 C C . LYS A 1 351 ? 22.914 6.627 -5.073 1.00 28.73 351 LYS A C 1
ATOM 2694 O O . LYS A 1 351 ? 22.912 6.466 -6.288 1.00 28.73 351 LYS A O 1
ATOM 2699 N N . THR A 1 352 ? 23.163 7.802 -4.484 1.00 30.36 352 THR A N 1
ATOM 2700 C CA . THR A 1 352 ? 23.886 9.016 -4.930 1.00 30.36 352 THR A CA 1
ATOM 2701 C C . THR A 1 352 ? 23.304 9.979 -5.964 1.00 30.36 352 THR A C 1
ATOM 2703 O O . THR A 1 352 ? 23.015 9.654 -7.110 1.00 30.36 352 THR A O 1
ATOM 2706 N N . SER A 1 353 ? 23.284 11.237 -5.524 1.00 31.08 353 SER A N 1
ATOM 2707 C CA . SER A 1 353 ? 22.905 12.482 -6.177 1.00 31.08 353 SER A CA 1
ATOM 2708 C C . SER A 1 353 ? 24.069 13.251 -6.832 1.00 31.08 353 SER A C 1
ATOM 2710 O O . SER A 1 353 ? 25.244 12.952 -6.605 1.00 31.08 353 SER A O 1
ATOM 2712 N N . ASN A 1 354 ? 23.704 14.264 -7.636 1.00 31.19 354 ASN A N 1
ATOM 2713 C CA . ASN A 1 354 ? 24.248 15.643 -7.752 1.00 31.19 354 ASN A CA 1
ATOM 2714 C C . ASN A 1 354 ? 23.749 16.216 -9.107 1.00 31.19 354 ASN A C 1
ATOM 2716 O O . ASN A 1 354 ? 23.877 15.527 -10.114 1.00 31.19 354 ASN A O 1
ATOM 2720 N N . THR A 1 355 ? 23.159 17.408 -9.291 1.00 29.44 355 THR A N 1
ATOM 2721 C CA . THR A 1 355 ? 23.148 18.700 -8.562 1.00 29.44 355 THR A CA 1
ATOM 2722 C C . THR A 1 355 ? 21.962 19.597 -9.052 1.00 29.44 355 THR A C 1
ATOM 2724 O O . THR A 1 355 ? 21.300 19.238 -10.029 1.00 29.44 355 THR A O 1
ATOM 2727 N N . PRO A 1 356 ? 21.685 20.764 -8.411 1.00 38.78 356 PRO A N 1
ATOM 2728 C CA . PRO A 1 356 ? 20.380 21.454 -8.385 1.00 38.78 356 PRO A CA 1
ATOM 2729 C C . PRO A 1 356 ? 20.272 22.771 -9.193 1.00 38.78 356 PRO A C 1
ATOM 2731 O O . PRO A 1 356 ? 21.278 23.413 -9.484 1.00 38.78 356 PRO A O 1
ATOM 2734 N N . ALA A 1 357 ? 19.031 23.217 -9.450 1.00 23.95 357 ALA A N 1
ATOM 2735 C CA . ALA A 1 357 ? 18.580 24.616 -9.641 1.00 23.95 357 ALA A CA 1
ATOM 2736 C C . ALA A 1 357 ? 17.046 24.602 -9.863 1.00 23.95 357 ALA A C 1
ATOM 2738 O O . ALA A 1 357 ? 16.560 23.723 -10.561 1.00 23.95 357 ALA A O 1
ATOM 2739 N N . ALA A 1 358 ? 16.184 25.495 -9.380 1.00 23.38 358 ALA A N 1
ATOM 2740 C CA . ALA A 1 358 ? 16.269 26.738 -8.625 1.00 23.38 358 ALA A CA 1
ATOM 2741 C C . ALA A 1 358 ? 14.855 27.025 -8.069 1.00 23.38 358 ALA A C 1
ATOM 2743 O O . ALA A 1 358 ? 13.890 26.589 -8.693 1.00 23.38 358 ALA A O 1
ATOM 2744 N N . LEU A 1 359 ? 14.745 27.766 -6.956 1.00 24.75 359 LEU A N 1
ATOM 2745 C CA . LEU A 1 359 ? 13.756 28.837 -6.703 1.00 24.75 359 LEU A CA 1
ATOM 2746 C C . LEU A 1 359 ? 13.764 29.219 -5.210 1.00 24.75 359 LEU A C 1
ATOM 2748 O O . LEU A 1 359 ? 13.060 28.640 -4.390 1.00 24.75 359 LEU A O 1
ATOM 2752 N N . GLU A 1 360 ? 14.562 30.234 -4.876 1.00 22.80 360 GLU A N 1
ATOM 2753 C CA . GLU A 1 360 ? 14.232 31.178 -3.803 1.00 22.80 360 GLU A CA 1
ATOM 2754 C C . GLU A 1 360 ? 13.348 32.290 -4.388 1.00 22.80 360 GLU A C 1
ATOM 2756 O O . GLU A 1 360 ? 13.563 32.689 -5.534 1.00 22.80 360 GLU A O 1
ATOM 2761 N N . VAL A 1 361 ? 12.407 32.823 -3.594 1.00 23.84 361 VAL A N 1
ATOM 2762 C CA . VAL A 1 361 ? 12.304 34.258 -3.231 1.00 23.84 361 VAL A CA 1
ATOM 2763 C C . VAL A 1 361 ? 11.027 34.535 -2.409 1.00 23.84 361 VAL A C 1
ATOM 2765 O O . VAL A 1 361 ? 9.951 34.040 -2.730 1.00 23.84 361 VAL A O 1
ATOM 2768 N N . ALA A 1 362 ? 11.201 35.436 -1.425 1.00 23.36 362 ALA A N 1
ATOM 2769 C CA . ALA A 1 362 ? 10.234 36.183 -0.592 1.00 23.36 362 ALA A CA 1
ATOM 2770 C C . ALA A 1 362 ? 9.629 35.404 0.597 1.00 23.36 362 ALA A C 1
ATOM 2772 O O . ALA A 1 362 ? 8.944 34.411 0.414 1.00 23.36 362 ALA A O 1
ATOM 2773 N N . GLY A 1 363 ? 9.898 35.738 1.872 1.00 22.45 363 GLY A N 1
ATOM 2774 C CA . GLY A 1 363 ? 9.810 37.054 2.540 1.00 22.45 363 GLY A CA 1
ATOM 2775 C C . GLY A 1 363 ? 8.372 37.238 3.065 1.00 22.45 363 GLY A C 1
ATOM 2776 O O . GLY A 1 363 ? 7.443 36.925 2.344 1.00 22.45 363 GLY A O 1
ATOM 2777 N N . SER A 1 364 ? 8.028 37.711 4.263 1.00 23.11 364 SER A N 1
ATOM 2778 C CA . SER A 1 364 ? 8.718 38.216 5.453 1.00 23.11 364 SER A CA 1
ATOM 2779 C C . SER A 1 364 ? 7.640 38.473 6.533 1.00 23.11 364 SER A C 1
ATOM 2781 O O . SER A 1 364 ? 6.514 38.787 6.167 1.00 23.11 364 SER A O 1
ATOM 2783 N N . GLN A 1 365 ? 8.035 38.471 7.816 1.00 23.64 365 GLN A N 1
ATOM 2784 C CA . GLN A 1 365 ? 7.433 39.202 8.958 1.00 23.64 365 GLN A CA 1
ATOM 2785 C C . GLN A 1 365 ? 5.980 38.906 9.380 1.00 23.64 365 GLN A C 1
ATOM 2787 O O . GLN A 1 365 ? 5.061 39.304 8.691 1.00 23.64 365 GLN A O 1
ATOM 2792 N N . PHE A 1 366 ? 5.777 38.439 10.622 1.00 24.67 366 PHE A N 1
ATOM 2793 C CA . PHE A 1 366 ? 4.831 39.074 11.558 1.00 24.67 366 PHE A CA 1
ATOM 2794 C C . PHE A 1 366 ? 5.230 38.853 13.023 1.00 24.67 366 PHE A C 1
ATOM 2796 O O . PHE A 1 366 ? 5.953 37.926 13.377 1.00 24.67 366 PHE A O 1
ATOM 2803 N N . ALA A 1 367 ? 4.811 39.824 13.828 1.00 24.16 367 ALA A N 1
ATOM 2804 C CA . ALA A 1 367 ? 5.350 40.217 15.113 1.00 24.16 367 ALA A CA 1
ATOM 2805 C C . ALA A 1 367 ? 4.666 39.558 16.329 1.00 24.16 367 ALA A C 1
ATOM 2807 O O . ALA A 1 367 ? 3.827 38.674 16.231 1.00 24.16 367 ALA A O 1
ATOM 2808 N N . SER A 1 368 ? 5.102 40.023 17.492 1.00 22.20 368 SER A N 1
ATOM 2809 C CA . SER A 1 368 ? 5.161 39.389 18.802 1.00 22.20 368 SER A CA 1
ATOM 2810 C C . SER A 1 368 ? 4.014 39.715 19.784 1.00 22.20 368 SER A C 1
ATOM 2812 O O . SER A 1 368 ? 3.384 40.765 19.681 1.00 22.20 368 SER A O 1
ATOM 2814 N N . ARG A 1 369 ? 3.923 38.857 20.832 1.00 23.69 369 ARG A N 1
ATOM 2815 C CA . ARG A 1 369 ? 3.365 39.007 22.218 1.00 23.69 369 ARG A CA 1
ATOM 2816 C C . ARG A 1 369 ? 1.870 38.697 22.486 1.00 23.69 369 ARG A C 1
ATOM 2818 O O . ARG A 1 369 ? 1.048 38.949 21.619 1.00 23.69 369 ARG A O 1
ATOM 2825 N N . PRO A 1 370 ? 1.472 38.376 23.752 1.00 30.19 370 PRO A N 1
ATOM 2826 C CA . PRO A 1 370 ? 2.190 37.724 24.868 1.00 30.19 370 PRO A CA 1
ATOM 2827 C C . PRO A 1 370 ? 1.396 36.583 25.574 1.00 30.19 370 PRO A C 1
ATOM 2829 O O . PRO A 1 370 ? 0.208 36.372 25.360 1.00 30.19 370 PRO A O 1
ATOM 2832 N N . ALA A 1 371 ? 2.096 35.885 26.476 1.00 29.98 371 ALA A N 1
ATOM 2833 C CA . ALA A 1 371 ? 1.676 34.753 27.309 1.00 29.98 371 ALA A CA 1
ATOM 2834 C C . ALA A 1 371 ? 0.509 34.994 28.295 1.00 29.98 371 ALA A C 1
ATOM 2836 O O . ALA A 1 371 ? 0.387 36.084 28.858 1.00 29.98 371 ALA A O 1
ATOM 2837 N N . ARG A 1 372 ? -0.237 33.919 28.633 1.00 26.95 372 ARG A N 1
ATOM 2838 C CA . ARG A 1 372 ? -0.906 33.737 29.944 1.00 26.95 372 ARG A CA 1
ATOM 2839 C C . ARG A 1 372 ? -1.279 32.272 30.276 1.00 26.95 372 ARG A C 1
ATOM 2841 O O . ARG A 1 372 ? -2.181 31.700 29.687 1.00 26.95 372 ARG A O 1
ATOM 2848 N N . HIS A 1 373 ? -0.534 31.735 31.245 1.00 28.86 373 HIS A N 1
ATOM 2849 C CA . HIS A 1 373 ? -0.879 30.933 32.436 1.00 28.86 373 HIS A CA 1
ATOM 2850 C C . HIS A 1 373 ? -2.063 29.937 32.529 1.00 28.86 373 HIS A C 1
ATOM 2852 O O . HIS A 1 373 ? -3.222 30.307 32.412 1.00 28.86 373 HIS A O 1
ATOM 2858 N N . MET A 1 374 ? -1.671 28.767 33.069 1.00 25.83 374 MET A N 1
ATOM 2859 C CA . MET A 1 374 ? -2.199 28.000 34.222 1.00 25.83 374 MET A CA 1
ATOM 2860 C C . MET A 1 374 ? -3.515 27.212 34.128 1.00 25.83 374 MET A C 1
ATOM 2862 O O . MET A 1 374 ? -4.580 27.719 33.802 1.00 25.83 374 MET A O 1
ATOM 2866 N N . HIS A 1 375 ? -3.372 25.951 34.556 1.00 32.34 375 HIS A N 1
ATOM 2867 C CA . HIS A 1 375 ? -4.372 24.921 34.816 1.00 32.34 375 HIS A CA 1
ATOM 2868 C C . HIS A 1 375 ? -5.665 25.407 35.480 1.00 32.34 375 HIS A C 1
ATOM 2870 O O . HIS A 1 375 ? -5.627 26.089 36.503 1.00 32.34 375 HIS A O 1
ATOM 2876 N N . ASN A 1 376 ? -6.792 24.890 34.981 1.00 24.27 376 ASN A N 1
ATOM 2877 C CA . ASN A 1 376 ? -7.907 24.499 35.835 1.00 24.27 376 ASN A CA 1
ATOM 2878 C C . ASN A 1 376 ? -8.695 23.335 35.205 1.00 24.27 376 ASN A C 1
ATOM 2880 O O . ASN A 1 376 ? -9.067 23.383 34.032 1.00 24.27 376 ASN A O 1
ATOM 2884 N N . GLU A 1 377 ? -8.923 22.285 35.992 1.00 40.75 377 GLU A N 1
ATOM 2885 C CA . GLU A 1 377 ? -9.833 21.179 35.690 1.00 40.75 377 GLU A CA 1
ATOM 2886 C C . GLU A 1 377 ? -11.285 21.680 35.760 1.00 40.75 377 GLU A C 1
ATOM 2888 O O . GLU A 1 377 ? -11.655 22.279 36.766 1.00 40.75 377 GLU A O 1
ATOM 2893 N N . ALA A 1 378 ? -12.072 21.452 34.694 1.00 33.75 378 ALA A N 1
ATOM 2894 C CA . ALA A 1 378 ? -13.557 21.423 34.630 1.00 33.75 378 ALA A CA 1
ATOM 2895 C C . ALA A 1 378 ? -14.135 21.766 33.232 1.00 33.75 378 ALA A C 1
ATOM 2897 O O . ALA A 1 378 ? -15.336 21.987 33.093 1.00 33.75 378 ALA A O 1
ATOM 2898 N N . ALA A 1 379 ? -13.325 21.772 32.172 1.00 35.78 379 ALA A N 1
ATOM 2899 C CA . ALA A 1 379 ? -13.795 21.792 30.787 1.00 35.78 379 ALA A CA 1
ATOM 2900 C C . ALA A 1 379 ? -13.228 20.570 30.055 1.00 35.78 379 ALA A C 1
ATOM 2902 O O . ALA A 1 379 ? -12.129 20.120 30.381 1.00 35.78 379 ALA A O 1
ATOM 2903 N N . ALA A 1 380 ? -13.958 20.013 29.081 1.00 39.28 380 ALA A N 1
ATOM 2904 C CA . ALA A 1 380 ? -13.363 19.040 28.165 1.00 39.28 380 ALA A CA 1
ATOM 2905 C C . ALA A 1 380 ? -12.057 19.652 27.620 1.00 39.28 380 ALA A C 1
ATOM 2907 O O . ALA A 1 380 ? -12.108 20.803 27.178 1.00 39.28 380 ALA A O 1
ATOM 2908 N N . PRO A 1 381 ? -10.902 18.965 27.714 1.00 53.53 381 PRO A N 1
ATOM 2909 C CA . PRO A 1 381 ? -9.637 19.577 27.344 1.00 53.53 381 PRO A CA 1
ATOM 2910 C C . PRO A 1 381 ? -9.732 20.065 25.900 1.00 53.53 381 PRO A C 1
ATOM 2912 O O . PRO A 1 381 ? -10.216 19.340 25.024 1.00 53.53 381 PRO A O 1
ATOM 2915 N N . ALA A 1 382 ? -9.328 21.318 25.683 1.00 67.44 382 ALA A N 1
ATOM 2916 C CA . ALA A 1 382 ? -9.186 21.868 24.347 1.00 67.44 382 ALA A CA 1
ATOM 2917 C C . ALA A 1 382 ? -8.298 20.926 23.521 1.00 67.44 382 ALA A C 1
ATOM 2919 O O . ALA A 1 382 ? -7.378 20.309 24.058 1.00 67.44 382 ALA A O 1
ATOM 2920 N N . LEU A 1 383 ? -8.597 20.786 22.230 1.00 84.88 383 LEU A N 1
ATOM 2921 C CA . LEU A 1 383 ? -7.774 19.987 21.330 1.00 84.88 383 LEU A CA 1
ATOM 2922 C C . LEU A 1 383 ? -6.334 20.518 21.365 1.00 84.88 383 LEU A C 1
ATOM 2924 O O . LEU A 1 383 ? -6.095 21.690 21.081 1.00 84.88 383 LEU A O 1
ATOM 2928 N N . GLU A 1 384 ? -5.392 19.656 21.732 1.00 90.75 384 GLU A N 1
ATOM 2929 C CA . GLU A 1 384 ? -3.979 20.005 21.846 1.00 90.75 384 GLU A CA 1
ATOM 2930 C C . GLU A 1 384 ? -3.240 19.667 20.551 1.00 90.75 384 GLU A C 1
ATOM 2932 O O . GLU A 1 384 ? -3.461 18.609 19.956 1.00 90.75 384 GLU A O 1
ATOM 2937 N N . PHE A 1 385 ? -2.317 20.537 20.143 1.00 91.44 385 PHE A N 1
ATOM 2938 C CA . PHE A 1 385 ? -1.497 20.341 18.950 1.00 91.44 385 PHE A CA 1
ATOM 2939 C C . PHE A 1 385 ? -0.036 20.115 19.327 1.00 91.44 385 PHE A C 1
ATOM 2941 O O . PHE A 1 385 ? 0.507 20.779 20.209 1.00 91.44 385 PHE A O 1
ATOM 2948 N N . GLY A 1 386 ? 0.608 19.171 18.647 1.00 92.94 386 GLY A N 1
ATOM 2949 C CA . GLY A 1 386 ? 2.040 18.912 18.751 1.00 92.94 386 GLY A CA 1
ATOM 2950 C C . GLY A 1 386 ? 2.679 18.872 17.370 1.00 92.94 386 GLY A C 1
ATOM 2951 O O . GLY A 1 386 ? 1.989 18.667 16.373 1.00 92.94 386 GLY A O 1
ATOM 2952 N N . LEU A 1 387 ? 3.994 19.058 17.317 1.00 92.38 387 LEU A N 1
ATOM 2953 C CA . LEU A 1 387 ? 4.766 18.885 16.092 1.00 92.38 387 LEU A CA 1
ATOM 2954 C C . LEU A 1 387 ? 5.229 17.439 16.004 1.00 92.38 387 LEU A C 1
ATOM 2956 O O . LEU A 1 387 ? 5.904 16.957 16.914 1.00 92.38 387 LEU A O 1
ATOM 2960 N N . PHE A 1 388 ? 4.861 16.752 14.928 1.00 90.25 388 PHE A N 1
ATOM 2961 C CA . PHE A 1 388 ? 5.300 15.388 14.676 1.00 90.25 388 PHE A CA 1
ATOM 2962 C C . PHE A 1 388 ? 6.348 15.386 13.576 1.00 90.25 388 PHE A C 1
ATOM 2964 O O . PHE A 1 388 ? 6.060 15.788 12.451 1.00 90.25 388 PHE A O 1
ATOM 2971 N N . TYR A 1 389 ? 7.563 14.960 13.913 1.00 85.50 389 TYR A N 1
ATOM 2972 C CA . TYR A 1 389 ? 8.651 14.902 12.952 1.00 85.50 389 TYR A CA 1
ATOM 2973 C C . TYR A 1 389 ? 8.681 13.562 12.253 1.00 85.50 389 TYR A C 1
ATOM 2975 O O . TYR A 1 389 ? 8.570 12.499 12.863 1.00 85.50 389 TYR A O 1
ATOM 2983 N N . TRP A 1 390 ? 8.896 13.657 10.954 1.00 75.31 390 TRP A N 1
ATOM 2984 C CA . TRP A 1 390 ? 9.175 12.549 10.075 1.00 75.31 390 TRP A CA 1
ATOM 2985 C C . TRP A 1 390 ? 10.310 12.950 9.154 1.00 75.31 390 TRP A C 1
ATOM 2987 O O . TRP A 1 390 ? 10.495 14.138 8.884 1.00 75.31 390 TRP A O 1
ATOM 2997 N N . ASN A 1 391 ? 11.082 11.979 8.687 1.00 71.94 391 ASN A N 1
ATOM 2998 C CA . ASN A 1 391 ? 12.183 12.263 7.787 1.00 71.94 391 ASN A CA 1
ATOM 2999 C C . ASN A 1 391 ? 12.314 11.175 6.734 1.00 71.94 391 ASN A C 1
ATOM 3001 O O . ASN A 1 391 ? 12.136 9.997 7.029 1.00 71.94 391 ASN A O 1
ATOM 3005 N N . VAL A 1 392 ? 12.674 11.597 5.534 1.00 62.56 392 VAL A N 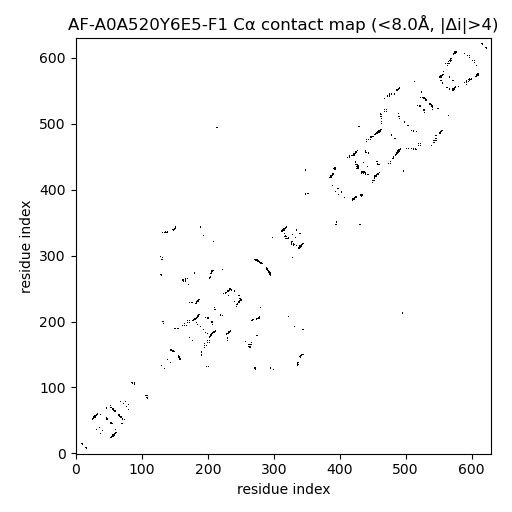1
ATOM 3006 C CA . VAL A 1 392 ? 13.270 10.762 4.505 1.00 62.56 392 VAL A CA 1
ATOM 3007 C C . VAL A 1 392 ? 14.660 11.347 4.256 1.00 62.56 392 VAL A C 1
ATOM 3009 O O . VAL A 1 392 ? 14.821 12.344 3.557 1.00 62.56 392 VAL A O 1
ATOM 3012 N N . ALA A 1 393 ? 15.655 10.770 4.925 1.00 61.66 393 ALA A N 1
ATOM 3013 C CA . ALA A 1 393 ? 17.045 11.188 4.860 1.00 61.66 393 ALA A CA 1
ATOM 3014 C C . ALA A 1 393 ? 17.608 10.886 3.473 1.00 61.66 393 ALA A C 1
ATOM 3016 O O . ALA A 1 393 ? 17.714 9.716 3.128 1.00 61.66 393 ALA A O 1
ATOM 3017 N N . THR A 1 394 ? 17.976 11.904 2.694 1.00 63.56 394 THR A N 1
ATOM 3018 C CA . THR A 1 394 ? 18.757 11.725 1.461 1.00 63.56 394 THR A CA 1
ATOM 3019 C C . THR A 1 394 ? 20.239 11.495 1.782 1.00 63.56 394 THR A C 1
ATOM 3021 O O . THR A 1 394 ? 20.703 11.946 2.829 1.00 63.56 394 THR A O 1
ATOM 3024 N N . GLU A 1 395 ? 21.026 10.882 0.892 1.00 62.31 395 GLU A N 1
ATOM 3025 C CA . GLU A 1 395 ? 22.489 10.819 1.083 1.00 62.31 395 GLU A CA 1
ATOM 3026 C C . GLU A 1 395 ? 23.106 12.225 1.201 1.00 62.31 395 GLU A C 1
ATOM 3028 O O . GLU A 1 395 ? 24.015 12.438 1.996 1.00 62.31 395 GLU A O 1
ATOM 3033 N N . GLU A 1 396 ? 22.554 13.231 0.512 1.00 62.56 396 GLU A N 1
ATOM 3034 C CA . GLU A 1 396 ? 22.957 14.635 0.694 1.00 62.56 396 GLU A CA 1
ATOM 3035 C C . GLU A 1 396 ? 22.678 15.139 2.117 1.00 62.56 396 GLU A C 1
ATOM 3037 O O . GLU A 1 396 ? 23.521 15.807 2.721 1.00 62.56 396 GLU A O 1
ATOM 3042 N N . SER A 1 397 ? 21.531 14.771 2.700 1.00 67.12 397 SER A N 1
ATOM 3043 C CA . SER A 1 397 ? 21.181 15.139 4.077 1.00 67.12 397 SER A CA 1
ATOM 3044 C C . SER A 1 397 ? 22.132 14.525 5.117 1.00 67.12 397 SER A C 1
ATOM 3046 O O . SER A 1 397 ? 22.323 15.093 6.198 1.00 67.12 397 SER A O 1
ATOM 3048 N N . GLU A 1 398 ? 22.812 13.414 4.800 1.00 65.69 398 GLU A N 1
ATOM 3049 C CA . GLU A 1 398 ? 23.844 12.821 5.663 1.00 65.69 398 GLU A CA 1
ATOM 3050 C C . GLU A 1 398 ? 25.129 13.650 5.729 1.00 65.69 398 GLU A C 1
ATOM 3052 O O . GLU A 1 398 ? 25.836 13.592 6.740 1.00 65.69 398 GLU A O 1
ATOM 3057 N N . TYR A 1 399 ? 25.383 14.516 4.747 1.00 73.62 399 TYR A N 1
ATOM 3058 C CA . TYR A 1 399 ? 26.551 15.404 4.720 1.00 73.62 399 TYR A CA 1
ATOM 3059 C C . TYR A 1 399 ? 26.224 16.871 5.027 1.00 73.62 399 TYR A C 1
ATOM 3061 O O . TYR A 1 399 ? 27.137 17.660 5.251 1.00 73.62 399 TYR A O 1
ATOM 3069 N N . ASP A 1 400 ? 24.943 17.234 5.129 1.00 78.50 400 ASP A N 1
ATOM 3070 C CA . ASP A 1 400 ? 24.534 18.585 5.522 1.00 78.50 400 ASP A CA 1
ATOM 3071 C C . ASP A 1 400 ? 24.929 18.900 6.982 1.00 78.50 400 ASP A C 1
ATOM 3073 O O . ASP A 1 400 ? 24.535 18.195 7.916 1.00 78.50 400 ASP A O 1
ATOM 3077 N N . ASN A 1 401 ? 25.696 19.967 7.208 1.00 80.38 401 ASN A N 1
ATOM 3078 C CA . ASN A 1 401 ? 26.092 20.396 8.554 1.00 80.38 401 ASN A CA 1
ATOM 3079 C C . ASN A 1 401 ? 24.885 20.782 9.428 1.00 80.38 401 ASN A C 1
ATOM 3081 O O . ASN A 1 401 ? 24.941 20.628 10.648 1.00 80.38 401 ASN A O 1
ATOM 3085 N N . ASP A 1 402 ? 23.784 21.207 8.808 1.00 84.81 402 ASP A N 1
ATOM 3086 C CA . ASP A 1 402 ? 22.568 21.682 9.463 1.00 84.81 402 ASP A CA 1
ATOM 3087 C C . ASP A 1 402 ? 21.416 20.663 9.394 1.00 84.81 402 ASP A C 1
ATOM 3089 O O . ASP A 1 402 ? 20.259 21.005 9.635 1.00 84.81 402 ASP A O 1
ATOM 3093 N N . LYS A 1 403 ? 21.706 19.375 9.162 1.00 83.88 403 LYS A N 1
ATOM 3094 C CA . LYS A 1 403 ? 20.688 18.315 8.988 1.00 83.88 403 LYS A CA 1
ATOM 3095 C C . LYS A 1 403 ? 19.653 18.185 10.124 1.00 83.88 403 LYS A C 1
ATOM 3097 O O . LYS A 1 403 ? 18.565 17.654 9.926 1.00 83.88 403 LYS A O 1
ATOM 3102 N N . TYR A 1 404 ? 19.970 18.672 11.328 1.00 87.62 404 TYR A N 1
ATOM 3103 C CA . TYR A 1 404 ? 19.061 18.691 12.486 1.00 87.62 404 TYR A CA 1
ATOM 3104 C C . TYR A 1 404 ? 18.430 20.059 12.763 1.00 87.62 404 TYR A C 1
ATOM 3106 O O . TYR A 1 404 ? 17.600 20.177 13.666 1.00 87.62 404 TYR A O 1
ATOM 3114 N N . LYS A 1 405 ? 18.806 21.098 12.013 1.00 88.69 405 LYS A N 1
ATOM 3115 C CA . LYS A 1 405 ? 18.408 22.487 12.246 1.00 88.69 405 LYS A CA 1
ATOM 3116 C C . LYS A 1 405 ? 16.896 22.649 12.299 1.00 88.69 405 LYS A C 1
ATOM 3118 O O . LYS A 1 405 ? 16.402 23.270 13.233 1.00 88.69 405 LYS A O 1
ATOM 3123 N N . LEU A 1 406 ? 16.164 22.024 11.374 1.00 87.94 406 LEU A N 1
ATOM 3124 C CA . LEU A 1 406 ? 14.701 22.079 11.362 1.00 87.94 406 LEU A CA 1
ATOM 3125 C C . LEU A 1 406 ? 14.101 21.535 12.664 1.00 87.94 406 LEU A C 1
ATOM 3127 O O . LEU A 1 406 ? 13.258 22.198 13.263 1.00 87.94 406 LEU A O 1
ATOM 3131 N N . LEU A 1 407 ? 14.557 20.371 13.141 1.00 90.06 407 LEU A N 1
ATOM 3132 C CA . LEU A 1 407 ? 14.087 19.789 14.402 1.00 90.06 407 LEU A CA 1
ATOM 3133 C C . LEU A 1 407 ? 14.416 20.698 15.598 1.00 90.06 407 LEU A C 1
ATOM 3135 O O . LEU A 1 407 ? 13.576 20.903 16.469 1.00 90.06 407 LEU A O 1
ATOM 3139 N N . LEU A 1 408 ? 15.627 21.257 15.645 1.00 93.00 408 LEU A N 1
ATOM 3140 C CA . LEU A 1 408 ? 16.060 22.116 16.751 1.00 93.00 408 LEU A CA 1
ATOM 3141 C C . LEU A 1 408 ? 15.295 23.449 16.774 1.00 93.00 408 LEU A C 1
ATOM 3143 O O . LEU A 1 408 ? 14.810 23.866 17.825 1.00 93.00 408 LEU A O 1
ATOM 3147 N N . ASP A 1 409 ? 15.172 24.118 15.629 1.00 93.56 409 ASP A N 1
ATOM 3148 C CA . ASP A 1 409 ? 14.528 25.429 15.518 1.00 93.56 409 ASP A CA 1
ATOM 3149 C C . ASP A 1 409 ? 13.026 25.338 15.764 1.00 93.56 409 ASP A C 1
ATOM 3151 O O . ASP A 1 409 ? 12.457 26.138 16.509 1.00 93.56 409 ASP A O 1
ATOM 3155 N N . SER A 1 410 ? 12.387 24.318 15.206 1.00 91.19 410 SER A N 1
ATOM 3156 C CA . SER A 1 410 ? 10.972 24.069 15.433 1.00 91.19 410 SER A CA 1
ATOM 3157 C C . SER A 1 410 ? 10.656 23.644 16.864 1.00 91.19 410 SER A C 1
ATOM 3159 O O . SER A 1 410 ? 9.602 24.010 17.373 1.00 91.19 410 SER A O 1
ATOM 3161 N N . ALA A 1 411 ? 11.554 22.925 17.546 1.00 94.69 411 ALA A N 1
ATOM 3162 C CA . ALA A 1 411 ? 11.374 22.609 18.954 1.00 94.69 411 ALA A CA 1
ATOM 3163 C C . ALA A 1 411 ? 11.435 23.873 19.817 1.00 94.69 411 ALA A C 1
ATOM 3165 O O . ALA A 1 411 ? 10.585 24.046 20.686 1.00 94.69 411 ALA A O 1
ATOM 3166 N N . ARG A 1 412 ? 12.365 24.801 19.536 1.00 95.94 412 ARG A N 1
ATOM 3167 C CA . ARG A 1 412 ? 12.388 26.123 20.196 1.00 95.94 412 ARG A CA 1
ATOM 3168 C C . ARG A 1 412 ? 11.126 26.924 19.902 1.00 95.94 412 ARG A C 1
ATOM 3170 O O . ARG A 1 412 ? 10.593 27.578 20.794 1.00 95.94 412 ARG A O 1
ATOM 3177 N N . TYR A 1 413 ? 10.640 26.864 18.664 1.00 94.88 413 TYR A N 1
ATOM 3178 C CA . TYR A 1 413 ? 9.392 27.512 18.287 1.00 94.88 413 TYR A CA 1
ATOM 3179 C C . TYR A 1 413 ? 8.211 26.921 19.067 1.00 94.88 413 TYR A C 1
ATOM 3181 O O . TYR A 1 413 ? 7.484 27.659 19.728 1.00 94.88 413 TYR A O 1
ATOM 3189 N N . ALA A 1 414 ? 8.066 25.595 19.067 1.00 94.50 414 ALA A N 1
ATOM 3190 C CA . ALA A 1 414 ? 7.018 24.876 19.782 1.00 94.50 414 ALA A CA 1
ATOM 3191 C C . ALA A 1 414 ? 7.004 25.209 21.281 1.00 94.50 414 ALA A C 1
ATOM 3193 O O . ALA A 1 414 ? 5.940 25.473 21.841 1.00 94.50 414 ALA A O 1
ATOM 3194 N N . ASP A 1 415 ? 8.192 25.283 21.890 1.00 95.94 415 ASP A N 1
ATOM 3195 C CA . ASP A 1 415 ? 8.408 25.634 23.297 1.00 95.94 415 ASP A CA 1
ATOM 3196 C C . ASP A 1 415 ? 7.844 27.006 23.688 1.00 95.94 415 ASP A C 1
ATOM 3198 O O . ASP A 1 415 ? 7.447 27.216 24.833 1.00 95.94 415 ASP A O 1
ATOM 3202 N N . GLN A 1 416 ? 7.782 27.936 22.734 1.00 95.38 416 GLN A N 1
ATOM 3203 C CA . GLN A 1 416 ? 7.361 29.319 22.960 1.00 95.38 416 GLN A CA 1
ATOM 3204 C C . GLN A 1 416 ? 5.933 29.618 22.477 1.00 95.38 416 GLN A C 1
ATOM 3206 O O . GLN A 1 416 ? 5.386 30.662 22.831 1.00 95.38 416 GLN A O 1
ATOM 3211 N N . HIS A 1 417 ? 5.319 28.723 21.693 1.00 92.88 417 HIS A N 1
ATOM 3212 C CA . HIS A 1 417 ? 4.075 29.003 20.957 1.00 92.88 417 HIS A CA 1
ATOM 3213 C C . HIS A 1 417 ? 2.913 28.059 21.305 1.00 92.88 417 HIS A C 1
ATOM 3215 O O . HIS A 1 417 ? 1.990 27.888 20.515 1.00 92.88 417 HIS A O 1
ATOM 3221 N N . GLY A 1 418 ? 2.923 27.462 22.501 1.00 86.25 418 GLY A N 1
ATOM 3222 C CA . GLY A 1 418 ? 1.762 26.737 23.036 1.00 86.25 418 GLY A CA 1
ATOM 3223 C C . GLY A 1 418 ? 1.515 25.359 22.418 1.00 86.25 418 GLY A C 1
ATOM 3224 O O . GLY A 1 418 ? 0.420 24.817 22.560 1.00 86.25 418 GLY A O 1
ATOM 3225 N N . PHE A 1 419 ? 2.518 24.774 21.758 1.00 93.12 419 PHE A N 1
ATOM 3226 C CA . PHE A 1 419 ? 2.459 23.375 21.347 1.00 93.12 419 PHE A CA 1
ATOM 3227 C C . PHE A 1 419 ? 2.608 22.471 22.568 1.00 93.12 419 PHE A C 1
ATOM 3229 O O . PHE A 1 419 ? 3.427 22.707 23.453 1.00 93.12 419 PHE A O 1
ATOM 3236 N N . ASN A 1 420 ? 1.830 21.396 22.596 1.00 94.44 420 ASN A N 1
ATOM 3237 C CA . ASN A 1 420 ? 1.822 20.450 23.702 1.00 94.44 420 ASN A CA 1
ATOM 3238 C C . ASN A 1 420 ? 3.051 19.531 23.684 1.00 94.44 420 ASN A C 1
ATOM 3240 O O . ASN A 1 420 ? 3.597 19.223 24.741 1.00 94.44 420 ASN A O 1
ATOM 3244 N N . ALA A 1 421 ? 3.499 19.100 22.500 1.00 95.88 421 ALA A N 1
ATOM 3245 C CA . ALA A 1 421 ? 4.636 18.196 22.378 1.00 95.88 421 ALA A CA 1
ATOM 3246 C C . ALA A 1 421 ? 5.399 18.340 21.058 1.00 95.88 421 ALA A C 1
ATOM 3248 O O . ALA A 1 421 ? 4.817 18.681 20.028 1.00 95.88 421 ALA A O 1
ATOM 3249 N N . VAL A 1 422 ? 6.680 17.975 21.091 1.00 95.94 422 VAL A N 1
ATOM 3250 C CA . VAL A 1 422 ? 7.479 17.615 19.917 1.00 95.94 422 VAL A CA 1
ATOM 3251 C C . VAL A 1 422 ? 7.661 16.101 19.922 1.00 95.94 422 VAL A C 1
ATOM 3253 O O . VAL A 1 422 ? 8.179 15.539 20.889 1.00 95.94 422 VAL A O 1
ATOM 3256 N N . TRP A 1 423 ? 7.229 15.443 18.849 1.00 94.19 423 TRP A N 1
ATOM 3257 C CA . TRP A 1 423 ? 7.390 14.008 18.652 1.00 94.19 423 TRP A CA 1
ATOM 3258 C C . TRP A 1 423 ? 8.584 13.752 17.740 1.00 94.19 423 TRP A C 1
ATOM 3260 O O . TRP A 1 423 ? 8.598 14.175 16.585 1.00 94.19 423 TRP A O 1
ATOM 3270 N N . THR A 1 424 ? 9.594 13.081 18.283 1.00 91.56 424 THR A N 1
ATOM 3271 C CA . THR A 1 424 ? 10.809 12.692 17.564 1.00 91.56 424 THR A CA 1
ATOM 3272 C C . THR A 1 424 ? 10.547 11.466 16.686 1.00 91.56 424 THR A C 1
ATOM 3274 O O . THR A 1 424 ? 9.768 10.602 17.076 1.00 91.56 424 THR A O 1
ATOM 3277 N N . PRO A 1 425 ? 11.159 11.368 15.503 1.00 84.62 425 PRO A N 1
ATOM 3278 C CA . PRO A 1 425 ? 10.883 10.279 14.571 1.00 84.62 425 PRO A CA 1
ATOM 3279 C C . PRO A 1 425 ? 11.415 8.924 15.063 1.00 84.62 425 PRO A C 1
ATOM 3281 O O . PRO A 1 425 ? 12.277 8.838 15.940 1.00 84.62 425 PRO A O 1
ATOM 3284 N N . GLU A 1 426 ? 10.864 7.865 14.478 1.00 83.44 426 GLU A N 1
ATOM 3285 C CA . GLU A 1 426 ? 11.291 6.475 14.650 1.00 83.44 426 GLU A CA 1
ATOM 3286 C C . GLU A 1 426 ? 12.597 6.208 13.878 1.00 83.44 426 GLU A C 1
ATOM 3288 O O . GLU A 1 426 ? 12.850 6.822 12.839 1.00 83.44 426 GLU A O 1
ATOM 3293 N N . ARG A 1 427 ? 13.429 5.282 14.376 1.00 81.38 427 ARG A N 1
ATOM 3294 C CA . ARG A 1 427 ? 14.593 4.773 13.634 1.00 81.38 427 ARG A CA 1
ATOM 3295 C C . ARG A 1 427 ? 14.111 3.841 12.530 1.00 81.38 427 ARG A C 1
ATOM 3297 O O . ARG A 1 427 ? 13.434 2.870 12.848 1.00 81.38 427 ARG A O 1
ATOM 3304 N N . HIS A 1 428 ? 14.672 3.989 11.331 1.00 81.31 428 HIS A N 1
ATOM 3305 C CA . HIS A 1 428 ? 14.811 2.864 10.404 1.00 81.31 428 HIS A CA 1
ATOM 3306 C C . HIS A 1 428 ? 16.222 2.817 9.805 1.00 81.31 428 HIS A C 1
ATOM 3308 O O . HIS A 1 428 ? 16.966 3.795 9.868 1.00 81.31 428 HIS A O 1
ATOM 3314 N N . PHE A 1 429 ? 16.618 1.660 9.270 1.00 72.88 429 PHE A N 1
ATOM 3315 C CA . PHE A 1 429 ? 17.889 1.489 8.545 1.00 72.88 429 PHE A CA 1
ATOM 3316 C C . PHE A 1 429 ? 17.807 1.894 7.066 1.00 72.88 429 PHE A C 1
ATOM 3318 O O . PHE A 1 429 ? 18.820 1.885 6.371 1.00 72.88 429 PHE A O 1
ATOM 3325 N N . ALA A 1 430 ? 16.613 2.234 6.583 1.00 66.19 430 ALA A N 1
ATOM 3326 C CA . ALA A 1 430 ? 16.419 2.900 5.300 1.00 66.19 430 ALA A CA 1
ATOM 3327 C C . ALA A 1 430 ? 16.440 4.429 5.490 1.00 66.19 430 ALA A C 1
ATOM 3329 O O . ALA A 1 430 ? 16.420 4.919 6.617 1.00 66.19 430 ALA A O 1
ATOM 3330 N N . SER A 1 431 ? 16.431 5.198 4.400 1.00 65.25 431 SER A N 1
ATOM 3331 C CA . SER A 1 431 ? 16.332 6.669 4.455 1.00 65.25 431 SER A CA 1
ATOM 3332 C C . SER A 1 431 ? 15.214 7.196 5.328 1.00 65.25 431 SER A C 1
ATOM 3334 O O . SER A 1 431 ? 15.331 8.231 5.982 1.00 65.25 431 SER A O 1
ATOM 3336 N N . PHE A 1 432 ? 14.101 6.490 5.322 1.00 64.69 432 PHE A N 1
ATOM 3337 C CA . PHE A 1 432 ? 12.968 6.775 6.161 1.00 64.69 432 PHE A CA 1
ATOM 3338 C C . PHE A 1 432 ? 13.398 6.747 7.641 1.00 64.69 432 PHE A C 1
ATOM 3340 O O . PHE A 1 432 ? 13.808 5.722 8.153 1.00 64.69 432 PHE A O 1
ATOM 3347 N N . GLY A 1 433 ? 13.397 7.883 8.336 1.00 61.44 433 GLY A N 1
ATOM 3348 C CA . GLY A 1 433 ? 13.913 7.993 9.709 1.00 61.44 433 GLY A CA 1
ATOM 3349 C C . GLY A 1 433 ? 15.442 7.876 9.860 1.00 61.44 433 GLY A C 1
ATOM 3350 O O . GLY A 1 433 ? 15.933 7.906 10.987 1.00 61.44 433 GLY A O 1
ATOM 3351 N N . GLY A 1 434 ? 16.210 7.799 8.764 1.00 67.00 434 GLY A N 1
ATOM 3352 C CA . GLY A 1 434 ? 17.649 7.483 8.774 1.00 67.00 434 GLY A CA 1
ATOM 3353 C C . GLY A 1 434 ? 18.534 8.476 9.541 1.00 67.00 434 GLY A C 1
ATOM 3354 O O . GLY A 1 434 ? 19.468 8.070 10.230 1.00 67.00 434 GLY A O 1
ATOM 3355 N N . LEU A 1 435 ? 18.194 9.774 9.534 1.00 72.69 435 LEU A N 1
ATOM 3356 C CA . LEU A 1 435 ? 18.900 10.779 10.347 1.00 72.69 435 LEU A CA 1
ATOM 3357 C C . LEU A 1 435 ? 18.629 10.640 11.851 1.00 72.69 435 LEU A C 1
ATOM 3359 O O . LEU A 1 435 ? 19.272 11.305 12.653 1.00 72.69 435 LEU A O 1
ATOM 3363 N N . TYR A 1 436 ? 17.688 9.798 12.270 1.00 78.00 436 TYR A N 1
ATOM 3364 C CA . TYR A 1 436 ? 17.223 9.744 13.650 1.00 78.00 436 TYR A CA 1
ATOM 3365 C C . TYR A 1 436 ? 17.343 8.335 14.231 1.00 78.00 436 TYR A C 1
ATOM 3367 O O . TYR A 1 436 ? 16.353 7.693 14.579 1.00 78.00 436 TYR A O 1
ATOM 3375 N N . PRO A 1 437 ? 18.581 7.844 14.405 1.00 70.31 437 PRO A N 1
ATOM 3376 C CA . PRO A 1 437 ? 18.822 6.472 14.822 1.00 70.31 437 PRO A CA 1
ATOM 3377 C C . PRO A 1 437 ? 18.384 6.206 16.270 1.00 70.31 437 PRO A C 1
ATOM 3379 O O . PRO A 1 437 ? 18.243 5.056 16.672 1.00 70.31 437 PRO A O 1
ATOM 3382 N N . ASN A 1 438 ? 18.200 7.209 17.124 1.00 85.12 438 ASN A N 1
ATOM 3383 C CA . ASN A 1 438 ? 17.709 6.950 18.474 1.00 85.12 438 ASN A CA 1
ATOM 3384 C C . ASN A 1 438 ? 16.845 8.113 18.976 1.00 85.12 438 ASN A C 1
ATOM 3386 O O . ASN A 1 438 ? 17.395 9.192 19.225 1.00 85.12 438 ASN A O 1
ATOM 3390 N N . PRO A 1 439 ? 15.530 7.904 19.186 1.00 89.81 439 PRO A N 1
ATOM 3391 C CA . PRO A 1 439 ? 14.647 8.962 19.659 1.00 89.81 439 PRO A CA 1
ATOM 3392 C C . PRO A 1 439 ? 15.034 9.475 21.055 1.00 89.81 439 PRO A C 1
ATOM 3394 O O . PRO A 1 439 ? 14.770 10.639 21.362 1.00 89.81 439 PRO A O 1
ATOM 3397 N N . SER A 1 440 ? 15.702 8.668 21.897 1.00 92.94 440 SER A N 1
ATOM 3398 C CA . SER A 1 440 ? 16.180 9.119 23.214 1.00 92.94 440 SER A CA 1
ATOM 3399 C C . SER A 1 440 ? 17.321 10.136 23.087 1.00 92.94 440 SER A C 1
ATOM 3401 O O . SER A 1 440 ? 17.325 11.144 23.788 1.00 92.94 440 SER A O 1
ATOM 3403 N N . VAL A 1 441 ? 18.240 9.940 22.135 1.00 92.44 441 VAL A N 1
ATOM 3404 C CA . VAL A 1 441 ? 19.378 10.844 21.887 1.00 92.44 441 VAL A CA 1
ATOM 3405 C C . VAL A 1 441 ? 18.893 12.195 21.372 1.00 92.44 441 VAL A C 1
ATOM 3407 O O . VAL A 1 441 ? 19.292 13.241 21.885 1.00 92.44 441 VAL A O 1
ATOM 3410 N N . THR A 1 442 ? 17.990 12.192 20.393 1.00 91.06 442 THR A N 1
ATOM 3411 C CA . THR A 1 442 ? 17.425 13.438 19.863 1.00 91.06 442 THR A CA 1
ATOM 3412 C C . THR A 1 442 ? 16.573 14.142 20.907 1.00 91.06 442 THR A C 1
ATOM 3414 O O . THR A 1 442 ? 16.678 15.355 21.059 1.00 91.06 442 THR A O 1
ATOM 3417 N N . SER A 1 443 ? 15.798 13.398 21.700 1.00 95.06 443 SER A N 1
ATOM 3418 C CA . SER A 1 443 ? 15.018 13.979 22.796 1.00 95.06 443 SER A CA 1
ATOM 3419 C C . SER A 1 443 ? 15.909 14.545 23.904 1.00 95.06 443 SER A C 1
ATOM 3421 O O . SER A 1 443 ? 15.589 15.598 24.444 1.00 95.06 443 SER A O 1
ATOM 3423 N N . ALA A 1 444 ? 17.054 13.926 24.211 1.00 95.25 444 ALA A N 1
ATOM 3424 C CA . ALA A 1 444 ? 18.035 14.482 25.143 1.00 95.25 444 ALA A CA 1
ATOM 3425 C C . ALA A 1 444 ? 18.587 15.825 24.642 1.00 95.25 444 ALA A C 1
ATOM 3427 O O . ALA A 1 444 ? 18.652 16.780 25.412 1.00 95.25 444 ALA A O 1
ATOM 3428 N N . ALA A 1 445 ? 18.915 15.933 23.350 1.00 94.00 445 ALA A N 1
ATOM 3429 C CA . ALA A 1 445 ? 19.336 17.202 22.756 1.00 94.00 445 ALA A CA 1
ATOM 3430 C C . ALA A 1 445 ? 18.228 18.267 22.883 1.00 94.00 445 ALA A C 1
ATOM 3432 O O . ALA A 1 445 ? 18.471 19.368 23.381 1.00 94.00 445 ALA A O 1
ATOM 3433 N N . LEU A 1 446 ? 16.985 17.920 22.530 1.00 95.88 446 LEU A N 1
ATOM 3434 C CA . LEU A 1 446 ? 15.836 18.822 22.666 1.00 95.88 446 LEU A CA 1
ATOM 3435 C C . LEU A 1 446 ? 15.566 19.243 24.116 1.00 95.88 446 LEU A C 1
ATOM 3437 O O . LEU A 1 446 ? 15.221 20.399 24.363 1.00 95.88 446 LEU A O 1
ATOM 3441 N N . ALA A 1 447 ? 15.770 18.346 25.081 1.00 96.75 447 ALA A N 1
ATOM 3442 C CA . ALA A 1 447 ? 15.610 18.632 26.504 1.00 96.75 447 ALA A CA 1
ATOM 3443 C C . ALA A 1 447 ? 16.525 19.762 26.979 1.00 96.75 447 ALA A C 1
ATOM 3445 O O . ALA A 1 447 ? 16.123 20.550 27.829 1.00 96.75 447 ALA A O 1
ATOM 3446 N N . THR A 1 448 ? 17.721 19.881 26.397 1.00 94.50 448 THR A N 1
ATOM 3447 C CA . THR A 1 448 ? 18.684 20.929 26.769 1.00 94.50 448 THR A CA 1
ATOM 3448 C C . THR A 1 448 ? 18.369 22.307 26.185 1.00 94.50 448 THR A C 1
ATOM 3450 O O . THR A 1 448 ? 18.879 23.304 26.690 1.00 94.50 448 THR A O 1
ATOM 3453 N N . ILE A 1 449 ? 17.530 22.381 25.144 1.00 95.94 449 ILE A N 1
ATOM 3454 C CA . ILE A 1 449 ? 17.199 23.635 24.443 1.00 95.94 449 ILE A CA 1
ATOM 3455 C C . ILE A 1 449 ? 15.732 24.067 24.598 1.00 95.94 449 ILE A C 1
ATOM 3457 O O . ILE A 1 449 ? 15.350 25.094 24.042 1.00 95.94 449 ILE A O 1
ATOM 3461 N N . THR A 1 450 ? 14.917 23.299 25.327 1.00 96.75 450 THR A N 1
ATOM 3462 C CA . THR A 1 450 ? 13.487 23.567 25.572 1.00 96.75 450 THR A CA 1
ATOM 3463 C C . THR A 1 450 ? 13.166 23.531 27.062 1.00 96.75 450 THR A C 1
ATOM 3465 O O . THR A 1 450 ? 13.820 22.813 27.820 1.00 96.75 450 THR A O 1
ATOM 3468 N N . THR A 1 451 ? 12.129 24.253 27.493 1.00 95.56 451 THR A N 1
ATOM 3469 C CA . THR A 1 451 ? 11.762 24.384 28.917 1.00 95.56 451 THR A CA 1
ATOM 3470 C C . THR A 1 451 ? 10.335 23.926 29.232 1.00 95.56 451 THR A C 1
ATOM 3472 O O . THR A 1 451 ? 10.068 23.487 30.350 1.00 95.56 451 THR A O 1
ATOM 3475 N N . HIS A 1 452 ? 9.419 24.011 28.271 1.00 94.25 452 HIS A N 1
ATOM 3476 C CA . HIS A 1 452 ? 7.974 23.881 28.459 1.00 94.25 452 HIS A CA 1
ATOM 3477 C C . HIS A 1 452 ? 7.356 22.744 27.643 1.00 94.25 452 HIS A C 1
ATOM 3479 O O . HIS A 1 452 ? 6.561 21.982 28.187 1.00 94.25 452 HIS A O 1
ATOM 3485 N N . VAL A 1 453 ? 7.715 22.605 26.364 1.00 96.00 453 VAL A N 1
ATOM 3486 C CA . VAL A 1 453 ? 7.092 21.620 25.467 1.00 96.00 453 VAL A CA 1
ATOM 3487 C C . VAL A 1 453 ? 7.417 20.190 25.902 1.00 96.00 453 VAL A C 1
ATOM 3489 O O . VAL A 1 453 ? 8.543 19.902 26.315 1.00 96.00 453 VAL A O 1
ATOM 3492 N N . ALA A 1 454 ? 6.446 19.275 25.826 1.00 97.38 454 ALA A N 1
ATOM 3493 C CA . ALA A 1 454 ? 6.708 17.868 26.112 1.00 97.38 454 ALA A CA 1
ATOM 3494 C C . ALA A 1 454 ? 7.562 17.233 25.005 1.00 97.38 454 ALA A C 1
ATOM 3496 O O . ALA A 1 454 ? 7.451 17.582 23.828 1.00 97.38 454 ALA A O 1
ATOM 3497 N N . LEU A 1 455 ? 8.395 16.266 25.375 1.00 97.12 455 LEU A N 1
ATOM 3498 C CA . LEU A 1 455 ? 9.274 15.561 24.446 1.00 97.12 455 LEU A CA 1
ATOM 3499 C C . LEU A 1 455 ? 8.806 14.123 24.326 1.00 97.12 455 LEU A C 1
ATOM 3501 O O . LEU A 1 455 ? 8.804 13.382 25.309 1.00 97.12 455 LEU A O 1
ATOM 3505 N N . ARG A 1 456 ? 8.365 13.735 23.131 1.00 95.62 456 ARG A N 1
ATOM 3506 C CA . ARG A 1 456 ? 7.768 12.422 22.911 1.00 95.62 456 ARG A CA 1
ATOM 3507 C C . ARG A 1 456 ? 8.530 11.626 21.866 1.00 95.62 456 ARG A C 1
ATOM 3509 O O . ARG A 1 456 ? 8.972 12.176 20.861 1.00 95.62 456 ARG A O 1
ATOM 3516 N N . ALA A 1 457 ? 8.670 10.322 22.076 1.00 93.50 457 ALA A N 1
ATOM 3517 C CA . ALA A 1 457 ? 9.043 9.420 20.990 1.00 93.50 457 ALA A CA 1
ATOM 3518 C C . ALA A 1 457 ? 7.837 9.229 20.067 1.00 93.50 457 ALA A C 1
ATOM 3520 O O . ALA A 1 457 ? 6.784 8.793 20.534 1.00 93.50 457 ALA A O 1
ATOM 3521 N N . GLY A 1 458 ? 7.990 9.519 18.778 1.00 84.06 458 GLY A N 1
ATOM 3522 C CA . GLY A 1 458 ? 7.011 9.213 17.737 1.00 84.06 458 GLY A CA 1
ATOM 3523 C C . GLY A 1 458 ? 6.750 7.716 17.655 1.00 84.06 458 GLY A C 1
ATOM 3524 O O . GLY A 1 458 ? 5.595 7.311 17.585 1.00 84.06 458 GLY A O 1
ATOM 3525 N N . SER A 1 459 ? 7.801 6.896 17.762 1.00 86.31 459 SER A N 1
ATOM 3526 C CA . SER A 1 459 ? 7.733 5.472 18.109 1.00 86.31 459 SER A CA 1
ATOM 3527 C C . SER A 1 459 ? 9.106 4.936 18.525 1.00 86.31 459 SER A C 1
ATOM 3529 O O . SER A 1 459 ? 10.115 5.176 17.870 1.00 86.31 459 SER A O 1
ATOM 3531 N N . CYS A 1 460 ? 9.138 4.173 19.611 1.00 92.12 460 CYS A N 1
ATOM 3532 C CA . CYS A 1 460 ? 10.220 3.272 19.977 1.00 92.12 460 CYS A CA 1
ATOM 3533 C C . CYS A 1 460 ? 9.831 1.871 19.497 1.00 92.12 460 CYS A C 1
ATOM 3535 O O . CYS A 1 460 ? 8.850 1.306 19.989 1.00 92.12 460 CYS A O 1
ATOM 3537 N N . VAL A 1 461 ? 10.584 1.294 18.561 1.00 91.06 461 VAL A N 1
ATOM 3538 C CA . VAL A 1 461 ? 10.316 -0.056 18.041 1.00 91.06 461 VAL A CA 1
ATOM 3539 C C . VAL A 1 461 ? 10.807 -1.093 19.036 1.00 91.06 461 VAL A C 1
ATOM 3541 O O . VAL A 1 461 ? 11.916 -1.613 18.946 1.00 91.06 461 VAL A O 1
ATOM 3544 N N . VAL A 1 462 ? 10.005 -1.345 20.062 1.00 91.38 462 VAL A N 1
ATOM 3545 C CA . VAL A 1 462 ? 10.449 -2.091 21.244 1.00 91.38 462 VAL A CA 1
ATOM 3546 C C . VAL A 1 462 ? 10.987 -3.488 20.919 1.00 91.38 462 VAL A C 1
ATOM 3548 O O . VAL A 1 462 ? 11.997 -3.853 21.524 1.00 91.38 462 VAL A O 1
ATOM 3551 N N . PRO A 1 463 ? 10.430 -4.244 19.949 1.00 93.44 463 PRO A N 1
ATOM 3552 C CA . PRO A 1 463 ? 10.994 -5.534 19.552 1.00 93.44 463 PRO A CA 1
ATOM 3553 C C . PRO A 1 463 ? 12.456 -5.482 19.089 1.00 93.44 463 PRO A C 1
ATOM 3555 O O . PRO A 1 463 ? 13.129 -6.504 19.137 1.00 93.44 463 PRO A O 1
ATOM 3558 N N . LEU A 1 464 ? 12.989 -4.316 18.713 1.00 91.44 464 LEU A N 1
ATOM 3559 C CA . LEU A 1 464 ? 14.394 -4.140 18.323 1.00 91.44 464 LEU A CA 1
ATOM 3560 C C . LEU A 1 464 ? 15.316 -3.794 19.500 1.00 91.44 464 LEU A C 1
ATOM 3562 O O . LEU A 1 464 ? 16.540 -3.802 19.370 1.00 91.44 464 LEU A O 1
ATOM 3566 N N . HIS A 1 465 ? 14.756 -3.488 20.668 1.00 91.00 465 HIS A N 1
ATOM 3567 C CA . HIS A 1 465 ? 15.485 -2.902 21.787 1.00 91.00 465 HIS A CA 1
ATOM 3568 C C . HIS A 1 465 ? 15.390 -3.762 23.050 1.00 91.00 465 HIS A C 1
ATOM 3570 O O . HIS A 1 465 ? 14.671 -4.759 23.120 1.00 91.00 465 HIS A O 1
ATOM 3576 N N . SER A 1 466 ? 16.203 -3.427 24.052 1.00 92.50 466 SER A N 1
ATOM 3577 C CA . SER A 1 466 ? 16.049 -3.978 25.398 1.00 92.50 466 SER A CA 1
ATOM 3578 C C . SER A 1 466 ? 15.107 -3.071 26.1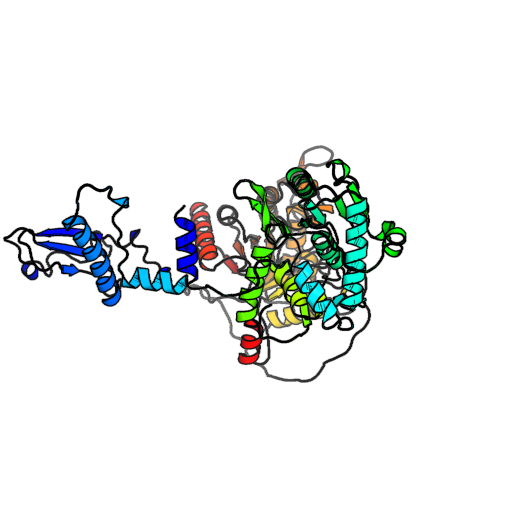98 1.00 92.50 466 SER A C 1
ATOM 3580 O O . SER A 1 466 ? 15.352 -1.863 26.236 1.00 92.50 466 SER A O 1
ATOM 3582 N N . PRO A 1 467 ? 14.084 -3.608 26.886 1.00 94.88 467 PRO A N 1
ATOM 3583 C CA . PRO A 1 467 ? 13.220 -2.816 27.764 1.00 94.88 467 PRO A CA 1
ATOM 3584 C C . PRO A 1 467 ? 14.012 -2.154 28.903 1.00 94.88 467 PRO A C 1
ATOM 3586 O O . PRO A 1 467 ? 13.669 -1.051 29.323 1.00 94.88 467 PRO A O 1
ATOM 3589 N N . ILE A 1 468 ? 15.122 -2.770 29.339 1.00 94.38 468 ILE A N 1
ATOM 3590 C CA . ILE A 1 468 ? 16.065 -2.174 30.299 1.00 94.38 468 ILE A CA 1
ATOM 3591 C C . ILE A 1 468 ? 16.635 -0.874 29.732 1.00 94.38 468 ILE A C 1
ATOM 3593 O O . ILE A 1 468 ? 16.591 0.162 30.390 1.00 94.38 468 ILE A O 1
ATOM 3597 N N . ARG A 1 469 ? 17.124 -0.922 28.488 1.00 94.25 469 ARG A N 1
ATOM 3598 C CA . ARG A 1 469 ? 17.755 0.221 27.819 1.00 94.25 469 ARG A CA 1
ATOM 3599 C C . ARG A 1 469 ? 16.768 1.338 27.529 1.00 94.25 469 ARG A C 1
ATOM 3601 O O . ARG A 1 469 ? 17.105 2.489 27.757 1.00 94.25 469 ARG A O 1
ATOM 3608 N N . ILE A 1 470 ? 15.546 1.009 27.107 1.00 95.00 470 ILE A N 1
ATOM 3609 C CA . ILE A 1 470 ? 14.495 2.017 26.916 1.00 95.00 470 ILE A CA 1
ATOM 3610 C C . ILE A 1 470 ? 14.225 2.748 28.233 1.00 95.00 470 ILE A C 1
ATOM 3612 O O . ILE A 1 470 ? 14.254 3.975 28.264 1.00 95.00 470 ILE A O 1
ATOM 3616 N N . ALA A 1 471 ? 13.986 2.013 29.322 1.00 95.62 471 ALA A N 1
ATOM 3617 C CA . ALA A 1 471 ? 13.663 2.620 30.607 1.00 95.62 471 ALA A CA 1
ATOM 3618 C C . ALA A 1 471 ? 14.832 3.445 31.183 1.00 95.62 471 ALA A C 1
ATOM 3620 O O . ALA A 1 471 ? 14.607 4.511 31.749 1.00 95.62 471 ALA A O 1
ATOM 3621 N N . GLU A 1 472 ? 16.074 2.985 31.017 1.00 94.31 472 GLU A N 1
ATOM 3622 C CA . GLU A 1 472 ? 17.275 3.704 31.455 1.00 94.31 472 GLU A CA 1
ATOM 3623 C C . GLU A 1 472 ? 17.513 4.989 30.651 1.00 94.31 472 GLU A C 1
ATOM 3625 O O . GLU A 1 472 ? 17.621 6.071 31.230 1.00 94.31 472 GLU A O 1
ATOM 3630 N N . GLU A 1 473 ? 17.532 4.895 29.320 1.00 95.31 473 GLU A N 1
ATOM 3631 C CA . GLU A 1 473 ? 17.794 6.038 28.442 1.00 95.31 473 GLU A CA 1
ATOM 3632 C C . GLU A 1 473 ? 16.726 7.120 28.616 1.00 95.31 473 GLU A C 1
ATOM 3634 O O . GLU A 1 473 ? 17.052 8.292 28.797 1.00 95.31 473 GLU A O 1
ATOM 3639 N N . TRP A 1 474 ? 15.447 6.741 28.641 1.00 96.50 474 TRP A N 1
ATOM 3640 C CA . TRP A 1 474 ? 14.363 7.708 28.808 1.00 96.50 474 TRP A CA 1
ATOM 3641 C C . TRP A 1 474 ? 14.271 8.282 30.220 1.00 96.50 474 TRP A C 1
ATOM 3643 O O . TRP A 1 474 ? 13.833 9.420 30.364 1.00 96.50 474 TRP A O 1
ATOM 3653 N N . SER A 1 475 ? 14.746 7.571 31.246 1.00 95.81 475 SER A N 1
ATOM 3654 C CA . SER A 1 475 ? 14.907 8.147 32.586 1.00 95.81 475 SER A CA 1
ATOM 3655 C C . SER A 1 475 ? 15.945 9.277 32.592 1.00 95.81 475 SER A C 1
ATOM 3657 O O . SER A 1 475 ? 15.739 10.315 33.226 1.00 95.81 475 SER A O 1
ATOM 3659 N N . VAL A 1 476 ? 17.039 9.139 31.834 1.00 96.25 476 VAL A N 1
ATOM 3660 C CA . VAL A 1 476 ? 18.010 10.232 31.656 1.00 96.25 476 VAL A CA 1
ATOM 3661 C C . VAL A 1 476 ? 17.354 11.426 30.960 1.00 96.25 476 VAL A C 1
ATOM 3663 O O . VAL A 1 476 ? 17.483 12.553 31.440 1.00 96.25 476 VAL A O 1
ATOM 3666 N N . VAL A 1 477 ? 16.607 11.202 29.873 1.00 96.94 477 VAL A N 1
ATOM 3667 C CA . VAL A 1 477 ? 15.888 12.285 29.173 1.00 96.94 477 VAL A CA 1
ATOM 3668 C C . VAL A 1 477 ? 14.854 12.949 30.090 1.00 96.94 477 VAL A C 1
ATOM 3670 O O . VAL A 1 477 ? 14.698 14.170 30.067 1.00 96.94 477 VAL A O 1
ATOM 3673 N N . ASP A 1 478 ? 14.176 12.184 30.944 1.00 97.69 478 ASP A N 1
ATOM 3674 C CA . ASP A 1 478 ? 13.234 12.714 31.931 1.00 97.69 478 ASP A CA 1
ATOM 3675 C C . ASP A 1 478 ? 13.910 13.661 32.922 1.00 97.69 478 ASP A C 1
ATOM 3677 O O . ASP A 1 478 ? 13.434 14.774 33.146 1.00 97.69 478 ASP A O 1
ATOM 3681 N N . ASN A 1 479 ? 15.077 13.269 33.435 1.00 94.62 479 ASN A N 1
ATOM 3682 C CA . ASN A 1 479 ? 15.884 14.109 34.313 1.00 94.62 479 ASN A CA 1
ATOM 3683 C C . ASN A 1 479 ? 16.367 15.385 33.606 1.00 94.62 479 ASN A C 1
ATOM 3685 O O . ASN A 1 479 ? 16.231 16.480 34.153 1.00 94.62 479 ASN A O 1
ATOM 3689 N N . LEU A 1 480 ? 16.878 15.267 32.375 1.00 96.31 480 LEU A N 1
ATOM 3690 C CA . LEU A 1 480 ? 17.330 16.415 31.578 1.00 96.31 480 LEU A CA 1
ATOM 3691 C C . LEU A 1 480 ? 16.185 17.381 31.261 1.00 96.31 480 LEU A C 1
ATOM 3693 O O . LEU A 1 480 ? 16.358 18.598 31.306 1.00 96.31 480 LEU A O 1
ATOM 3697 N N . SER A 1 481 ? 15.004 16.841 30.963 1.00 96.31 481 SER A N 1
ATOM 3698 C CA . SER A 1 481 ? 13.827 17.627 30.600 1.00 96.31 481 SER A CA 1
ATOM 3699 C C . SER A 1 481 ? 13.039 18.139 31.807 1.00 96.31 481 SER A C 1
ATOM 3701 O O . SER A 1 481 ? 12.169 18.988 31.628 1.00 96.31 481 SER A O 1
ATOM 3703 N N . ARG A 1 482 ? 13.360 17.696 33.029 1.00 95.44 482 ARG A N 1
ATOM 3704 C CA . ARG A 1 482 ? 12.621 18.002 34.266 1.00 95.44 482 ARG A CA 1
ATOM 3705 C C . ARG A 1 482 ? 11.188 17.459 34.266 1.00 95.44 482 ARG A C 1
ATOM 3707 O O . ARG A 1 482 ? 10.258 18.172 34.632 1.00 95.44 482 ARG A O 1
ATOM 3714 N N . GLY A 1 483 ? 11.013 16.202 33.866 1.00 95.75 483 GLY A N 1
ATOM 3715 C CA . GLY A 1 483 ? 9.723 15.520 33.980 1.00 95.75 483 GLY A CA 1
ATOM 3716 C C . GLY A 1 483 ? 8.789 15.692 32.780 1.00 95.75 483 GLY A C 1
ATOM 3717 O O . GLY A 1 483 ? 7.575 15.649 32.958 1.00 95.75 483 GLY A O 1
ATOM 3718 N N . ARG A 1 484 ? 9.313 15.972 31.577 1.00 96.38 484 ARG A N 1
ATOM 3719 C CA . ARG A 1 484 ? 8.503 16.329 30.390 1.00 96.38 484 ARG A CA 1
ATOM 3720 C C . ARG A 1 484 ? 8.456 15.247 29.309 1.00 96.38 484 ARG A C 1
ATOM 3722 O O . ARG A 1 484 ? 8.031 15.538 28.188 1.00 96.38 484 ARG A O 1
ATOM 3729 N N . VAL A 1 485 ? 8.916 14.027 29.589 1.00 96.62 485 VAL A N 1
ATOM 3730 C CA . VAL A 1 485 ? 8.993 12.986 28.552 1.00 96.62 485 VAL A CA 1
ATOM 3731 C C . VAL A 1 485 ? 7.749 12.117 28.470 1.00 96.62 485 VAL A C 1
ATOM 3733 O O . VAL A 1 485 ? 7.076 11.862 29.465 1.00 96.62 485 VAL A O 1
ATOM 3736 N N . GLY A 1 486 ? 7.498 11.599 27.274 1.00 96.62 486 GLY A N 1
ATOM 3737 C CA . GLY A 1 486 ? 6.628 10.456 27.042 1.00 96.62 486 GLY A CA 1
ATOM 3738 C C . GLY A 1 486 ? 7.177 9.589 25.917 1.00 96.62 486 GLY A C 1
ATOM 3739 O O . GLY A 1 486 ? 7.972 10.051 25.102 1.00 96.62 486 GLY A O 1
ATOM 3740 N N . ILE A 1 487 ? 6.756 8.333 25.838 1.00 96.19 487 ILE A N 1
ATOM 3741 C CA . ILE A 1 487 ? 7.185 7.445 24.753 1.00 96.19 487 ILE A CA 1
ATOM 3742 C C . ILE A 1 487 ? 5.981 6.831 24.059 1.00 96.19 487 ILE A C 1
ATOM 3744 O O . ILE A 1 487 ? 5.067 6.346 24.721 1.00 96.19 487 ILE A O 1
ATOM 3748 N N . SER A 1 488 ? 5.983 6.822 22.729 1.00 95.81 488 SER A N 1
ATOM 3749 C CA . SER A 1 488 ? 5.157 5.885 21.975 1.00 95.81 488 SER A CA 1
ATOM 3750 C C . SER A 1 488 ? 5.952 4.631 21.667 1.00 95.81 488 SER A C 1
ATOM 3752 O O . SER A 1 488 ? 7.148 4.716 21.404 1.00 95.81 488 SER A O 1
ATOM 3754 N N . ILE A 1 489 ? 5.307 3.472 21.687 1.00 95.12 489 ILE A N 1
ATOM 3755 C CA . ILE A 1 489 ? 5.915 2.187 21.346 1.00 95.12 489 ILE A CA 1
ATOM 3756 C C . ILE A 1 489 ? 5.235 1.567 20.130 1.00 95.12 489 ILE A C 1
ATOM 3758 O O . ILE A 1 489 ? 4.017 1.656 19.976 1.00 95.12 489 ILE A O 1
ATOM 3762 N N . ALA A 1 490 ? 6.023 0.911 19.285 1.00 93.25 490 ALA A N 1
ATOM 3763 C CA . ALA A 1 490 ? 5.552 0.236 18.084 1.00 93.25 490 ALA A CA 1
ATOM 3764 C C . ALA A 1 490 ? 6.126 -1.181 17.985 1.00 93.25 490 ALA A C 1
ATOM 3766 O O . ALA A 1 490 ? 7.189 -1.482 18.534 1.00 93.25 490 ALA A O 1
ATOM 3767 N N . ALA A 1 491 ? 5.414 -2.047 17.261 1.00 92.62 491 ALA A N 1
ATOM 3768 C CA . ALA A 1 491 ? 5.881 -3.396 16.959 1.00 92.62 491 ALA A CA 1
ATOM 3769 C C . ALA A 1 491 ? 6.979 -3.377 15.887 1.00 92.62 491 ALA A C 1
ATOM 3771 O O . ALA A 1 491 ? 7.815 -4.267 15.863 1.00 92.62 491 ALA A O 1
ATOM 3772 N N . GLY A 1 492 ? 7.000 -2.346 15.039 1.00 88.19 492 GLY A N 1
ATOM 3773 C CA . GLY A 1 492 ? 7.828 -2.309 13.839 1.00 88.19 492 GLY A CA 1
ATOM 3774 C C . GLY A 1 492 ? 7.119 -2.990 12.676 1.00 88.19 492 GLY A C 1
ATOM 3775 O O . GLY A 1 492 ? 6.367 -3.949 12.852 1.00 88.19 492 GLY A O 1
ATOM 3776 N N . TRP A 1 493 ? 7.312 -2.443 11.484 1.00 83.62 493 TRP A N 1
ATOM 3777 C CA . TRP A 1 493 ? 6.654 -2.914 10.263 1.00 83.62 493 TRP A CA 1
ATOM 3778 C C . TRP A 1 493 ? 7.638 -3.137 9.111 1.00 83.62 493 TRP A C 1
ATOM 3780 O O . TRP A 1 493 ? 7.321 -3.885 8.190 1.00 83.62 493 TRP A O 1
ATOM 3790 N N . ALA A 1 494 ? 8.820 -2.518 9.160 1.00 82.44 494 ALA A N 1
ATOM 3791 C CA . ALA A 1 494 ? 9.831 -2.611 8.120 1.00 82.44 494 ALA A CA 1
ATOM 3792 C C . ALA A 1 494 ? 10.801 -3.777 8.413 1.00 82.44 494 ALA A C 1
ATOM 3794 O O . ALA A 1 494 ? 11.543 -3.724 9.395 1.00 82.44 494 ALA A O 1
ATOM 3795 N N . PRO A 1 495 ? 10.837 -4.829 7.567 1.00 84.00 495 PRO A N 1
ATOM 3796 C CA . PRO A 1 495 ? 11.707 -5.988 7.779 1.00 84.00 495 PRO A CA 1
ATOM 3797 C C . PRO A 1 495 ? 13.204 -5.668 7.940 1.00 84.00 495 PRO A C 1
ATOM 3799 O O . PRO A 1 495 ? 13.828 -6.294 8.797 1.00 84.00 495 PRO A O 1
ATOM 3802 N N . PRO A 1 496 ? 13.802 -4.704 7.199 1.00 83.75 496 PRO A N 1
ATOM 3803 C CA . PRO A 1 496 ? 15.218 -4.372 7.368 1.00 83.75 496 PRO A CA 1
ATOM 3804 C C . PRO A 1 496 ? 15.597 -3.956 8.793 1.00 83.75 496 PRO A C 1
ATOM 3806 O O . PRO A 1 496 ? 16.725 -4.201 9.216 1.00 83.75 496 PRO A O 1
ATOM 3809 N N . ASP A 1 497 ? 14.667 -3.389 9.567 1.00 85.94 497 ASP A N 1
ATOM 3810 C CA . ASP A 1 497 ? 14.976 -2.934 10.924 1.00 85.94 497 ASP A CA 1
ATOM 3811 C C . ASP A 1 497 ? 15.210 -4.072 11.907 1.00 85.94 497 ASP A C 1
ATOM 3813 O O . ASP A 1 497 ? 15.954 -3.934 12.883 1.00 85.94 497 ASP A O 1
ATOM 3817 N N . PHE A 1 498 ? 14.655 -5.240 11.595 1.00 88.69 498 PHE A N 1
ATOM 3818 C CA . PHE A 1 498 ? 14.855 -6.453 12.366 1.00 88.69 498 PHE A CA 1
ATOM 3819 C C . PHE A 1 498 ? 16.230 -7.076 12.143 1.00 88.69 498 PHE A C 1
ATOM 3821 O O . PHE A 1 498 ? 16.520 -8.087 12.761 1.00 88.69 498 PHE A O 1
ATOM 3828 N N . ALA A 1 499 ? 17.140 -6.443 11.394 1.00 88.06 499 ALA A N 1
ATOM 3829 C CA . ALA A 1 499 ? 18.550 -6.833 11.372 1.00 88.06 499 ALA A CA 1
ATOM 3830 C C . ALA A 1 499 ? 19.202 -6.856 12.775 1.00 88.06 499 ALA A C 1
ATOM 3832 O O . ALA A 1 499 ? 20.167 -7.586 12.984 1.00 88.06 499 ALA A O 1
ATOM 3833 N N . ILE A 1 500 ? 18.675 -6.092 13.746 1.00 87.56 500 ILE A N 1
ATOM 3834 C CA . ILE A 1 500 ? 19.163 -6.092 15.140 1.00 87.56 500 ILE A CA 1
ATOM 3835 C C . ILE A 1 500 ? 18.712 -7.351 15.901 1.00 87.56 500 ILE A C 1
ATOM 3837 O O . ILE A 1 500 ? 19.486 -7.898 16.685 1.00 87.56 500 ILE A O 1
ATOM 3841 N N . LYS A 1 501 ? 17.456 -7.774 15.703 1.00 91.94 501 LYS A N 1
ATOM 3842 C CA . LYS A 1 501 ? 16.824 -8.926 16.371 1.00 91.94 501 LYS A CA 1
ATOM 3843 C C . LYS A 1 501 ? 15.872 -9.655 15.409 1.00 91.94 501 LYS A C 1
ATOM 3845 O O . LYS A 1 501 ? 14.651 -9.501 15.540 1.00 91.94 501 LYS A O 1
ATOM 3850 N N . PRO A 1 502 ? 16.396 -10.398 14.418 1.00 91.25 502 PRO A N 1
ATOM 3851 C CA . PRO A 1 502 ? 15.573 -11.027 13.383 1.00 91.25 502 PRO A CA 1
ATOM 3852 C C . PRO A 1 502 ? 14.519 -11.976 13.957 1.00 91.25 502 PRO A C 1
ATOM 3854 O O . PRO A 1 502 ? 13.404 -12.056 13.448 1.00 91.25 502 PRO A O 1
ATOM 3857 N N . GLU A 1 503 ? 14.855 -12.644 15.060 1.00 93.44 503 GLU A N 1
ATOM 3858 C CA . GLU A 1 503 ? 14.013 -13.602 15.772 1.00 93.44 503 GLU A CA 1
ATOM 3859 C C . GLU A 1 503 ? 12.704 -13.005 16.306 1.00 93.44 503 GLU A C 1
ATOM 3861 O O . GLU A 1 503 ? 11.746 -13.736 16.545 1.00 93.44 503 GLU A O 1
ATOM 3866 N N . ASN A 1 504 ? 12.636 -11.680 16.459 1.00 93.69 504 ASN A N 1
ATOM 3867 C CA . ASN A 1 504 ? 11.464 -11.008 17.005 1.00 93.69 504 ASN A CA 1
ATOM 3868 C C . ASN A 1 504 ? 10.423 -10.635 15.941 1.00 93.69 504 ASN A C 1
ATOM 3870 O O . ASN A 1 504 ? 9.348 -10.177 16.318 1.00 93.69 504 ASN A O 1
ATOM 3874 N N . PHE A 1 505 ? 10.712 -10.783 14.642 1.00 90.50 505 PHE A N 1
ATOM 3875 C CA . PHE A 1 505 ? 9.840 -10.270 13.575 1.00 90.50 505 PHE A CA 1
ATOM 3876 C C . PHE A 1 505 ? 8.446 -10.912 13.578 1.00 90.50 505 PHE A C 1
ATOM 3878 O O . PHE A 1 505 ? 7.438 -10.204 13.547 1.00 90.50 505 PHE A O 1
ATOM 3885 N N . ASP A 1 506 ? 8.380 -12.240 13.686 1.00 88.31 506 ASP A N 1
ATOM 3886 C CA . ASP A 1 506 ? 7.122 -12.988 13.575 1.00 88.31 506 ASP A CA 1
ATOM 3887 C C . ASP A 1 506 ? 6.174 -12.754 14.766 1.00 88.31 506 ASP A C 1
ATOM 3889 O O . ASP A 1 506 ? 4.953 -12.803 14.604 1.00 88.31 506 ASP A O 1
ATOM 3893 N N . ASP A 1 507 ? 6.720 -12.446 15.950 1.00 92.44 507 ASP A N 1
ATOM 3894 C CA . ASP A 1 507 ? 5.958 -12.211 17.188 1.00 92.44 507 ASP A CA 1
ATOM 3895 C C . ASP A 1 507 ? 6.077 -10.769 17.720 1.00 92.44 507 ASP A C 1
ATOM 3897 O O . ASP A 1 507 ? 5.755 -10.459 18.873 1.00 92.44 507 ASP A O 1
ATOM 3901 N N . ALA A 1 508 ? 6.501 -9.839 16.859 1.00 92.62 508 ALA A N 1
ATOM 3902 C CA . ALA A 1 508 ? 6.851 -8.466 17.225 1.00 92.62 508 ALA A CA 1
ATOM 3903 C C . ALA A 1 508 ? 5.749 -7.752 18.024 1.00 92.62 508 ALA A C 1
ATOM 3905 O O . ALA A 1 508 ? 6.009 -6.970 18.940 1.00 92.62 508 ALA A O 1
ATOM 3906 N N . LYS A 1 509 ? 4.483 -8.043 17.714 1.00 92.12 509 LYS A N 1
ATOM 3907 C CA . LYS A 1 509 ? 3.334 -7.430 18.380 1.00 92.12 509 LYS A CA 1
ATOM 3908 C C . LYS A 1 509 ? 3.169 -7.882 19.831 1.00 92.12 509 LYS A C 1
ATOM 3910 O O . LYS A 1 509 ? 2.850 -7.045 20.673 1.00 92.12 509 LYS A O 1
ATOM 3915 N N . ASN A 1 510 ? 3.346 -9.167 20.138 1.00 93.12 510 ASN A N 1
ATOM 3916 C CA . ASN A 1 510 ? 3.242 -9.640 21.520 1.00 93.12 510 ASN A CA 1
ATOM 3917 C C . ASN A 1 510 ? 4.440 -9.166 22.335 1.00 93.12 510 ASN A C 1
ATOM 3919 O O . ASN A 1 510 ? 4.241 -8.571 23.395 1.00 93.12 510 ASN A O 1
ATOM 3923 N N . ILE A 1 511 ? 5.640 -9.279 21.760 1.00 95.25 511 ILE A N 1
ATOM 3924 C CA . ILE A 1 511 ? 6.884 -8.770 22.342 1.00 95.25 511 ILE A CA 1
ATOM 3925 C C . ILE A 1 511 ? 6.766 -7.280 22.680 1.00 95.25 511 ILE A C 1
ATOM 3927 O O . ILE A 1 511 ? 7.167 -6.868 23.768 1.00 95.25 511 ILE A O 1
ATOM 3931 N N . MET A 1 512 ? 6.177 -6.467 21.793 1.00 95.44 512 MET A N 1
ATOM 3932 C CA . MET A 1 512 ? 5.930 -5.044 22.046 1.00 95.44 512 MET A CA 1
ATOM 3933 C C . MET A 1 512 ? 5.112 -4.830 23.328 1.00 95.44 512 MET A C 1
ATOM 3935 O O . MET A 1 512 ? 5.520 -4.038 24.173 1.00 95.44 512 MET A O 1
ATOM 3939 N N . PHE A 1 513 ? 3.976 -5.518 23.491 1.00 95.56 513 PHE A N 1
ATOM 3940 C CA . PHE A 1 513 ? 3.103 -5.344 24.660 1.00 95.56 513 PHE A CA 1
ATOM 3941 C C . PHE A 1 513 ? 3.723 -5.880 25.957 1.00 95.56 513 PHE A C 1
ATOM 3943 O O . PHE A 1 513 ? 3.588 -5.244 27.001 1.00 95.56 513 PHE A O 1
ATOM 3950 N N . GLU A 1 514 ? 4.414 -7.017 25.909 1.00 95.12 514 GLU A N 1
ATOM 3951 C CA . GLU A 1 514 ? 5.116 -7.566 27.076 1.00 95.12 514 GLU A CA 1
ATOM 3952 C C . GLU A 1 514 ? 6.249 -6.639 27.522 1.00 95.12 514 GLU A C 1
ATOM 3954 O O . GLU A 1 514 ? 6.362 -6.276 28.697 1.00 95.12 514 GLU A O 1
ATOM 3959 N N . SER A 1 515 ? 7.039 -6.166 26.559 1.00 95.38 515 SER A N 1
ATOM 3960 C CA . SER A 1 515 ? 8.134 -5.238 26.817 1.00 95.38 515 SER A CA 1
ATOM 3961 C C . SER A 1 515 ? 7.628 -3.878 27.305 1.00 95.38 515 SER A C 1
ATOM 3963 O O . SER A 1 515 ? 8.272 -3.264 28.150 1.00 95.38 515 SER A O 1
ATOM 3965 N N . ALA A 1 516 ? 6.457 -3.416 26.849 1.00 95.38 516 ALA A N 1
ATOM 3966 C CA . ALA A 1 516 ? 5.806 -2.201 27.350 1.00 95.38 516 ALA A CA 1
ATOM 3967 C C . ALA A 1 516 ? 5.594 -2.247 28.867 1.00 95.38 516 ALA A C 1
ATOM 3969 O O . ALA A 1 516 ? 5.969 -1.325 29.592 1.00 95.38 516 ALA A O 1
ATOM 3970 N N . GLN A 1 517 ? 5.034 -3.359 29.350 1.00 95.31 517 GLN A N 1
ATOM 3971 C CA . GLN A 1 517 ? 4.792 -3.573 30.772 1.00 95.31 517 GLN A CA 1
ATOM 3972 C C . GLN A 1 517 ? 6.108 -3.656 31.549 1.00 95.31 517 GLN A C 1
ATOM 3974 O O . GLN A 1 517 ? 6.207 -3.114 32.649 1.00 95.31 517 GLN A O 1
ATOM 3979 N N . GLN A 1 518 ? 7.131 -4.306 30.984 1.00 96.50 518 GLN A N 1
ATOM 3980 C CA . GLN A 1 518 ? 8.464 -4.350 31.589 1.00 96.50 518 GLN A CA 1
ATOM 3981 C C . GLN A 1 518 ? 9.070 -2.945 31.711 1.00 96.50 518 GLN A C 1
ATOM 3983 O O . GLN A 1 518 ? 9.565 -2.598 32.781 1.00 96.50 518 GLN A O 1
ATOM 3988 N N . VAL A 1 519 ? 8.969 -2.110 30.669 1.00 96.62 519 VAL A N 1
ATOM 3989 C CA . VAL A 1 519 ? 9.418 -0.708 30.700 1.00 96.62 519 VAL A CA 1
ATOM 3990 C C . VAL A 1 519 ? 8.684 0.076 31.792 1.00 96.62 519 VAL A C 1
ATOM 3992 O O . VAL A 1 519 ? 9.342 0.732 32.594 1.00 96.62 519 VAL A O 1
ATOM 3995 N N . GLN A 1 520 ? 7.353 -0.032 31.891 1.00 95.56 520 GLN A N 1
ATOM 3996 C CA . GLN A 1 520 ? 6.567 0.649 32.934 1.00 95.56 520 GLN A CA 1
ATOM 3997 C C . GLN A 1 520 ? 6.969 0.216 34.354 1.00 95.56 520 GLN A C 1
ATOM 3999 O O . GLN A 1 520 ? 7.133 1.056 35.237 1.00 95.56 520 GLN A O 1
ATOM 4004 N N . LYS A 1 521 ? 7.164 -1.088 34.587 1.00 96.06 521 LYS A N 1
ATOM 4005 C CA . LYS A 1 521 ? 7.601 -1.612 35.894 1.00 96.06 521 LYS A CA 1
ATOM 4006 C C . LYS A 1 521 ? 8.998 -1.114 36.262 1.00 96.06 521 LYS A C 1
ATOM 4008 O O . LYS A 1 521 ? 9.219 -0.637 37.376 1.00 96.06 521 LYS A O 1
ATOM 4013 N N . LEU A 1 522 ? 9.936 -1.177 35.317 1.00 96.19 522 LEU A N 1
ATOM 4014 C CA . LEU A 1 522 ? 11.288 -0.657 35.512 1.00 96.19 522 LEU A CA 1
ATOM 4015 C C . LEU A 1 522 ? 11.268 0.847 35.813 1.00 96.19 522 LEU A C 1
ATOM 4017 O O . LEU A 1 522 ? 11.941 1.280 36.749 1.00 96.19 522 LEU A O 1
ATOM 4021 N N . TRP A 1 523 ? 10.459 1.619 35.079 1.00 96.06 523 TRP A N 1
ATOM 4022 C CA . TRP A 1 523 ? 10.263 3.056 35.288 1.00 96.06 523 TRP A CA 1
ATOM 4023 C C . TRP A 1 523 ? 9.807 3.382 36.713 1.00 96.06 523 TRP A C 1
ATOM 4025 O O . TRP A 1 523 ? 10.448 4.182 37.392 1.00 96.06 523 TRP A O 1
ATOM 4035 N N . ARG A 1 524 ? 8.765 2.690 37.201 1.00 94.69 524 ARG A N 1
ATOM 4036 C CA . ARG A 1 524 ? 8.205 2.859 38.557 1.00 94.69 524 ARG A CA 1
ATOM 4037 C C . ARG A 1 524 ? 9.165 2.545 39.686 1.00 94.69 524 ARG A C 1
ATOM 4039 O O . ARG A 1 524 ? 8.929 2.904 40.837 1.00 94.69 524 ARG A O 1
ATOM 4046 N N . GLY A 1 525 ? 10.221 1.805 39.394 1.00 90.06 525 GLY A N 1
ATOM 4047 C CA . GLY A 1 525 ? 11.195 1.489 40.405 1.00 90.06 525 GLY A CA 1
ATOM 4048 C C . GLY A 1 525 ? 11.402 0.009 40.666 1.00 90.06 525 GLY A C 1
ATOM 4049 O O . GLY A 1 525 ? 12.274 -0.313 41.482 1.00 90.06 525 GLY A O 1
ATOM 4050 N N . GLU A 1 526 ? 10.603 -0.850 40.039 1.00 94.75 526 GLU A N 1
ATOM 4051 C CA . GLU A 1 526 ? 10.525 -2.277 40.330 1.00 94.75 526 GLU A CA 1
ATOM 4052 C C . GLU A 1 526 ? 11.797 -3.011 39.881 1.00 94.75 526 GLU A C 1
ATOM 4054 O O . GLU A 1 526 ? 12.536 -2.554 39.004 1.00 94.75 526 GLU A O 1
ATOM 4059 N N . THR A 1 527 ? 12.053 -4.155 40.511 1.00 94.06 527 THR A N 1
ATOM 4060 C CA . THR A 1 527 ? 13.132 -5.066 40.127 1.00 94.06 527 THR A CA 1
ATOM 4061 C C . THR A 1 527 ? 12.536 -6.191 39.293 1.00 94.06 527 THR A C 1
ATOM 4063 O O . THR A 1 527 ? 11.651 -6.897 39.774 1.00 94.06 527 THR A O 1
ATOM 4066 N N . LEU A 1 528 ? 13.027 -6.372 38.069 1.00 95.44 528 LEU A N 1
ATOM 4067 C CA . LEU A 1 528 ? 12.606 -7.449 37.170 1.00 95.44 528 LEU A CA 1
ATOM 4068 C C . LEU A 1 528 ? 13.733 -8.452 36.948 1.00 95.44 528 LEU A C 1
ATOM 4070 O O . LEU A 1 528 ? 14.901 -8.141 37.155 1.00 95.44 528 LEU A O 1
ATOM 4074 N N . GLU A 1 529 ? 13.371 -9.649 36.510 1.00 95.12 529 GLU A N 1
ATOM 4075 C CA . GLU A 1 529 ? 14.303 -10.724 36.195 1.00 95.12 529 GLU A CA 1
ATOM 4076 C C . GLU A 1 529 ? 14.480 -10.870 34.680 1.00 95.12 529 GLU A C 1
ATOM 4078 O O . GLU A 1 529 ? 13.499 -10.895 33.937 1.00 95.12 529 GLU A O 1
ATOM 4083 N N . PHE A 1 530 ? 15.732 -10.953 34.227 1.00 92.88 530 PHE A N 1
ATOM 4084 C CA . PHE A 1 530 ? 16.106 -11.100 32.820 1.00 92.88 530 PHE A CA 1
ATOM 4085 C C . PHE A 1 530 ? 17.113 -12.240 32.629 1.00 92.88 530 PHE A C 1
ATOM 4087 O O . PHE A 1 530 ? 17.911 -12.499 33.530 1.00 92.88 530 PHE A O 1
ATOM 4094 N N . PRO A 1 531 ? 17.142 -12.902 31.459 1.00 89.75 531 PRO A N 1
ATOM 4095 C CA . PRO A 1 531 ? 18.161 -13.901 31.158 1.00 89.75 531 PRO A CA 1
ATOM 4096 C C . PRO A 1 531 ? 19.573 -13.305 31.180 1.00 89.75 531 PRO A C 1
ATOM 4098 O O . PRO A 1 531 ? 19.819 -12.231 30.630 1.00 89.75 531 PRO A O 1
ATOM 4101 N N . GLY A 1 532 ? 20.509 -14.030 31.780 1.00 87.88 532 GLY A N 1
ATOM 4102 C CA . GLY A 1 532 ? 21.928 -13.710 31.812 1.00 87.88 532 GLY A CA 1
ATOM 4103 C C . GLY A 1 532 ? 22.800 -14.957 31.652 1.00 87.88 532 GLY A C 1
ATOM 4104 O O . GLY A 1 532 ? 22.291 -16.079 31.669 1.00 87.88 532 GLY A O 1
ATOM 4105 N N . PRO A 1 533 ? 24.128 -14.789 31.521 1.00 84.50 533 PRO A N 1
ATOM 4106 C CA . PRO A 1 533 ? 25.049 -15.886 31.210 1.00 84.50 533 PRO A CA 1
ATOM 4107 C C . PRO A 1 533 ? 25.036 -17.033 32.234 1.00 84.50 533 PRO A C 1
ATOM 4109 O O . PRO A 1 533 ? 25.323 -18.166 31.869 1.00 84.50 533 PRO A O 1
ATOM 4112 N N . ASN A 1 534 ? 24.664 -16.759 33.492 1.00 90.75 534 ASN A N 1
ATOM 4113 C CA . ASN A 1 534 ? 24.633 -17.739 34.585 1.00 90.75 534 ASN A CA 1
ATOM 4114 C C . ASN A 1 534 ? 23.220 -17.935 35.178 1.00 90.75 534 ASN A C 1
ATOM 4116 O O . ASN A 1 534 ? 23.088 -18.299 36.346 1.00 90.75 534 ASN A O 1
ATOM 4120 N N . GLY A 1 535 ? 22.163 -17.654 34.407 1.00 90.62 535 GLY A N 1
ATOM 4121 C CA . GLY A 1 535 ? 20.769 -17.736 34.858 1.00 90.62 535 GLY A CA 1
ATOM 4122 C C . GLY A 1 535 ? 20.081 -16.372 34.933 1.00 90.62 535 GLY A C 1
ATOM 4123 O O . GLY A 1 535 ? 20.425 -15.455 34.193 1.00 90.62 535 GLY A O 1
ATOM 4124 N N . SER A 1 536 ? 19.078 -16.246 35.803 1.00 91.94 536 SER A N 1
ATOM 4125 C CA . SER A 1 536 ? 18.265 -15.030 35.932 1.00 91.94 536 SER A CA 1
ATOM 4126 C C . SER A 1 536 ? 19.017 -13.902 36.653 1.00 91.94 536 SER A C 1
ATOM 4128 O O . SER A 1 536 ? 19.572 -14.103 37.735 1.00 91.94 536 SER A O 1
ATOM 4130 N N . ILE A 1 537 ? 19.023 -12.704 36.067 1.00 91.19 537 ILE A N 1
ATOM 4131 C CA . ILE A 1 537 ? 19.615 -11.483 36.621 1.00 91.19 537 ILE A CA 1
ATOM 4132 C C . ILE A 1 537 ? 18.503 -10.527 37.039 1.00 91.19 537 ILE A C 1
ATOM 4134 O O . ILE A 1 537 ? 17.645 -10.157 36.238 1.00 91.19 537 ILE A O 1
ATOM 4138 N N . LYS A 1 538 ? 18.568 -10.065 38.290 1.00 91.94 538 LYS A N 1
ATOM 4139 C CA . LYS A 1 538 ? 17.690 -9.019 38.819 1.00 91.94 538 LYS A CA 1
ATOM 4140 C C . LYS A 1 538 ? 18.180 -7.642 38.381 1.00 91.94 538 LYS A C 1
ATOM 4142 O O . LYS A 1 538 ? 19.284 -7.237 38.733 1.00 91.94 538 LYS A O 1
ATOM 4147 N N . VAL A 1 539 ? 17.343 -6.918 37.650 1.00 89.69 539 VAL A N 1
ATOM 4148 C CA . VAL A 1 539 ? 17.644 -5.604 37.077 1.00 89.69 539 VAL A CA 1
ATOM 4149 C C . VAL A 1 539 ? 16.676 -4.557 37.611 1.00 89.69 539 VAL A C 1
ATOM 4151 O O . VAL A 1 539 ? 15.473 -4.789 37.722 1.00 89.69 539 VAL A O 1
ATOM 4154 N N . ARG A 1 540 ? 17.224 -3.380 37.910 1.00 87.44 540 ARG A N 1
ATOM 4155 C CA . ARG A 1 540 ? 16.517 -2.169 38.332 1.00 87.44 540 ARG A CA 1
ATOM 4156 C C . ARG A 1 540 ? 17.187 -0.979 37.640 1.00 87.44 540 ARG A C 1
ATOM 4158 O O . ARG A 1 540 ? 18.411 -0.940 37.579 1.00 87.44 540 ARG A O 1
ATOM 4165 N N . THR A 1 541 ? 16.419 -0.030 37.116 1.00 82.94 541 THR A N 1
ATOM 4166 C CA . THR A 1 541 ? 16.955 1.091 36.316 1.00 82.94 541 THR A CA 1
ATOM 4167 C C . THR A 1 541 ? 17.511 2.233 37.165 1.00 82.94 541 THR A C 1
ATOM 4169 O O . THR A 1 541 ? 16.920 2.596 38.187 1.00 82.94 541 THR A O 1
ATOM 4172 N N . LEU A 1 542 ? 18.622 2.828 36.720 1.00 75.44 542 LEU A N 1
ATOM 4173 C CA . LEU A 1 542 ? 19.226 4.049 37.267 1.00 75.44 542 LEU A CA 1
ATOM 4174 C C . LEU A 1 542 ? 19.737 4.937 36.105 1.00 75.44 542 LEU A C 1
ATOM 4176 O O . LEU A 1 542 ? 20.294 4.378 35.169 1.00 75.44 542 LEU A O 1
ATOM 4180 N N . PRO A 1 543 ? 19.610 6.280 36.151 1.00 85.94 543 PRO A N 1
ATOM 4181 C CA . PRO A 1 543 ? 19.000 7.065 37.224 1.00 85.94 543 PRO A CA 1
ATOM 4182 C C . PRO A 1 543 ? 17.493 6.804 37.331 1.00 85.94 543 PRO A C 1
ATOM 4184 O O . PRO A 1 543 ? 16.899 6.145 36.477 1.00 85.94 543 PRO A O 1
ATOM 4187 N N . ARG A 1 544 ? 16.870 7.269 38.417 1.00 89.00 544 ARG A N 1
ATOM 4188 C CA . ARG A 1 544 ? 15.411 7.205 38.563 1.00 89.00 544 ARG A CA 1
ATOM 4189 C C . ARG A 1 544 ? 14.766 8.379 37.827 1.00 89.00 544 ARG A C 1
ATOM 4191 O O . ARG A 1 544 ? 15.331 9.472 37.895 1.00 89.00 544 ARG A O 1
ATOM 4198 N N . PRO A 1 545 ? 13.626 8.171 37.154 1.00 94.69 545 PRO A N 1
ATOM 4199 C CA . PRO A 1 545 ? 12.899 9.267 36.533 1.00 94.69 545 PRO A CA 1
ATOM 4200 C C . PRO A 1 545 ? 12.334 10.206 37.606 1.00 94.69 545 PRO A C 1
ATOM 4202 O O . PRO A 1 545 ? 12.141 9.816 38.759 1.00 94.69 545 PRO A O 1
ATOM 4205 N N . ILE A 1 546 ? 12.075 11.449 37.213 1.00 94.25 546 ILE A N 1
ATOM 4206 C CA . ILE A 1 546 ? 11.338 12.440 38.000 1.00 94.25 546 ILE A CA 1
ATOM 4207 C C . ILE A 1 546 ? 9.848 12.083 38.003 1.00 94.25 546 ILE A C 1
ATOM 4209 O O . ILE A 1 546 ? 9.185 12.204 39.033 1.00 94.25 546 ILE A O 1
ATOM 4213 N N . GLN A 1 547 ? 9.311 11.644 36.860 1.00 95.56 547 GLN A N 1
ATOM 4214 C CA . GLN A 1 547 ? 7.917 11.213 36.758 1.00 95.56 547 GLN A CA 1
ATOM 4215 C C . GLN A 1 547 ? 7.722 9.830 37.394 1.00 95.56 547 GLN A C 1
ATOM 4217 O O . GLN A 1 547 ? 8.405 8.874 37.031 1.00 95.56 547 GLN A O 1
ATOM 4222 N N . ASN A 1 548 ? 6.741 9.696 38.293 1.00 91.94 548 ASN A N 1
ATOM 4223 C CA . ASN A 1 548 ? 6.427 8.420 38.959 1.00 91.94 548 ASN A CA 1
ATOM 4224 C C . ASN A 1 548 ? 5.891 7.351 37.993 1.00 91.94 548 ASN A C 1
ATOM 4226 O O . ASN A 1 548 ? 6.142 6.162 38.176 1.00 91.94 548 ASN A O 1
ATOM 4230 N N . GLU A 1 549 ? 5.163 7.780 36.966 1.00 92.94 549 GLU A N 1
ATOM 4231 C CA . GLU A 1 549 ? 4.656 6.934 35.890 1.00 92.94 549 GLU A CA 1
ATOM 4232 C C . GLU A 1 549 ? 5.153 7.476 34.560 1.00 92.94 549 GLU A C 1
ATOM 4234 O O . GLU A 1 549 ? 5.304 8.685 34.398 1.00 92.94 549 GLU A O 1
ATOM 4239 N N . LEU A 1 550 ? 5.381 6.580 33.606 1.00 94.38 550 LEU A N 1
ATOM 4240 C CA . LEU A 1 550 ? 5.768 6.946 32.253 1.00 94.38 550 LEU A CA 1
ATOM 4241 C C . LEU A 1 550 ? 4.519 7.256 31.423 1.00 94.38 550 LEU A C 1
ATOM 4243 O O . LEU A 1 550 ? 3.714 6.343 31.209 1.00 94.38 550 LEU A O 1
ATOM 4247 N N . PRO A 1 551 ? 4.366 8.476 30.874 1.00 95.56 551 PRO A N 1
ATOM 4248 C CA . PRO A 1 551 ? 3.397 8.718 29.817 1.00 95.56 551 PRO A CA 1
ATOM 4249 C C . PRO A 1 551 ? 3.728 7.835 28.604 1.00 95.56 551 PRO A C 1
ATOM 4251 O O . PRO A 1 551 ? 4.693 8.078 27.878 1.00 95.56 551 PRO A O 1
ATOM 4254 N N . LEU A 1 552 ? 2.940 6.777 28.412 1.00 96.50 552 LEU A N 1
ATOM 4255 C CA . LEU A 1 552 ? 3.162 5.737 27.410 1.00 96.50 552 LEU A CA 1
ATOM 4256 C C . LEU A 1 552 ? 2.037 5.754 26.374 1.00 96.50 552 LEU A C 1
ATOM 4258 O O . LEU A 1 552 ? 0.866 5.802 26.744 1.00 96.50 552 LEU A O 1
ATOM 4262 N N . TRP A 1 553 ? 2.386 5.665 25.093 1.00 97.38 553 TRP A N 1
ATOM 4263 C CA . TRP A 1 553 ? 1.467 5.473 23.973 1.00 97.38 553 TRP A CA 1
ATOM 4264 C C . TRP A 1 553 ? 1.764 4.154 23.267 1.00 97.38 553 TRP A C 1
ATOM 4266 O O . TRP A 1 553 ? 2.916 3.753 23.151 1.00 97.38 553 TRP A O 1
ATOM 4276 N N . VAL A 1 554 ? 0.732 3.499 22.748 1.00 96.19 554 VAL A N 1
ATOM 4277 C CA . VAL A 1 554 ? 0.859 2.413 21.775 1.00 96.19 554 VAL A CA 1
ATOM 4278 C C . VAL A 1 554 ? 0.550 2.975 20.394 1.00 96.19 554 VAL A C 1
ATOM 4280 O O . VAL A 1 554 ? -0.563 3.449 20.146 1.00 96.19 554 VAL A O 1
ATOM 4283 N N . THR A 1 555 ? 1.522 2.893 19.489 1.00 94.25 555 THR A N 1
ATOM 4284 C CA . THR A 1 555 ? 1.349 3.244 18.080 1.00 94.25 555 THR A CA 1
ATOM 4285 C C . THR A 1 555 ? 0.574 2.136 17.381 1.00 94.25 555 THR A C 1
ATOM 4287 O O . THR A 1 555 ? 1.042 1.002 17.256 1.00 94.25 555 THR A O 1
ATOM 4290 N N . THR A 1 556 ? -0.643 2.435 16.929 1.00 91.50 556 THR A N 1
ATOM 4291 C CA . THR A 1 556 ? -1.472 1.453 16.232 1.00 91.50 556 THR A CA 1
ATOM 4292 C C . THR A 1 556 ? -2.496 2.087 15.292 1.00 91.50 556 THR A C 1
ATOM 4294 O O . THR A 1 556 ? -3.183 3.049 15.621 1.00 91.50 556 THR A O 1
ATOM 4297 N N . ALA A 1 557 ? -2.624 1.502 14.104 1.00 83.94 557 ALA A N 1
ATOM 4298 C CA . ALA A 1 557 ? -3.640 1.823 13.096 1.00 83.94 557 ALA A CA 1
ATOM 4299 C C . ALA A 1 557 ? -4.436 0.581 12.647 1.00 83.94 557 ALA A C 1
ATOM 4301 O O . ALA A 1 557 ? -5.439 0.670 11.943 1.00 83.94 557 ALA A O 1
ATOM 4302 N N . GLY A 1 558 ? -3.990 -0.605 13.070 1.00 70.62 558 GLY A N 1
ATOM 4303 C CA . GLY A 1 558 ? -4.500 -1.889 12.605 1.00 70.62 558 GLY A CA 1
ATOM 4304 C C . GLY A 1 558 ? -5.793 -2.326 13.296 1.00 70.62 558 GLY A C 1
ATOM 4305 O O . GLY A 1 558 ? -6.780 -1.593 13.370 1.00 70.62 558 GLY A O 1
ATOM 4306 N N . ASN A 1 559 ? -5.806 -3.573 13.764 1.00 81.00 559 ASN A N 1
ATOM 4307 C CA . ASN A 1 559 ? -6.994 -4.206 14.326 1.00 81.00 559 ASN A CA 1
ATOM 4308 C C . ASN A 1 559 ? -7.445 -3.595 15.669 1.00 81.00 559 ASN A C 1
ATOM 4310 O O . ASN A 1 559 ? -6.668 -3.002 16.417 1.00 81.00 559 ASN A O 1
ATOM 4314 N N . ILE A 1 560 ? -8.728 -3.784 15.985 1.00 93.25 560 ILE A N 1
ATOM 4315 C CA . ILE A 1 560 ? -9.356 -3.300 17.223 1.00 93.25 560 ILE A CA 1
ATOM 4316 C C . ILE A 1 560 ? -8.722 -3.896 18.492 1.00 93.25 560 ILE A C 1
ATOM 4318 O O . ILE A 1 560 ? -8.769 -3.284 19.556 1.00 93.25 560 ILE A O 1
ATOM 4322 N N . ASP A 1 561 ? -8.092 -5.066 18.388 1.00 93.25 561 ASP A N 1
ATOM 4323 C CA . ASP A 1 561 ? -7.485 -5.750 19.531 1.00 93.25 561 ASP A CA 1
ATOM 4324 C C . ASP A 1 561 ? -6.252 -5.013 20.058 1.00 93.25 561 ASP A C 1
ATOM 4326 O O . ASP A 1 561 ? -6.040 -4.972 21.265 1.00 93.25 561 ASP A O 1
ATOM 4330 N N . SER A 1 562 ? -5.475 -4.356 19.188 1.00 92.94 562 SER A N 1
ATOM 4331 C CA . SER A 1 562 ? -4.390 -3.466 19.627 1.00 92.94 562 SER A CA 1
ATOM 4332 C C . SER A 1 562 ? -4.899 -2.315 20.490 1.00 92.94 562 SER A C 1
ATOM 4334 O O . SER A 1 562 ? -4.287 -1.994 21.505 1.00 92.94 562 SER A O 1
ATOM 4336 N N . PHE A 1 563 ? -6.023 -1.714 20.096 1.00 96.69 563 PHE A N 1
ATOM 4337 C CA . PHE A 1 563 ? -6.660 -0.633 20.844 1.00 96.69 563 PHE A CA 1
ATOM 4338 C C . PHE A 1 563 ? -7.146 -1.131 22.208 1.00 96.69 563 PHE A C 1
ATOM 4340 O O . PHE A 1 563 ? -6.900 -0.481 23.217 1.00 96.69 563 PHE A O 1
ATOM 4347 N N . LYS A 1 564 ? -7.772 -2.312 22.267 1.00 97.00 564 LYS A N 1
ATOM 4348 C CA . LYS A 1 564 ? -8.187 -2.919 23.542 1.00 97.00 564 LYS A CA 1
ATOM 4349 C C . LYS A 1 564 ? -6.996 -3.202 24.456 1.00 97.00 564 LYS A C 1
ATOM 4351 O O . LYS A 1 564 ? -7.010 -2.760 25.598 1.00 97.00 564 LYS A O 1
ATOM 4356 N N . ARG A 1 565 ? -5.945 -3.850 23.940 1.00 95.81 565 ARG A N 1
ATOM 4357 C CA . ARG A 1 565 ? -4.731 -4.169 24.712 1.00 95.81 565 ARG A CA 1
ATOM 4358 C C . ARG A 1 565 ? -4.028 -2.921 25.241 1.00 95.81 565 ARG A C 1
ATOM 4360 O O . ARG A 1 565 ? -3.559 -2.938 26.372 1.00 95.81 565 ARG A O 1
ATOM 4367 N N . ALA A 1 566 ? -3.989 -1.830 24.469 1.00 96.50 566 ALA A N 1
ATOM 4368 C CA . ALA A 1 566 ? -3.479 -0.545 24.956 1.00 96.50 566 ALA A CA 1
ATOM 4369 C C . ALA A 1 566 ? -4.288 -0.043 26.166 1.00 96.50 566 ALA A C 1
ATOM 4371 O O . ALA A 1 566 ? -3.707 0.331 27.184 1.00 96.50 566 ALA A O 1
ATOM 4372 N N . GLY A 1 567 ? -5.621 -0.131 26.086 1.00 96.56 567 GLY A N 1
ATOM 4373 C CA . GLY A 1 567 ? -6.521 0.200 27.192 1.00 96.56 567 GLY A CA 1
ATOM 4374 C C . GLY A 1 567 ? -6.314 -0.689 28.419 1.00 96.56 567 GLY A C 1
ATOM 4375 O O . GLY A 1 567 ? -6.270 -0.185 29.534 1.00 96.56 567 GLY A O 1
ATOM 4376 N N . GLU A 1 568 ? -6.118 -1.995 28.230 1.00 96.12 568 GLU A N 1
ATOM 4377 C CA . GLU A 1 568 ? -5.880 -2.954 29.318 1.00 96.12 568 GLU A CA 1
ATOM 4378 C C . GLU A 1 568 ? -4.608 -2.635 30.118 1.00 96.12 568 GLU A C 1
ATOM 4380 O O . GLU A 1 568 ? -4.618 -2.729 31.345 1.00 96.12 568 GLU A O 1
ATOM 4385 N N . ILE A 1 569 ? -3.529 -2.207 29.451 1.00 94.44 569 ILE A N 1
ATOM 4386 C CA . ILE A 1 569 ? -2.249 -1.880 30.106 1.00 94.44 569 ILE A CA 1
ATOM 4387 C C . ILE A 1 569 ? -2.133 -0.417 30.567 1.00 94.44 569 ILE A C 1
ATOM 4389 O O . ILE A 1 569 ? -1.079 -0.017 31.062 1.00 94.44 569 ILE A O 1
ATOM 4393 N N . GLY A 1 570 ? -3.182 0.391 30.384 1.00 94.94 570 GLY A N 1
ATOM 4394 C CA . GLY A 1 570 ? -3.185 1.806 30.766 1.00 94.94 570 GLY A CA 1
ATOM 4395 C C . GLY A 1 570 ? -2.280 2.680 29.892 1.00 94.94 570 GLY A C 1
ATOM 4396 O O . GLY A 1 570 ? -1.762 3.692 30.359 1.00 94.94 570 GLY A O 1
ATOM 4397 N N . ALA A 1 571 ? -2.057 2.291 28.633 1.00 96.50 571 ALA A N 1
ATOM 4398 C CA . ALA A 1 571 ? -1.288 3.072 27.668 1.00 96.50 571 ALA A CA 1
ATOM 4399 C C . ALA A 1 571 ? -2.214 3.916 26.785 1.00 96.50 571 ALA A C 1
ATOM 4401 O O . ALA A 1 571 ? -3.247 3.442 26.318 1.00 96.50 571 ALA A O 1
ATOM 4402 N N . ASN A 1 572 ? -1.816 5.156 26.514 1.00 97.38 572 ASN A N 1
ATOM 4403 C CA . ASN A 1 572 ? -2.463 6.026 25.536 1.00 97.38 572 ASN A CA 1
ATOM 4404 C C . ASN A 1 572 ? -2.360 5.432 24.117 1.00 97.38 572 ASN A C 1
ATOM 4406 O O . ASN A 1 572 ? -1.633 4.468 23.880 1.00 97.38 572 ASN A O 1
ATOM 4410 N N . VAL A 1 573 ? -3.052 6.017 23.138 1.00 97.31 573 VAL A N 1
ATOM 4411 C CA . VAL A 1 573 ? -3.007 5.543 21.743 1.00 97.31 573 VAL A CA 1
ATOM 4412 C C . VAL A 1 573 ? -2.490 6.630 20.818 1.00 97.31 573 VAL A C 1
ATOM 4414 O O . VAL A 1 573 ? -3.012 7.744 20.819 1.00 97.31 573 VAL A O 1
ATOM 4417 N N . LEU A 1 574 ? -1.491 6.290 20.004 1.00 95.81 574 LEU A N 1
ATOM 4418 C CA . LEU A 1 574 ? -1.047 7.078 18.856 1.00 95.81 574 LEU A CA 1
ATOM 4419 C C . LEU A 1 574 ? -1.530 6.383 17.574 1.00 95.81 574 LEU A C 1
ATOM 4421 O O . LEU A 1 574 ? -1.245 5.209 17.353 1.00 95.81 574 LEU A O 1
ATOM 4425 N N . THR A 1 575 ? -2.286 7.082 16.730 1.00 94.56 575 THR A N 1
ATOM 4426 C CA . THR A 1 575 ? -2.871 6.531 15.495 1.00 94.56 575 THR A CA 1
ATOM 4427 C C . THR A 1 575 ? -2.839 7.549 14.351 1.00 94.56 575 THR A C 1
ATOM 4429 O O . THR A 1 575 ? -2.332 8.652 14.526 1.00 94.56 575 THR A O 1
ATOM 4432 N N . HIS A 1 576 ? -3.363 7.204 13.176 1.00 91.19 576 HIS A N 1
ATOM 4433 C CA . HIS A 1 576 ? -3.429 8.077 11.997 1.00 91.19 576 HIS A CA 1
ATOM 4434 C C . HIS A 1 576 ? -4.704 7.836 11.184 1.00 91.19 576 HIS A C 1
ATOM 4436 O O . HIS A 1 576 ? -5.408 6.855 11.407 1.00 91.19 576 HIS A O 1
ATOM 4442 N N . LEU A 1 577 ? -4.965 8.698 10.198 1.00 87.12 577 LEU A N 1
ATOM 4443 C CA . LEU A 1 577 ? -6.076 8.538 9.245 1.00 87.12 577 LEU A CA 1
ATOM 4444 C C . LEU A 1 577 ? -5.662 7.930 7.894 1.00 87.12 577 LEU A C 1
ATOM 4446 O O . LEU A 1 577 ? -6.517 7.638 7.067 1.00 87.12 577 LEU A O 1
ATOM 4450 N N . LEU A 1 578 ? -4.367 7.680 7.654 1.00 80.69 578 LEU A N 1
ATOM 4451 C CA . LEU A 1 578 ? -3.939 6.978 6.435 1.00 80.69 578 LEU A CA 1
ATOM 4452 C C . LEU A 1 578 ? -4.588 5.583 6.365 1.00 80.69 578 LEU A C 1
ATOM 4454 O O . LEU A 1 578 ? -4.420 4.780 7.283 1.00 80.69 578 LEU A O 1
ATOM 4458 N N . GLY A 1 579 ? -5.345 5.314 5.299 1.00 77.38 579 GLY A N 1
ATOM 4459 C CA . GLY A 1 579 ? -6.028 4.033 5.085 1.00 77.38 579 GLY A CA 1
ATOM 4460 C C . GLY A 1 579 ? -7.157 3.712 6.076 1.00 77.38 579 GLY A C 1
ATOM 4461 O O . GLY A 1 579 ? -7.536 2.549 6.183 1.00 77.38 579 GLY A O 1
ATOM 4462 N N . GLN A 1 580 ? -7.667 4.701 6.820 1.00 84.88 580 GLN A N 1
ATOM 4463 C CA . GLN A 1 580 ? -8.750 4.526 7.793 1.00 84.88 580 GLN A CA 1
ATOM 4464 C C . GLN A 1 580 ? -9.736 5.697 7.744 1.00 84.88 580 GLN A C 1
ATOM 4466 O O . GLN A 1 580 ? -9.336 6.858 7.698 1.00 84.88 580 GLN A O 1
ATOM 4471 N N . THR A 1 581 ? -11.027 5.399 7.833 1.00 86.38 581 THR A N 1
ATOM 4472 C CA . THR A 1 581 ? -12.076 6.419 7.996 1.00 86.38 581 THR A CA 1
ATOM 4473 C C . THR A 1 581 ? -12.149 6.926 9.441 1.00 86.38 581 THR A C 1
ATOM 4475 O O . THR A 1 581 ? -11.719 6.251 10.384 1.00 86.38 581 THR A O 1
ATOM 4478 N N . ILE A 1 582 ? -12.725 8.116 9.644 1.00 87.75 582 ILE A N 1
ATOM 4479 C CA . ILE A 1 582 ? -12.934 8.684 10.987 1.00 87.75 582 ILE A CA 1
ATOM 4480 C C . ILE A 1 582 ? -13.843 7.763 11.813 1.00 87.75 582 ILE A C 1
ATOM 4482 O O . ILE A 1 582 ? -13.607 7.560 13.005 1.00 87.75 582 ILE A O 1
ATOM 4486 N N . GLU A 1 583 ? -14.843 7.157 11.178 1.00 89.06 583 GLU A N 1
ATOM 4487 C CA . GLU A 1 583 ? -15.817 6.248 11.777 1.00 89.06 583 GLU A CA 1
ATOM 4488 C C . GLU A 1 583 ? -15.152 4.956 12.270 1.00 89.06 583 GLU A C 1
ATOM 4490 O O . GLU A 1 583 ? -15.409 4.505 13.392 1.00 89.06 583 GLU A O 1
ATOM 4495 N N . GLU A 1 584 ? -14.247 4.380 11.474 1.00 87.62 584 GLU A N 1
ATOM 4496 C CA . GLU A 1 584 ? -13.463 3.209 11.876 1.00 87.62 584 GLU A CA 1
ATOM 4497 C C . GLU A 1 584 ? -12.584 3.515 13.089 1.00 87.62 584 GLU A C 1
ATOM 4499 O O . GLU A 1 584 ? -12.564 2.740 14.053 1.00 87.62 584 GLU A O 1
ATOM 4504 N N . VAL A 1 585 ? -11.889 4.656 13.078 1.00 92.12 585 VAL A N 1
ATOM 4505 C CA . VAL A 1 585 ? -11.069 5.087 14.216 1.00 92.12 585 VAL A CA 1
ATOM 4506 C C . VAL A 1 585 ? -11.948 5.345 15.441 1.00 92.12 585 VAL A C 1
ATOM 4508 O O . VAL A 1 585 ? -11.603 4.900 16.535 1.00 92.12 585 VAL A O 1
ATOM 4511 N N . ALA A 1 586 ? -13.116 5.972 15.284 1.00 94.19 586 ALA A N 1
ATOM 4512 C CA . ALA A 1 586 ? -14.058 6.203 16.378 1.00 94.19 586 ALA A CA 1
ATOM 4513 C C . ALA A 1 586 ? -14.522 4.887 17.029 1.00 94.19 586 ALA A C 1
ATOM 4515 O O . ALA A 1 586 ? -14.542 4.780 18.260 1.00 94.19 586 ALA A O 1
ATOM 4516 N N . GLY A 1 587 ? -14.821 3.861 16.225 1.00 94.94 587 GLY A N 1
ATOM 4517 C CA . GLY A 1 587 ? -15.154 2.521 16.714 1.00 94.94 587 GLY A CA 1
ATOM 4518 C C . GLY A 1 587 ? -14.015 1.877 17.514 1.00 94.94 587 GLY A C 1
ATOM 4519 O O . GLY A 1 587 ? -14.243 1.335 18.599 1.00 94.94 587 GLY A O 1
ATOM 4520 N N . LYS A 1 588 ? -12.771 1.994 17.035 1.00 96.56 588 LYS A N 1
ATOM 4521 C CA . LYS A 1 588 ? -11.579 1.484 17.738 1.00 96.56 588 LYS A CA 1
ATOM 4522 C C . LYS A 1 588 ? -11.309 2.242 19.042 1.00 96.56 588 LYS A C 1
ATOM 4524 O O . LYS A 1 588 ? -11.040 1.624 20.070 1.00 96.56 588 LYS A O 1
ATOM 4529 N N . VAL A 1 589 ? -11.460 3.567 19.032 1.00 96.44 589 VAL A N 1
ATOM 4530 C CA . VAL A 1 589 ? -11.335 4.428 20.219 1.00 96.44 589 VAL A CA 1
ATOM 4531 C C . VAL A 1 589 ? -12.389 4.084 21.272 1.00 96.44 589 VAL A C 1
ATOM 4533 O O . VAL A 1 589 ? -12.082 4.101 22.465 1.00 96.44 589 VAL A O 1
ATOM 4536 N N . LYS A 1 590 ? -13.619 3.745 20.864 1.00 96.94 590 LYS A N 1
ATOM 4537 C CA . LYS A 1 590 ? -14.659 3.283 21.791 1.00 96.94 590 LYS A CA 1
ATOM 4538 C C . LYS A 1 590 ? -14.230 1.999 22.506 1.00 96.94 590 LYS A C 1
ATOM 4540 O O . LYS A 1 590 ? -14.241 1.968 23.733 1.00 96.94 590 LYS A O 1
ATOM 4545 N N . ALA A 1 591 ? -13.774 0.994 21.759 1.00 96.94 591 ALA A N 1
ATOM 4546 C CA . ALA A 1 591 ? -13.302 -0.265 22.337 1.00 96.94 591 ALA A CA 1
ATOM 4547 C C . ALA A 1 591 ? -12.080 -0.086 23.255 1.00 96.94 591 ALA A C 1
ATOM 4549 O O . ALA A 1 591 ? -11.998 -0.727 24.301 1.00 96.94 591 ALA A O 1
ATOM 4550 N N . TYR A 1 592 ? -11.158 0.814 22.901 1.00 98.00 592 TYR A N 1
ATOM 4551 C CA . TYR A 1 592 ? -10.051 1.217 23.771 1.00 98.00 592 TYR A CA 1
ATOM 4552 C C . TYR A 1 592 ? -10.544 1.786 25.108 1.00 98.00 592 TYR A C 1
ATOM 4554 O O . TYR A 1 592 ? -10.085 1.355 26.162 1.00 98.00 592 TYR A O 1
ATOM 4562 N N . ARG A 1 593 ? -11.502 2.723 25.086 1.00 97.56 593 ARG A N 1
ATOM 4563 C CA . ARG A 1 593 ? -12.022 3.353 26.314 1.00 97.56 593 ARG A CA 1
ATOM 4564 C C . ARG A 1 593 ? -12.797 2.380 27.195 1.00 97.56 593 ARG A C 1
ATOM 4566 O O . ARG A 1 593 ? -12.694 2.465 28.413 1.00 97.56 593 ARG A O 1
ATOM 4573 N N . GLU A 1 594 ? -13.540 1.453 26.597 1.00 97.44 594 GLU A N 1
ATOM 4574 C CA . GLU A 1 594 ? -14.209 0.374 27.332 1.00 97.44 594 GLU A CA 1
ATOM 4575 C C . GLU A 1 594 ? -13.186 -0.533 28.033 1.00 97.44 594 GLU A C 1
ATOM 4577 O O . GLU A 1 594 ? -13.341 -0.839 29.215 1.00 97.44 594 GLU A O 1
ATOM 4582 N N . ALA A 1 595 ? -12.110 -0.914 27.335 1.00 97.50 595 ALA A N 1
ATOM 4583 C CA . ALA A 1 595 ? -11.023 -1.700 27.912 1.00 97.50 595 ALA A CA 1
ATOM 4584 C C . ALA A 1 595 ? -10.283 -0.943 29.033 1.00 97.50 595 ALA A C 1
ATOM 4586 O O . ALA A 1 595 ? -10.046 -1.514 30.096 1.00 97.50 595 ALA A O 1
ATOM 4587 N N . TRP A 1 596 ? -10.006 0.350 28.831 1.00 97.12 596 TRP A N 1
ATOM 4588 C CA . TRP A 1 596 ? -9.402 1.250 29.822 1.00 97.12 596 TRP A CA 1
ATOM 4589 C C . TRP A 1 596 ? -10.215 1.308 31.120 1.00 97.12 596 TRP A C 1
ATOM 4591 O O . TRP A 1 596 ? -9.680 1.095 32.207 1.00 97.12 596 TRP A O 1
ATOM 4601 N N . GLN A 1 597 ? -11.528 1.542 31.007 1.00 96.31 597 GLN A N 1
ATOM 4602 C CA . GLN A 1 597 ? -12.434 1.589 32.157 1.00 96.31 597 GLN A CA 1
ATOM 4603 C C . GLN A 1 597 ? -12.540 0.233 32.855 1.00 96.31 597 GLN A C 1
ATOM 4605 O O . GLN A 1 597 ? -12.491 0.166 34.081 1.00 96.31 597 GLN A O 1
ATOM 4610 N N . LYS A 1 598 ? -12.652 -0.858 32.087 1.00 97.00 598 LYS A N 1
ATOM 4611 C CA . LYS A 1 598 ? -12.738 -2.218 32.634 1.00 97.00 598 LYS A CA 1
ATOM 4612 C C . LYS A 1 598 ? -11.486 -2.607 33.426 1.00 97.00 598 LYS A C 1
ATOM 4614 O O . LYS A 1 598 ? -11.604 -3.322 34.416 1.00 97.00 598 LYS A O 1
ATOM 4619 N N . ALA A 1 599 ? -10.313 -2.143 33.003 1.00 95.88 599 ALA A N 1
ATOM 4620 C CA . ALA A 1 599 ? -9.051 -2.374 33.700 1.00 95.88 599 ALA A CA 1
ATOM 4621 C C . ALA A 1 599 ? -8.853 -1.472 34.938 1.00 95.88 599 ALA A C 1
ATOM 4623 O O . ALA A 1 599 ? -7.895 -1.667 35.680 1.00 95.88 599 ALA A O 1
ATOM 4624 N N . GLY A 1 600 ? -9.770 -0.530 35.200 1.00 94.69 600 GLY A N 1
ATOM 4625 C CA . GLY A 1 600 ? -9.757 0.311 36.400 1.00 94.69 600 GLY A CA 1
ATOM 4626 C C . GLY A 1 600 ? -8.811 1.511 36.329 1.00 94.69 600 GLY A C 1
ATOM 4627 O O . GLY A 1 600 ? -8.515 2.111 37.361 1.00 94.69 600 GLY A O 1
ATOM 4628 N N . HIS A 1 601 ? -8.338 1.878 35.136 1.00 92.56 601 HIS A N 1
ATOM 4629 C CA . HIS A 1 601 ? -7.455 3.031 34.957 1.00 92.56 601 HIS A CA 1
ATOM 4630 C C . HIS A 1 601 ? -8.223 4.349 35.119 1.00 92.56 601 HIS A C 1
ATOM 4632 O O . HIS A 1 601 ? -9.349 4.498 34.637 1.00 92.56 601 HIS A O 1
ATOM 4638 N N . GLY A 1 602 ? -7.607 5.339 35.769 1.00 88.44 602 GLY A N 1
ATOM 4639 C CA . GLY A 1 602 ? -8.195 6.671 35.940 1.00 88.44 602 GLY A CA 1
ATOM 4640 C C . GLY A 1 602 ? -8.353 7.435 34.617 1.00 88.44 602 GLY A C 1
ATOM 4641 O O . GLY A 1 602 ? -7.623 7.207 33.653 1.00 88.44 602 GLY A O 1
ATOM 4642 N N . GLY A 1 603 ? -9.305 8.369 34.550 1.00 90.25 603 GLY A N 1
ATOM 4643 C CA . GLY A 1 603 ? -9.548 9.174 33.346 1.00 90.25 603 GLY A CA 1
ATOM 4644 C C . GLY A 1 603 ? -10.097 8.363 32.161 1.00 90.25 603 GLY A C 1
ATOM 4645 O O . GLY A 1 603 ? -10.844 7.405 32.336 1.00 90.25 603 GLY A O 1
ATOM 4646 N N . ARG A 1 604 ? -9.769 8.781 30.930 1.00 91.44 604 ARG A N 1
ATOM 4647 C CA . ARG A 1 604 ? -10.232 8.139 29.674 1.00 91.44 604 ARG A CA 1
ATOM 4648 C C . ARG A 1 604 ? -9.107 7.777 28.700 1.00 91.44 604 ARG A C 1
ATOM 4650 O O . ARG A 1 604 ? -9.393 7.425 27.552 1.00 91.44 604 ARG A O 1
ATOM 4657 N N . GLY A 1 605 ? -7.864 7.964 29.145 1.00 91.88 605 GLY A N 1
ATOM 4658 C CA . GLY A 1 605 ? -6.659 7.931 28.326 1.00 91.88 605 GLY A CA 1
ATOM 4659 C C . GLY A 1 605 ? -6.647 8.949 27.171 1.00 91.88 605 GLY A C 1
ATOM 4660 O O . GLY A 1 605 ? -7.662 9.557 26.810 1.00 91.88 605 GLY A O 1
ATOM 4661 N N . VAL A 1 606 ? -5.475 9.148 26.577 1.00 94.62 606 VAL A N 1
ATOM 4662 C CA . VAL A 1 606 ? -5.252 10.110 25.489 1.00 94.62 606 VAL A CA 1
ATOM 4663 C C . VAL A 1 606 ? -5.272 9.390 24.144 1.00 94.62 606 VAL A C 1
ATOM 4665 O O . VAL A 1 606 ? -4.686 8.321 23.988 1.00 94.62 606 VAL A O 1
ATOM 4668 N N . ILE A 1 607 ? -5.951 9.991 23.165 1.00 95.50 607 ILE A N 1
ATOM 4669 C CA . ILE A 1 607 ? -5.860 9.599 21.756 1.00 95.50 607 ILE A CA 1
ATOM 4670 C C . ILE A 1 607 ? -5.105 10.703 21.029 1.00 95.50 607 ILE A C 1
ATOM 4672 O O . ILE A 1 607 ? -5.570 11.841 20.990 1.00 95.50 607 ILE A O 1
ATOM 4676 N N . THR A 1 608 ? -3.968 10.361 20.442 1.00 95.44 608 THR A N 1
ATOM 4677 C CA . THR A 1 608 ? -3.203 11.236 19.559 1.00 95.44 608 THR A CA 1
ATOM 4678 C C . THR A 1 608 ? -3.393 10.757 18.125 1.00 95.44 608 THR A C 1
ATOM 4680 O O . THR A 1 608 ? -3.165 9.586 17.826 1.00 95.44 608 THR A O 1
ATOM 4683 N N . VAL A 1 609 ? -3.829 11.653 17.239 1.00 93.56 609 VAL A N 1
ATOM 4684 C CA . VAL A 1 609 ? -4.027 11.361 15.814 1.00 93.56 609 VAL A CA 1
ATOM 4685 C C . VAL A 1 609 ? -2.988 12.133 15.010 1.00 93.56 609 VAL A C 1
ATOM 4687 O O . VAL A 1 609 ? -2.940 13.358 15.083 1.00 93.56 609 VAL A O 1
ATOM 4690 N N . MET A 1 610 ? -2.162 11.419 14.252 1.00 90.81 610 MET A N 1
ATOM 4691 C CA . MET A 1 610 ? -1.219 11.999 13.301 1.00 90.81 610 MET A CA 1
ATOM 4692 C C . MET A 1 610 ? -1.979 12.453 12.057 1.00 90.81 610 MET A C 1
ATOM 4694 O O . MET A 1 610 ? -2.691 11.662 11.426 1.00 90.81 610 MET A O 1
ATOM 4698 N N . LEU A 1 611 ? -1.818 13.729 11.715 1.00 85.81 611 LEU A N 1
ATOM 4699 C CA . LEU A 1 611 ? -2.430 14.366 10.556 1.00 85.81 611 LEU A CA 1
ATOM 4700 C C . LEU A 1 611 ? -1.320 14.876 9.640 1.00 85.81 611 LEU A C 1
ATOM 4702 O O . LEU A 1 611 ? -0.410 15.564 10.099 1.00 85.81 611 LEU A O 1
ATOM 4706 N N . HIS A 1 612 ? -1.408 14.539 8.356 1.00 76.88 612 HIS A N 1
ATOM 4707 C CA . HIS A 1 612 ? -0.576 15.163 7.333 1.00 76.88 612 HIS A CA 1
ATOM 4708 C C . HIS A 1 612 ? -1.252 16.468 6.927 1.00 76.88 612 HIS A C 1
ATOM 4710 O O . HIS A 1 612 ? -2.446 16.479 6.633 1.00 76.88 612 HIS A O 1
ATOM 4716 N N . THR A 1 613 ? -0.491 17.556 6.936 1.00 69.31 613 THR A N 1
ATOM 4717 C CA . THR A 1 613 ? -0.980 18.892 6.599 1.00 69.31 613 THR A CA 1
ATOM 4718 C C . THR A 1 613 ? -0.122 19.458 5.485 1.00 69.31 613 THR A C 1
ATOM 4720 O O . THR A 1 613 ? 1.104 19.436 5.576 1.00 69.31 613 THR A O 1
ATOM 4723 N N . PHE A 1 614 ? -0.774 20.013 4.466 1.00 70.25 614 PHE A N 1
ATOM 4724 C CA . PHE A 1 614 ? -0.133 20.924 3.527 1.00 70.25 614 PHE A CA 1
ATOM 4725 C C . PHE A 1 614 ? -0.123 22.325 4.133 1.00 70.25 614 PHE A C 1
ATOM 4727 O O . PHE A 1 614 ? -1.163 22.839 4.545 1.00 70.25 614 PHE A O 1
ATOM 4734 N N . ALA A 1 615 ? 1.057 22.931 4.202 1.00 69.06 615 ALA A N 1
ATOM 4735 C CA . ALA A 1 615 ? 1.220 24.314 4.620 1.00 69.06 615 ALA A CA 1
ATOM 4736 C C . ALA A 1 615 ? 1.558 25.167 3.396 1.00 69.06 615 ALA A C 1
ATOM 4738 O O . ALA A 1 615 ? 2.469 24.844 2.638 1.00 69.06 615 ALA A O 1
ATOM 4739 N N . GLY A 1 616 ? 0.836 26.266 3.221 1.00 74.56 616 GLY A N 1
ATOM 4740 C CA . GLY A 1 616 ? 1.085 27.256 2.181 1.00 74.56 616 GLY A CA 1
ATOM 4741 C C . GLY A 1 616 ? 0.697 28.643 2.673 1.00 74.56 616 GLY A C 1
ATOM 4742 O O . GLY A 1 616 ? 0.084 28.788 3.730 1.00 74.56 616 GLY A O 1
ATOM 4743 N N . GLN A 1 617 ? 1.098 29.664 1.922 1.00 80.44 617 GLN A N 1
ATOM 4744 C CA . GLN A 1 617 ? 0.844 31.066 2.273 1.00 80.44 617 GLN A CA 1
ATOM 4745 C C . GLN A 1 617 ? -0.620 31.471 2.034 1.00 80.44 617 GLN A C 1
ATOM 4747 O O . GLN A 1 617 ? -1.102 32.411 2.659 1.00 80.44 617 GLN A O 1
ATOM 4752 N N . ASP A 1 618 ? -1.329 30.753 1.157 1.00 87.38 618 ASP A N 1
ATOM 4753 C CA . ASP A 1 618 ? -2.708 31.038 0.772 1.00 87.38 618 ASP A CA 1
ATOM 4754 C C . ASP A 1 618 ? -3.593 29.786 0.875 1.00 87.38 618 ASP A C 1
ATOM 4756 O O . ASP A 1 618 ? -3.250 28.714 0.373 1.00 87.38 618 ASP A O 1
ATOM 4760 N N . GLN A 1 619 ? -4.748 29.922 1.531 1.00 83.06 619 GLN A N 1
ATOM 4761 C CA . GLN A 1 619 ? -5.656 28.800 1.772 1.00 83.06 619 GLN A CA 1
ATOM 4762 C C . GLN A 1 619 ? -6.268 28.262 0.471 1.00 83.06 619 GLN A C 1
ATOM 4764 O O . GLN A 1 619 ? -6.410 27.050 0.342 1.00 83.06 619 GLN A O 1
ATOM 4769 N N . GLN A 1 620 ? -6.614 29.120 -0.497 1.00 79.81 620 GLN A N 1
ATOM 4770 C CA . GLN A 1 620 ? -7.193 28.662 -1.765 1.00 79.81 620 GLN A CA 1
ATOM 4771 C C . GLN A 1 620 ? -6.167 27.906 -2.604 1.00 79.81 620 GLN A C 1
ATOM 4773 O O . GLN A 1 620 ? -6.503 26.886 -3.199 1.00 79.81 620 GLN A O 1
ATOM 4778 N N . GLN A 1 621 ? -4.916 28.360 -2.607 1.00 82.62 621 GLN A N 1
ATOM 4779 C CA . GLN A 1 621 ? -3.808 27.662 -3.244 1.00 82.62 621 GLN A CA 1
ATOM 4780 C C . GLN A 1 621 ? -3.580 26.288 -2.608 1.00 82.62 621 GLN A C 1
ATOM 4782 O O . GLN A 1 621 ? -3.458 25.299 -3.325 1.00 82.62 621 GLN A O 1
ATOM 4787 N N . VAL A 1 622 ? -3.559 26.208 -1.272 1.00 77.38 622 VAL A N 1
ATOM 4788 C CA . VAL A 1 622 ? -3.415 24.932 -0.554 1.00 77.38 622 VAL A CA 1
ATOM 4789 C C . VAL A 1 622 ? -4.596 24.007 -0.841 1.00 77.38 622 VAL A C 1
ATOM 4791 O O . VAL A 1 622 ? -4.389 22.837 -1.135 1.00 77.38 622 VAL A O 1
ATOM 4794 N N . GLU A 1 623 ? -5.832 24.509 -0.806 1.00 76.12 623 GLU A N 1
ATOM 4795 C CA . GLU A 1 623 ? -7.017 23.715 -1.144 1.00 76.12 623 GLU A CA 1
ATOM 4796 C C . GLU A 1 623 ? -7.025 23.261 -2.608 1.00 76.12 623 GLU A C 1
ATOM 4798 O O . GLU A 1 623 ? -7.497 22.161 -2.887 1.00 76.12 623 GLU A O 1
ATOM 4803 N N . GLY A 1 624 ? -6.506 24.079 -3.527 1.00 77.56 624 GLY A N 1
ATOM 4804 C CA . GLY A 1 624 ? -6.297 23.715 -4.926 1.00 77.56 624 GLY A CA 1
ATOM 4805 C C . GLY A 1 624 ? -5.322 22.550 -5.052 1.00 77.56 624 GLY A C 1
ATOM 4806 O O . GLY A 1 624 ? -5.710 21.494 -5.541 1.00 77.56 624 GLY A O 1
ATOM 4807 N N . LEU A 1 625 ? -4.117 22.705 -4.495 1.00 69.75 625 LEU A N 1
ATOM 4808 C CA . LEU A 1 625 ? -3.062 21.685 -4.492 1.00 69.75 625 LEU A CA 1
ATOM 4809 C C . LEU A 1 625 ? -3.510 20.372 -3.837 1.00 69.75 625 LEU A C 1
ATOM 4811 O O . LEU A 1 625 ? -3.235 19.297 -4.348 1.00 69.75 625 LEU A O 1
ATOM 4815 N N . VAL A 1 626 ? -4.233 20.434 -2.715 1.00 67.56 626 VAL A N 1
ATOM 4816 C CA . VAL A 1 626 ? -4.721 19.234 -2.008 1.00 67.56 626 VAL A CA 1
ATOM 4817 C C . VAL A 1 626 ? -5.808 18.493 -2.798 1.00 67.56 626 VAL A C 1
ATOM 4819 O O . VAL A 1 626 ? -6.023 17.301 -2.578 1.00 67.56 626 VAL A O 1
ATOM 4822 N N . ARG A 1 627 ? -6.533 19.184 -3.685 1.00 71.12 627 ARG A N 1
ATOM 4823 C CA . ARG A 1 627 ? -7.574 18.584 -4.537 1.00 71.12 627 ARG A CA 1
ATOM 4824 C C . ARG A 1 627 ? -7.032 18.056 -5.860 1.00 71.12 627 ARG A C 1
ATOM 4826 O O . ARG A 1 627 ? -7.772 17.363 -6.561 1.00 71.12 627 ARG A O 1
ATOM 4833 N N . GLU A 1 628 ? -5.792 18.382 -6.205 1.00 58.44 628 GLU A N 1
ATOM 4834 C CA . GLU A 1 628 ? -5.108 17.760 -7.329 1.00 58.44 628 GLU A CA 1
ATOM 4835 C C . GLU A 1 628 ? -4.854 16.272 -7.018 1.00 58.44 628 GLU A C 1
ATOM 4837 O O . GLU A 1 628 ? -4.679 15.895 -5.854 1.00 58.44 628 GLU A O 1
ATOM 4842 N N . PRO A 1 629 ? -4.894 15.386 -8.026 1.00 41.78 629 PRO A N 1
ATOM 4843 C CA . PRO A 1 629 ? -4.472 14.002 -7.848 1.00 41.78 629 PRO A CA 1
ATOM 4844 C C . PRO A 1 629 ? -3.020 13.961 -7.348 1.00 41.78 629 PRO A C 1
ATOM 4846 O O . PRO A 1 629 ? -2.175 14.663 -7.901 1.00 41.78 629 PRO A O 1
ATOM 4849 N N . MET A 1 630 ? -2.762 13.160 -6.308 1.00 42.28 630 MET A N 1
ATOM 4850 C CA . MET A 1 630 ? -1.418 12.944 -5.744 1.00 42.28 630 MET A CA 1
ATOM 4851 C C . MET A 1 630 ? -0.432 12.369 -6.758 1.00 42.28 630 MET A C 1
ATOM 4853 O O . MET A 1 630 ? -0.855 11.478 -7.532 1.00 42.28 630 MET A O 1
#

Nearest PDB structures (foldseek):
  8jbr-assembly1_A  TM=8.567E-01  e=1.194E-24  Microcystis aeruginosa PCC 7806
  4d4g-assembly1_A  TM=6.998E-01  e=7.733E-24  Planktothrix agardhii
  7ywj-assembly2_B  TM=7.250E-01  e=2.062E-22  Brevibacillus parabrevis
  4d4h-assembly1_A  TM=6.886E-01  e=4.472E-23  Planktothrix agardhii
  2vsq-assembly1_A  TM=6.151E-01  e=2.264E-20  Bacillus subtilis